Protein AF-B9TBU1-F1 (afdb_monomer_lite)

Sequence (462 aa):
MKADWQRAREPILTRKSPAPRVLFILSHSPGQVMVGGKGSSAEAMLHYVGAQNAVQGFDGFKPLTPEAVIAAQPDVVLFTDQGLSIVGGIDGVLKLPGVAQTPAGQKRRVASLEAMFMLGFGDEYMSAAAGAISLTSRFTTGLLNRPVWFLWLVLLLCFWVAAWAGAVPVTADDWRVLWRHEEPLTSGAYVLWNLRLPRILFAALVGAVLGLSGALTQGLFRNPLADPGLLGVTSGAACAAALTIVVLAGSGIDIPIAWRFWVLPLTAFAGAVGVCLLLDTVARWLTADSIAGLLLTGIALNALAAAIIGLCTYLATDEQLRSLTFWTLGSLAGGSWPLVGTLSVLLLAAIWYVRRLVSAMNALALGEAAAAHVGINVRHLRRRVIILVALLSGFAVAWCGVIGFIGLVAPHIVRLVVGPDQRRMAPLAMLVGAIILLVADTTARTVAIPAEIPVGIFTALL

Organism: Ricinus communis (NCBI:txid3988)

InterPro domains:
  IPR000522 ABC transporter, permease protein, BtuC-like [PF01032] (155-462)
  IPR000522 ABC transporter, permease protein, BtuC-like [PTHR30472] (146-462)
  IPR002491 ABC transporter periplasmic binding domain [PF01497] (15-114)
  IPR002491 ABC transporter periplasmic binding domain [PS50983] (1-143)
  IPR037294 ABC transporter, BtuC-like [G3DSA:1.10.3470.10] (146-462)
  IPR037294 ABC transporter, BtuC-like [SSF81345] (146-462)

Foldseek 3Di:
DVVVLVVLQVVQVPDPDQAFAEWEFEDPDQAWTKTAEPQALVCQVCVSSRHHHLDYDDHGIDTDDLVVLLVSQGCAYEYAPVRCVNLPHLVSQLPHRNRCNHNCNVVSRYYYDHPVVSCCGGPVSVVVVVVVVVVCVVQPPDCLVPPLVVLVVLLVVLLVLQLQFFDDGADPVLVVCVVVVPPPHDPNVCCSAWFRNLLLLLLLLLLLLQLLLLLLQCLLLVHLQGGLCLLVLQLQLLLQLLCCLQVVVPPPDDDPPVCPVPRSLVSSLCRSLVSNVVLLVQLCVPPNPDSVSSSVSSVVSSVVSVVSSVVSCVRHDPVSVVVSVLQQLWASRQRGPVSSVVSVVLVVVLVVVVVVLLVLSVQCSVPPVSSVVVVDPSSVSSVVSSNSSSNRNSSSCSRTNDADDSSNPLLSVQCVNNNSRSVRSNSSSSSSSSSLSSVLQSCQRRVDPPDGHRSNVSSVVD

Radius of gyration: 29.84 Å; chains: 1; bounding box: 91×54×57 Å

Structure (mmCIF, N/CA/C/O backbone):
data_AF-B9TBU1-F1
#
_entry.id   AF-B9TBU1-F1
#
loop_
_atom_site.group_PDB
_atom_site.id
_atom_site.type_symbol
_atom_site.label_atom_id
_atom_site.label_alt_id
_atom_site.label_comp_id
_atom_site.label_asym_id
_atom_site.label_entity_id
_atom_site.label_seq_id
_atom_site.pdbx_PDB_ins_code
_atom_site.Cartn_x
_atom_site.Cartn_y
_atom_site.Cartn_z
_atom_site.occupancy
_atom_site.B_iso_or_equiv
_atom_site.auth_seq_id
_atom_site.auth_comp_id
_atom_site.auth_asym_id
_atom_site.auth_atom_id
_atom_site.pdbx_PDB_model_num
ATOM 1 N N . MET A 1 1 ? -35.604 -13.169 19.237 1.00 41.34 1 MET A N 1
ATOM 2 C CA . MET A 1 1 ? -36.027 -13.012 17.824 1.00 41.34 1 MET A CA 1
ATOM 3 C C . MET A 1 1 ? -37.315 -13.766 17.487 1.00 41.34 1 MET A C 1
ATOM 5 O O . MET A 1 1 ? -38.323 -13.106 17.314 1.00 41.34 1 MET A O 1
ATOM 9 N N . LYS A 1 2 ? -37.360 -15.111 17.426 1.00 39.22 2 LYS A N 1
ATOM 10 C CA . LYS A 1 2 ? -38.595 -15.855 17.053 1.00 39.22 2 LYS A CA 1
ATOM 11 C C . LYS A 1 2 ? -39.780 -15.592 18.005 1.00 39.22 2 LYS A C 1
ATOM 13 O O . LYS A 1 2 ? -40.907 -15.437 17.553 1.00 39.22 2 LYS A O 1
ATOM 18 N N . ALA A 1 3 ? -39.498 -15.473 19.304 1.00 43.00 3 ALA A N 1
ATOM 19 C CA . ALA A 1 3 ? -40.486 -15.119 20.326 1.00 43.00 3 ALA A CA 1
ATOM 20 C C . ALA A 1 3 ? -40.949 -13.650 20.245 1.00 43.00 3 ALA A C 1
ATOM 22 O O . ALA A 1 3 ? -42.115 -13.371 20.504 1.00 43.00 3 ALA A O 1
ATOM 23 N N . ASP A 1 4 ? -40.066 -12.727 19.849 1.00 45.44 4 ASP A N 1
ATOM 24 C CA . ASP A 1 4 ? -40.405 -11.305 19.676 1.00 45.44 4 ASP A CA 1
ATOM 25 C C . ASP A 1 4 ? -41.257 -11.097 18.418 1.00 45.44 4 ASP A C 1
ATOM 27 O O . ASP A 1 4 ? -42.243 -10.368 18.451 1.00 45.44 4 ASP A O 1
ATOM 31 N N . TRP A 1 5 ? -40.952 -11.833 17.341 1.00 47.69 5 TRP A N 1
ATOM 32 C CA . TRP A 1 5 ? -41.774 -11.896 16.130 1.00 47.69 5 TRP A CA 1
ATOM 33 C C . TRP A 1 5 ? -43.178 -12.442 16.401 1.00 47.69 5 TRP A C 1
ATOM 35 O O . TRP A 1 5 ? -44.145 -11.922 15.854 1.00 47.69 5 TRP A O 1
ATOM 45 N N . GLN A 1 6 ? -43.316 -13.475 17.239 1.00 50.44 6 GLN A N 1
ATOM 46 C CA . GLN A 1 6 ? -44.640 -13.994 17.593 1.00 50.44 6 GLN A CA 1
ATOM 47 C C . GLN A 1 6 ? -45.427 -13.021 18.478 1.00 50.44 6 GLN A C 1
ATOM 49 O O . GLN A 1 6 ? -46.590 -12.764 18.176 1.00 50.44 6 GLN A O 1
ATOM 54 N N . ARG A 1 7 ? -44.779 -12.390 19.468 1.00 56.34 7 ARG A N 1
ATOM 55 C CA . ARG A 1 7 ? -45.396 -11.342 20.300 1.00 56.34 7 ARG A CA 1
ATOM 56 C C . ARG A 1 7 ? -45.851 -10.120 19.495 1.00 56.34 7 ARG A C 1
ATOM 58 O O . ARG A 1 7 ? -46.915 -9.582 19.767 1.00 56.34 7 ARG A O 1
ATOM 65 N N . ALA A 1 8 ? -45.083 -9.696 18.491 1.00 52.97 8 ALA A N 1
ATOM 66 C CA . ALA A 1 8 ? -45.456 -8.572 17.626 1.00 52.97 8 ALA A CA 1
ATOM 67 C C . ALA A 1 8 ? -46.623 -8.900 16.672 1.00 52.97 8 ALA A C 1
ATOM 69 O O . ALA A 1 8 ? -47.348 -8.005 16.242 1.00 52.97 8 ALA A O 1
ATOM 70 N N . ARG A 1 9 ? -46.813 -10.181 16.333 1.00 49.66 9 ARG A N 1
ATOM 71 C CA . ARG A 1 9 ? -47.778 -10.645 15.324 1.00 49.66 9 ARG A CA 1
ATOM 72 C C . ARG A 1 9 ? -49.148 -11.011 15.912 1.00 49.66 9 ARG A C 1
ATOM 74 O O . ARG A 1 9 ? -50.154 -10.936 15.210 1.00 49.66 9 ARG A O 1
ATOM 81 N N . GLU A 1 10 ? -49.207 -11.366 17.191 1.00 55.53 10 GLU A N 1
ATOM 82 C CA . GLU A 1 10 ? -50.432 -11.748 17.915 1.00 55.53 10 GLU A CA 1
ATOM 83 C C . GLU A 1 10 ? -51.551 -10.678 17.897 1.00 55.53 10 GLU A C 1
ATOM 85 O O . GLU A 1 10 ? -52.692 -11.018 17.570 1.00 55.53 10 GLU A O 1
ATOM 90 N N . PRO A 1 11 ? -51.269 -9.379 18.137 1.00 57.28 11 PRO A N 1
ATOM 91 C CA . PRO A 1 11 ? -52.286 -8.319 18.086 1.00 57.28 11 PRO A CA 1
ATOM 92 C C . PRO A 1 11 ? -52.840 -8.081 16.674 1.00 57.28 11 PRO A C 1
ATOM 94 O O . PRO A 1 11 ? -53.954 -7.591 16.497 1.00 57.28 11 PRO A O 1
ATOM 97 N N . ILE A 1 12 ? -52.045 -8.416 15.657 1.00 54.47 12 ILE A N 1
ATOM 98 C CA . ILE A 1 12 ? -52.362 -8.200 14.244 1.00 54.47 12 ILE A CA 1
ATOM 99 C C . ILE A 1 12 ? -53.280 -9.316 13.737 1.00 54.47 12 ILE A C 1
ATOM 101 O O . ILE A 1 12 ? -54.276 -9.044 13.070 1.00 54.47 12 ILE A O 1
ATOM 105 N N . LEU A 1 13 ? -52.982 -10.569 14.095 1.00 54.59 13 LEU A N 1
ATOM 106 C CA . LEU A 1 13 ? -53.763 -11.742 13.685 1.00 54.59 13 LEU A CA 1
ATOM 107 C C . LEU A 1 13 ? -55.113 -11.865 14.408 1.00 54.59 13 LEU A C 1
ATOM 109 O O . LEU A 1 13 ? -56.023 -12.511 13.901 1.00 54.59 13 LEU A O 1
ATOM 113 N N . THR A 1 14 ? -55.256 -11.247 15.581 1.00 57.19 14 THR A N 1
ATOM 114 C CA . THR A 1 14 ? -56.487 -11.274 16.394 1.00 57.19 14 THR A CA 1
ATOM 115 C C . THR A 1 14 ? -57.483 -10.163 16.034 1.00 57.19 14 THR A C 1
ATOM 117 O O . THR A 1 14 ? -58.562 -10.065 16.626 1.00 57.19 14 THR A O 1
ATOM 120 N N . ARG A 1 15 ? -57.160 -9.326 15.040 1.00 58.75 15 ARG A N 1
ATOM 121 C CA . ARG A 1 15 ? -57.995 -8.203 14.600 1.00 58.75 15 ARG A CA 1
ATOM 122 C C . ARG A 1 15 ? -59.264 -8.698 13.887 1.00 58.75 15 ARG A C 1
ATOM 124 O O . ARG A 1 15 ? -59.190 -9.346 12.852 1.00 58.75 15 ARG A O 1
ATOM 131 N N . LYS A 1 16 ? -60.445 -8.335 14.410 1.00 52.75 16 LYS A N 1
ATOM 132 C CA . LYS A 1 16 ? -61.767 -8.651 13.812 1.00 52.75 16 LYS A CA 1
ATOM 133 C C . LYS A 1 16 ? -62.208 -7.698 12.684 1.00 52.75 16 LYS A C 1
ATOM 135 O O . LYS A 1 16 ? -63.194 -7.973 12.009 1.00 52.75 16 LYS A O 1
ATOM 140 N N . SER A 1 17 ? -61.533 -6.562 12.504 1.00 58.19 17 SER A N 1
ATOM 141 C CA . SER A 1 17 ? -61.874 -5.535 11.502 1.00 58.19 17 SER A CA 1
ATOM 142 C C . SER A 1 17 ? -61.144 -5.763 10.169 1.00 58.19 17 SER A C 1
ATOM 144 O O . SER A 1 17 ? -60.031 -6.289 10.201 1.00 58.19 17 SER A O 1
ATOM 146 N N . PRO A 1 18 ? -61.701 -5.318 9.022 1.00 65.38 18 PRO A N 1
ATOM 147 C CA . PRO A 1 18 ? -61.026 -5.411 7.726 1.00 65.38 18 PRO A CA 1
ATOM 148 C C . PRO A 1 18 ? -59.646 -4.734 7.749 1.00 65.38 18 PRO A C 1
ATOM 150 O O . PRO A 1 18 ? -59.425 -3.760 8.480 1.00 65.38 18 PRO A O 1
ATOM 153 N N . ALA A 1 19 ? -58.712 -5.284 6.968 1.00 74.25 19 ALA A N 1
ATOM 154 C CA . ALA A 1 19 ? -57.336 -4.805 6.883 1.00 74.25 19 ALA A CA 1
ATOM 155 C C . ALA A 1 19 ? -57.299 -3.338 6.413 1.00 74.25 19 ALA A C 1
ATOM 157 O O . ALA A 1 19 ? -57.938 -3.015 5.411 1.00 74.25 19 ALA A O 1
ATOM 158 N N . PRO A 1 20 ? -56.579 -2.441 7.112 1.00 80.94 20 PRO A N 1
ATOM 159 C CA . PRO A 1 20 ? -56.538 -1.032 6.742 1.00 80.94 20 PRO A CA 1
ATOM 160 C C . PRO A 1 20 ? -55.815 -0.854 5.405 1.00 80.94 20 PRO A C 1
ATOM 162 O O . PRO A 1 20 ? -54.766 -1.465 5.181 1.00 80.94 20 PRO A O 1
ATOM 165 N N . ARG A 1 21 ? -56.349 0.022 4.549 1.00 87.31 21 ARG A N 1
ATOM 166 C CA . ARG A 1 21 ? -55.679 0.456 3.319 1.00 87.31 21 ARG A CA 1
ATOM 167 C C . ARG A 1 21 ? -54.659 1.533 3.665 1.00 87.31 21 ARG A C 1
ATOM 169 O O . ARG A 1 21 ? -55.026 2.612 4.131 1.00 87.31 21 ARG A O 1
ATOM 176 N N . VAL A 1 22 ? -53.383 1.252 3.452 1.00 88.94 22 VAL A N 1
ATOM 177 C CA . VAL A 1 22 ? -52.281 2.145 3.816 1.00 88.94 22 VAL A CA 1
ATOM 178 C C . VAL A 1 22 ? -51.601 2.665 2.559 1.00 88.94 22 VAL A C 1
ATOM 180 O O . VAL A 1 22 ? -51.196 1.883 1.701 1.00 88.94 22 VAL A O 1
ATOM 183 N N . LEU A 1 23 ? -51.465 3.987 2.462 1.00 89.19 23 LEU A N 1
ATOM 184 C CA . LEU A 1 23 ? -50.668 4.643 1.429 1.00 89.19 23 LEU A CA 1
ATOM 185 C C . LEU A 1 23 ? -49.304 5.001 2.014 1.00 89.19 23 LEU A C 1
ATOM 187 O O . LEU A 1 23 ? -49.211 5.893 2.857 1.00 89.19 23 LEU A O 1
ATOM 191 N N . PHE A 1 24 ? -48.256 4.306 1.580 1.00 90.12 24 PHE A N 1
ATOM 192 C CA . PHE A 1 24 ? -46.890 4.652 1.957 1.00 90.12 24 PHE A CA 1
ATOM 193 C C . PHE A 1 24 ? -46.339 5.725 1.019 1.00 90.12 24 PHE A C 1
ATOM 195 O O . PHE A 1 24 ? -46.292 5.498 -0.191 1.00 90.12 24 PHE A O 1
ATOM 202 N N . ILE A 1 25 ? -45.899 6.856 1.573 1.00 87.31 25 ILE A N 1
ATOM 203 C CA . ILE A 1 25 ? -45.307 7.961 0.819 1.00 87.31 25 ILE A CA 1
ATOM 204 C C . ILE A 1 25 ? -43.830 8.109 1.191 1.00 87.31 25 ILE A C 1
ATOM 206 O O . ILE A 1 25 ? -43.472 8.341 2.346 1.00 87.31 25 ILE A O 1
ATOM 210 N N . LEU A 1 26 ? -42.976 8.033 0.175 1.00 83.25 26 LEU A N 1
ATOM 211 C CA . LEU A 1 26 ? -41.565 8.375 0.253 1.00 83.25 26 LEU A CA 1
ATOM 212 C C . LEU A 1 26 ? -41.387 9.794 -0.303 1.00 83.25 26 LEU A C 1
ATOM 214 O O . LEU A 1 26 ? -41.616 10.035 -1.483 1.00 83.25 26 LEU A O 1
ATOM 218 N N . SER A 1 27 ? -41.007 10.754 0.536 1.00 71.69 27 SER A N 1
ATOM 219 C CA . SER A 1 27 ? -40.783 12.135 0.092 1.00 71.69 27 SER A CA 1
ATOM 220 C C . SER A 1 27 ? -39.304 12.487 0.185 1.00 71.69 27 SER A C 1
ATOM 222 O O . SER A 1 27 ? -38.742 12.514 1.278 1.00 71.69 27 SER A O 1
ATOM 224 N N . HIS A 1 28 ? -38.691 12.772 -0.965 1.00 65.38 28 HIS A N 1
ATOM 225 C CA . HIS A 1 28 ? -37.329 13.311 -1.066 1.00 65.38 28 HIS A CA 1
ATOM 226 C C . HIS A 1 28 ? -37.306 14.779 -1.523 1.00 65.38 28 HIS A C 1
ATOM 228 O O . HIS A 1 28 ? -36.249 15.405 -1.529 1.00 65.38 28 HIS A O 1
ATOM 234 N N . SER A 1 29 ? -38.449 15.348 -1.924 1.00 58.16 29 SER A N 1
ATOM 235 C CA . SER A 1 29 ? -38.573 16.739 -2.378 1.00 58.16 29 SER A CA 1
ATOM 236 C C . SER A 1 29 ? -40.003 17.261 -2.169 1.00 58.16 29 SER A C 1
ATOM 238 O O . SER A 1 29 ? -40.954 16.495 -2.352 1.00 58.16 29 SER A O 1
ATOM 240 N N . PRO A 1 30 ? -40.197 18.544 -1.802 1.00 58.88 30 PRO A N 1
ATOM 241 C CA . PRO A 1 30 ? -41.529 19.113 -1.617 1.00 58.88 30 PRO A CA 1
ATOM 242 C C . PRO A 1 30 ? -42.349 19.050 -2.914 1.00 58.88 30 PRO A C 1
ATOM 244 O O . PRO A 1 30 ? -41.938 19.589 -3.937 1.00 58.88 30 PRO A O 1
ATOM 247 N N . GLY A 1 31 ? -43.518 18.404 -2.870 1.00 61.66 31 GLY A N 1
ATOM 248 C CA . GLY A 1 31 ? -44.495 18.412 -3.967 1.00 61.66 31 GLY A CA 1
ATOM 249 C C . GLY A 1 31 ? -44.536 17.169 -4.861 1.00 61.66 31 GLY A C 1
ATOM 250 O O . GLY A 1 31 ? -45.466 17.056 -5.656 1.00 61.66 31 GLY A O 1
ATOM 251 N N . GLN A 1 32 ? -43.615 16.209 -4.712 1.00 68.69 32 GLN A N 1
ATOM 252 C CA . GLN A 1 32 ? -43.657 14.945 -5.458 1.00 68.69 32 GLN A CA 1
ATOM 253 C C . GLN A 1 32 ? -43.978 13.770 -4.525 1.00 68.69 32 GLN A C 1
ATOM 255 O O . GLN A 1 32 ? -43.199 13.427 -3.638 1.00 68.69 32 GLN A O 1
ATOM 260 N N . VAL A 1 33 ? -45.144 13.150 -4.725 1.00 79.12 33 VAL A N 1
ATOM 261 C CA . VAL A 1 33 ? -45.609 12.006 -3.929 1.00 79.12 33 VAL A CA 1
ATOM 262 C C . VAL A 1 33 ? -45.115 10.718 -4.585 1.00 79.12 33 VAL A C 1
ATOM 264 O O . VAL A 1 33 ? -45.702 10.262 -5.564 1.00 79.12 33 VAL A O 1
ATOM 267 N N . MET A 1 34 ? -44.029 10.136 -4.067 1.00 86.69 34 MET A N 1
ATOM 268 C CA . MET A 1 34 ? -43.589 8.795 -4.469 1.00 86.69 34 MET A CA 1
ATOM 269 C C . MET A 1 34 ? -44.224 7.752 -3.562 1.00 86.69 34 MET A C 1
ATOM 271 O O . MET A 1 34 ? -44.244 7.916 -2.345 1.00 86.69 34 MET A O 1
ATOM 275 N N . VAL A 1 35 ? -44.696 6.655 -4.138 1.00 88.50 35 VAL A N 1
ATOM 276 C CA . VAL A 1 35 ? -45.351 5.574 -3.399 1.00 88.50 35 VAL A CA 1
ATOM 277 C C . VAL A 1 35 ? -44.735 4.224 -3.721 1.00 88.50 35 VAL A C 1
ATOM 279 O O . VAL A 1 35 ? -44.248 4.006 -4.830 1.00 88.50 35 VAL A O 1
ATOM 282 N N . GLY A 1 36 ? -44.735 3.323 -2.741 1.00 85.12 36 GLY A N 1
ATOM 283 C CA . GLY A 1 36 ? -44.247 1.956 -2.918 1.00 85.12 36 GLY A CA 1
ATOM 284 C C . GLY A 1 36 ? -45.329 1.056 -3.509 1.00 85.12 36 GLY A C 1
ATOM 285 O O . GLY A 1 36 ? -46.403 0.930 -2.927 1.00 85.12 36 GLY A O 1
ATOM 286 N N . GLY A 1 37 ? -45.046 0.443 -4.654 1.00 83.75 37 GLY A N 1
ATOM 287 C CA . GLY A 1 37 ? -45.882 -0.552 -5.320 1.00 83.75 37 GLY A CA 1
ATOM 288 C C . GLY A 1 37 ? -45.348 -1.969 -5.130 1.00 83.75 37 GLY A C 1
ATOM 289 O O . GLY A 1 37 ? -44.657 -2.260 -4.148 1.00 83.75 37 GLY A O 1
ATOM 290 N N . LYS A 1 38 ? -45.655 -2.842 -6.089 1.00 82.75 38 LYS A N 1
ATOM 291 C CA . LYS A 1 38 ? -45.340 -4.264 -6.036 1.00 82.75 38 LYS A CA 1
ATOM 292 C C . LYS A 1 38 ? -43.835 -4.522 -5.894 1.00 82.75 38 LYS A C 1
ATOM 294 O O . LYS A 1 38 ? -43.032 -3.875 -6.564 1.00 82.75 38 LYS A O 1
ATOM 299 N N . GLY A 1 39 ? -43.443 -5.437 -5.012 1.00 76.50 39 GLY A N 1
ATOM 300 C CA . GLY A 1 39 ? -42.041 -5.820 -4.794 1.00 76.50 39 GLY A CA 1
ATOM 301 C C . GLY A 1 39 ? -41.198 -4.773 -4.055 1.00 76.50 39 GLY A C 1
ATOM 302 O O . GLY A 1 39 ? -40.008 -4.984 -3.837 1.00 76.50 39 GLY A O 1
ATOM 303 N N . SER A 1 40 ? -41.791 -3.651 -3.634 1.00 84.75 40 SER A N 1
ATOM 304 C CA . SER A 1 40 ? -41.097 -2.664 -2.805 1.00 84.75 40 SER A CA 1
ATOM 305 C C . SER A 1 40 ? -40.980 -3.129 -1.349 1.00 84.75 40 SER A C 1
ATOM 307 O O . SER A 1 40 ? -41.826 -3.864 -0.831 1.00 84.75 40 SER A O 1
ATOM 309 N N . SER A 1 41 ? -39.965 -2.629 -0.641 1.00 83.75 41 SER A N 1
ATOM 310 C CA . SER A 1 41 ? -39.820 -2.836 0.808 1.00 83.75 41 SER A CA 1
ATOM 311 C C . SER A 1 41 ? -41.033 -2.328 1.599 1.00 83.75 41 SER A C 1
ATOM 313 O O . SER A 1 41 ? -41.426 -2.935 2.596 1.00 83.75 41 SER A O 1
ATOM 315 N N . ALA A 1 42 ? -41.675 -1.259 1.114 1.00 83.69 42 ALA A N 1
ATOM 316 C CA . ALA A 1 42 ? -42.909 -0.720 1.672 1.00 83.69 42 ALA A CA 1
ATOM 317 C C . ALA A 1 42 ? -44.080 -1.710 1.558 1.00 83.69 42 ALA A C 1
ATOM 319 O O . ALA A 1 42 ? -44.761 -1.954 2.551 1.00 83.69 42 ALA A O 1
ATOM 320 N N . GLU A 1 43 ? -44.302 -2.317 0.390 1.00 86.06 43 GLU A N 1
ATOM 321 C CA . GLU A 1 43 ? -45.375 -3.303 0.211 1.00 86.06 43 GLU A CA 1
ATOM 322 C C . GLU A 1 43 ? -45.133 -4.562 1.048 1.00 86.06 43 GLU A C 1
ATOM 324 O O . GLU A 1 43 ? -46.048 -5.029 1.728 1.00 86.06 43 GLU A O 1
ATOM 329 N N . ALA A 1 44 ? -43.897 -5.072 1.059 1.00 82.31 44 ALA A N 1
ATOM 330 C CA . ALA A 1 44 ? -43.537 -6.229 1.870 1.00 82.31 44 ALA A CA 1
ATOM 331 C C . ALA A 1 44 ? -43.842 -5.971 3.353 1.00 82.31 44 ALA A C 1
ATOM 333 O O . ALA A 1 44 ? -44.498 -6.780 4.008 1.00 82.31 44 ALA A O 1
ATOM 334 N N . MET A 1 45 ? -43.432 -4.814 3.876 1.00 83.62 45 MET A N 1
ATOM 335 C CA . MET A 1 45 ? -43.718 -4.413 5.251 1.00 83.62 45 MET A CA 1
ATOM 336 C C . MET A 1 45 ? -45.227 -4.335 5.530 1.00 83.62 45 MET A C 1
ATOM 338 O O . MET A 1 45 ? -45.680 -4.906 6.523 1.00 83.62 45 MET A O 1
ATOM 342 N N . LEU A 1 46 ? -46.010 -3.682 4.658 1.00 82.56 46 LEU A N 1
ATOM 343 C CA . LEU A 1 46 ? -47.470 -3.588 4.803 1.00 82.56 46 LEU A CA 1
ATOM 344 C C . LEU A 1 46 ? -48.124 -4.975 4.830 1.00 82.56 46 LEU A C 1
ATOM 346 O O . LEU A 1 46 ? -48.947 -5.249 5.704 1.00 82.56 46 LEU A O 1
ATOM 350 N N . HIS A 1 47 ? -47.691 -5.872 3.945 1.00 82.12 47 HIS A N 1
ATOM 351 C CA . HIS A 1 47 ? -48.145 -7.257 3.911 1.00 82.12 47 HIS A CA 1
ATOM 352 C C . HIS A 1 47 ? -47.826 -8.002 5.220 1.00 82.12 47 HIS A C 1
ATOM 354 O O . HIS A 1 47 ? -48.694 -8.676 5.778 1.00 82.12 47 HIS A O 1
ATOM 360 N N . TYR A 1 48 ? -46.616 -7.842 5.769 1.00 74.50 48 TYR A N 1
ATOM 361 C CA . TYR A 1 48 ? -46.216 -8.495 7.023 1.00 74.50 48 TYR A CA 1
ATOM 362 C C . TYR A 1 48 ? -47.021 -8.033 8.242 1.00 74.50 48 TYR A C 1
ATOM 364 O O . TYR A 1 48 ? -47.262 -8.836 9.147 1.00 74.50 48 TYR A O 1
ATOM 372 N N . VAL A 1 49 ? -47.465 -6.774 8.262 1.00 72.75 49 VAL A N 1
ATOM 373 C CA . VAL A 1 49 ? -48.322 -6.237 9.333 1.00 72.75 49 VAL A CA 1
ATOM 374 C C . VAL A 1 49 ? -49.820 -6.405 9.052 1.00 72.75 49 VAL A C 1
ATOM 376 O O . VAL A 1 49 ? -50.647 -5.855 9.778 1.00 72.75 49 VAL A O 1
ATOM 379 N N . GLY A 1 50 ? -50.190 -7.166 8.015 1.00 72.94 50 GLY A N 1
ATOM 380 C CA . GLY A 1 50 ? -51.585 -7.436 7.658 1.00 72.94 50 GLY A CA 1
ATOM 381 C C . GLY A 1 50 ? -52.351 -6.211 7.148 1.00 72.94 50 GLY A C 1
ATOM 382 O O . GLY A 1 50 ? -53.579 -6.184 7.223 1.00 72.94 50 GLY A O 1
ATOM 383 N N . ALA A 1 51 ? -51.646 -5.186 6.664 1.00 81.38 51 ALA A N 1
ATOM 384 C CA . ALA A 1 51 ? -52.222 -4.022 6.004 1.00 81.38 51 ALA A CA 1
ATOM 385 C C . ALA A 1 51 ? -52.287 -4.236 4.484 1.00 81.38 51 ALA A C 1
ATOM 387 O O . ALA A 1 51 ? -51.477 -4.956 3.902 1.00 81.38 51 ALA A O 1
ATOM 388 N N . GLN A 1 52 ? -53.250 -3.591 3.827 1.00 86.31 52 GLN A N 1
ATOM 389 C CA . GLN A 1 52 ? -53.355 -3.605 2.369 1.00 86.31 52 GLN A CA 1
ATOM 390 C C . GLN A 1 52 ? -52.699 -2.355 1.798 1.00 86.31 52 GLN A C 1
ATOM 392 O O . GLN A 1 52 ? -52.955 -1.250 2.273 1.00 86.31 52 GLN A O 1
ATOM 397 N N . ASN A 1 53 ? -51.889 -2.510 0.755 1.00 89.38 53 ASN A N 1
ATOM 398 C CA . ASN A 1 53 ? -51.383 -1.358 0.024 1.00 89.38 53 ASN A CA 1
ATOM 399 C C . ASN A 1 53 ? -52.549 -0.654 -0.691 1.00 89.38 53 ASN A C 1
ATOM 401 O O . ASN A 1 53 ? -53.306 -1.292 -1.426 1.00 89.38 53 ASN A O 1
ATOM 405 N N . ALA A 1 54 ? -52.713 0.649 -0.453 1.00 88.31 54 ALA A N 1
ATOM 406 C CA . ALA A 1 54 ? -53.778 1.447 -1.058 1.00 88.31 54 ALA A CA 1
ATOM 407 C C . ALA A 1 54 ? -53.599 1.619 -2.578 1.00 88.31 54 ALA A C 1
ATOM 409 O O . ALA A 1 54 ? -54.551 1.991 -3.266 1.00 88.31 54 ALA A O 1
ATOM 410 N N . VAL A 1 55 ? -52.398 1.340 -3.096 1.00 86.94 55 VAL A N 1
ATOM 411 C CA . VAL A 1 55 ? -52.029 1.475 -4.508 1.00 86.94 55 VAL A CA 1
ATOM 412 C C . VAL A 1 55 ? -51.517 0.143 -5.056 1.00 86.94 55 VAL A C 1
ATOM 414 O O . VAL A 1 55 ? -50.794 -0.587 -4.384 1.00 86.94 55 VAL A O 1
ATOM 417 N N . GLN A 1 56 ? -51.932 -0.197 -6.276 1.00 82.00 56 GLN A N 1
ATOM 418 C CA . GLN A 1 56 ? -51.594 -1.450 -6.959 1.00 82.00 56 GLN A CA 1
ATOM 419 C C . GLN A 1 56 ? -51.363 -1.182 -8.454 1.00 82.00 56 GLN A C 1
ATOM 421 O O . GLN A 1 56 ? -51.766 -0.139 -8.966 1.00 82.00 56 GLN A O 1
ATOM 426 N N . GLY A 1 57 ? -50.735 -2.126 -9.162 1.00 80.00 57 GLY A N 1
ATOM 427 C CA . GLY A 1 57 ? -50.591 -2.073 -10.626 1.00 80.00 57 GLY A CA 1
ATOM 428 C C . GLY A 1 57 ? -49.261 -1.523 -11.152 1.00 80.00 57 GLY A C 1
ATOM 429 O O . GLY A 1 57 ? -49.138 -1.279 -12.349 1.00 80.00 57 GLY A O 1
ATOM 430 N N . PHE A 1 58 ? -48.255 -1.342 -10.294 1.00 83.94 58 PHE A N 1
ATOM 431 C CA . PHE A 1 58 ? -46.895 -0.995 -10.708 1.00 83.94 58 PHE A CA 1
ATOM 432 C C . PHE A 1 58 ? -45.855 -1.597 -9.764 1.00 83.94 58 PHE A C 1
ATOM 434 O O . PHE A 1 58 ? -46.140 -1.771 -8.582 1.00 83.94 58 PHE A O 1
ATOM 441 N N . ASP A 1 59 ? -44.657 -1.861 -10.283 1.00 83.75 59 ASP A N 1
ATOM 442 C CA . ASP A 1 59 ? -43.523 -2.357 -9.501 1.00 83.75 59 ASP A CA 1
ATOM 443 C C . ASP A 1 59 ? -42.669 -1.206 -8.940 1.00 83.75 59 ASP A C 1
ATOM 445 O O . ASP A 1 59 ? -42.532 -0.151 -9.576 1.00 83.75 59 ASP A O 1
ATOM 449 N N . GLY A 1 60 ? -42.072 -1.424 -7.766 1.00 83.81 60 GLY A N 1
ATOM 450 C CA . GLY A 1 60 ? -41.116 -0.509 -7.136 1.00 83.81 60 GLY A CA 1
ATOM 451 C C . GLY A 1 60 ? -41.720 0.820 -6.667 1.00 83.81 60 GLY A C 1
ATOM 452 O O . GLY A 1 60 ? -42.917 0.921 -6.404 1.00 83.81 60 GLY A O 1
ATOM 453 N N . PHE A 1 61 ? -40.883 1.852 -6.521 1.00 86.00 61 PHE A N 1
ATOM 454 C CA . PHE A 1 61 ? -41.329 3.196 -6.140 1.00 86.00 61 PHE A CA 1
ATOM 455 C C . PHE A 1 61 ? -41.639 4.044 -7.371 1.00 86.00 61 PHE A C 1
ATOM 457 O O . PHE A 1 61 ? -40.778 4.218 -8.233 1.00 86.00 61 PHE A O 1
ATOM 464 N N . LYS A 1 62 ? -42.844 4.620 -7.438 1.00 86.44 62 LYS A N 1
ATOM 465 C CA . LYS A 1 62 ? -43.256 5.493 -8.549 1.00 86.44 62 LYS A CA 1
ATOM 466 C C . LYS A 1 62 ? -43.958 6.761 -8.068 1.00 86.44 62 LYS A C 1
ATOM 468 O O . LYS A 1 62 ? -44.597 6.731 -7.015 1.00 86.44 62 LYS A O 1
ATOM 473 N N . PRO A 1 63 ? -43.861 7.866 -8.827 1.00 87.38 63 PRO A N 1
ATOM 474 C CA . PRO A 1 63 ? -44.636 9.062 -8.542 1.00 87.38 63 PRO A CA 1
ATOM 475 C C . PRO A 1 63 ? -46.117 8.809 -8.835 1.00 87.38 63 PRO A C 1
ATOM 477 O O . PRO A 1 63 ? -46.460 8.184 -9.839 1.00 87.38 63 PRO A O 1
ATOM 480 N N . LEU A 1 64 ? -46.991 9.324 -7.974 1.00 85.31 64 LEU A N 1
ATOM 481 C CA . LEU A 1 64 ? -48.439 9.320 -8.167 1.00 85.31 64 LEU A CA 1
ATOM 482 C C . LEU A 1 64 ? -48.946 10.724 -8.490 1.00 85.31 64 LEU A C 1
ATOM 484 O O . LEU A 1 64 ? -48.483 11.709 -7.911 1.00 85.31 64 LEU A O 1
ATOM 488 N N . THR A 1 65 ? -49.928 10.814 -9.391 1.00 88.06 65 THR A N 1
ATOM 489 C CA . THR A 1 65 ? -50.642 12.073 -9.632 1.00 88.06 65 THR A CA 1
ATOM 490 C C . THR A 1 65 ? -51.608 12.368 -8.480 1.00 88.06 65 THR A C 1
ATOM 492 O O . THR A 1 65 ? -52.072 11.435 -7.814 1.00 88.06 65 THR A O 1
ATOM 495 N N . PRO A 1 66 ? -51.966 13.643 -8.244 1.00 84.75 66 PRO A N 1
ATOM 496 C CA . PRO A 1 66 ? -52.926 14.003 -7.205 1.00 84.75 66 PRO A CA 1
ATOM 497 C C . PRO A 1 66 ? -54.282 13.301 -7.369 1.00 84.75 66 PRO A C 1
ATOM 499 O O . PRO A 1 66 ? -54.854 12.873 -6.368 1.00 84.75 66 PRO A O 1
ATOM 502 N N . GLU A 1 67 ? -54.788 13.108 -8.599 1.00 84.81 67 GLU A N 1
ATOM 503 C CA . GLU A 1 67 ? -56.055 12.385 -8.801 1.00 84.81 67 GLU A CA 1
ATOM 504 C C . GLU A 1 67 ? -55.948 10.919 -8.378 1.00 84.81 67 GLU A C 1
ATOM 506 O O . GLU A 1 67 ? -56.865 10.371 -7.765 1.00 84.81 67 GLU A O 1
ATOM 511 N N . ALA A 1 68 ? -54.814 10.283 -8.664 1.00 86.31 68 ALA A N 1
ATOM 512 C CA . ALA A 1 68 ? -54.601 8.885 -8.337 1.00 86.31 68 ALA A CA 1
ATOM 513 C C . ALA A 1 68 ? -54.344 8.669 -6.828 1.00 86.31 68 ALA A C 1
ATOM 515 O O . ALA A 1 68 ? -54.744 7.638 -6.286 1.00 86.31 68 ALA A O 1
ATOM 516 N N . VAL A 1 69 ? -53.796 9.664 -6.114 1.00 86.88 69 VAL A N 1
ATOM 517 C CA . VAL A 1 69 ? -53.760 9.685 -4.635 1.00 86.88 69 VAL A CA 1
ATOM 518 C C . VAL A 1 69 ? -55.176 9.711 -4.046 1.00 86.88 69 VAL A C 1
ATOM 520 O O . VAL A 1 69 ? -55.462 8.973 -3.103 1.00 86.88 69 VAL A O 1
ATOM 523 N N . ILE A 1 70 ? -56.079 10.517 -4.614 1.00 89.25 70 ILE A N 1
ATOM 524 C CA . ILE A 1 70 ? -57.482 10.593 -4.174 1.00 89.25 70 ILE A CA 1
ATOM 525 C C . ILE A 1 70 ? -58.202 9.267 -4.448 1.00 89.25 70 ILE A C 1
ATOM 527 O O . ILE A 1 70 ? -58.876 8.729 -3.566 1.00 89.25 70 ILE A O 1
ATOM 531 N N . ALA A 1 71 ? -58.019 8.712 -5.650 1.00 90.06 71 ALA A N 1
ATOM 532 C CA . ALA A 1 71 ? -58.633 7.455 -6.070 1.00 90.06 71 ALA A CA 1
ATOM 533 C C . ALA A 1 71 ? -58.170 6.245 -5.237 1.00 90.06 71 ALA A C 1
ATOM 535 O O . ALA A 1 71 ? -58.935 5.298 -5.063 1.00 90.06 71 ALA A O 1
ATOM 536 N N . ALA A 1 72 ? -56.955 6.282 -4.675 1.00 86.75 72 ALA A N 1
ATOM 537 C CA . ALA A 1 72 ? -56.428 5.215 -3.822 1.00 86.75 72 ALA A CA 1
ATOM 538 C C . ALA A 1 72 ? -57.231 5.013 -2.519 1.00 86.75 72 ALA A C 1
ATOM 540 O O . ALA A 1 72 ? -57.178 3.926 -1.932 1.00 86.75 72 ALA A O 1
ATOM 541 N N . GLN A 1 73 ? -57.971 6.041 -2.072 1.00 90.25 73 GLN A N 1
ATOM 542 C CA . GLN A 1 73 ? -58.804 6.046 -0.861 1.00 90.25 73 GLN A CA 1
ATOM 543 C C . GLN A 1 73 ? -58.143 5.351 0.354 1.00 90.25 73 GLN A C 1
ATOM 545 O O . GLN A 1 73 ? -58.667 4.354 0.858 1.00 90.25 73 GLN A O 1
ATOM 550 N N . PRO A 1 74 ? -56.972 5.822 0.829 1.00 89.88 74 PRO A N 1
ATOM 551 C CA . PRO A 1 74 ? -56.321 5.235 1.996 1.00 89.88 74 PRO A CA 1
ATOM 552 C C . PRO A 1 74 ? -57.054 5.545 3.306 1.00 89.88 74 PRO A C 1
ATOM 554 O O . PRO A 1 74 ? -57.589 6.640 3.496 1.00 89.88 74 PRO A O 1
ATOM 557 N N . ASP A 1 75 ? -56.991 4.598 4.242 1.00 83.44 75 ASP A N 1
ATOM 558 C CA . ASP A 1 75 ? -57.436 4.745 5.632 1.00 83.44 75 ASP A CA 1
ATOM 559 C C . ASP A 1 75 ? -56.364 5.381 6.526 1.00 83.44 75 ASP A C 1
ATOM 561 O O . ASP A 1 75 ? -56.696 6.018 7.532 1.00 83.44 75 ASP A O 1
ATOM 565 N N . VAL A 1 76 ? -55.087 5.179 6.173 1.00 85.69 76 VAL A N 1
ATOM 566 C CA . VAL A 1 76 ? -53.898 5.702 6.864 1.00 85.69 76 VAL A CA 1
ATOM 567 C C . VAL A 1 76 ? -52.835 6.089 5.833 1.00 85.69 76 VAL A C 1
ATOM 569 O O . VAL A 1 76 ? -52.604 5.353 4.873 1.00 85.69 76 VAL A O 1
ATOM 572 N N . VAL A 1 77 ? -52.157 7.216 6.054 1.00 87.62 77 VAL A N 1
ATOM 573 C CA . VAL A 1 77 ? -50.951 7.591 5.301 1.00 87.62 77 VAL A CA 1
ATOM 574 C C . VAL A 1 77 ? -49.717 7.329 6.159 1.00 87.62 77 VAL A C 1
ATOM 576 O O . VAL A 1 77 ? -49.662 7.757 7.312 1.00 87.62 77 VAL A O 1
ATOM 579 N N . LEU A 1 78 ? -48.739 6.619 5.602 1.00 88.19 78 LEU A N 1
ATOM 580 C CA . LEU A 1 78 ? -47.521 6.207 6.292 1.00 88.19 78 LEU A CA 1
ATOM 581 C C . LEU A 1 78 ? -46.299 6.888 5.669 1.00 88.19 78 LEU A C 1
ATOM 583 O O . LEU A 1 78 ? -46.121 6.838 4.454 1.00 88.19 78 LEU A O 1
ATOM 587 N N . PHE A 1 79 ? -45.462 7.496 6.504 1.00 87.19 79 PHE A N 1
ATOM 588 C CA . PHE A 1 79 ? -44.226 8.179 6.111 1.00 87.19 79 PHE A CA 1
ATOM 589 C C . PHE A 1 79 ? -43.011 7.596 6.827 1.00 87.19 79 PHE A C 1
ATOM 591 O O . PHE A 1 79 ? -43.135 6.964 7.873 1.00 87.19 79 PHE A O 1
ATOM 598 N N . THR A 1 80 ? -41.817 7.883 6.311 1.00 86.94 80 THR A N 1
ATOM 599 C CA . THR A 1 80 ? -40.609 7.811 7.139 1.00 86.94 80 THR A CA 1
ATOM 600 C C . THR A 1 80 ? -40.517 9.039 8.050 1.00 86.94 80 THR A C 1
ATOM 602 O O . THR A 1 80 ? -40.980 10.114 7.672 1.00 86.94 80 THR A O 1
ATOM 605 N N . ASP A 1 81 ? -39.887 8.929 9.221 1.00 84.38 81 ASP A N 1
ATOM 606 C CA . ASP A 1 81 ? -39.698 10.065 10.143 1.00 84.38 81 ASP A CA 1
ATOM 607 C C . ASP A 1 81 ? -38.972 11.239 9.464 1.00 84.38 81 ASP A C 1
ATOM 609 O O . ASP A 1 81 ? -39.337 12.402 9.636 1.00 84.38 81 ASP A O 1
ATOM 613 N N . GLN A 1 82 ? -37.985 10.925 8.617 1.00 82.31 82 GLN A N 1
ATOM 614 C CA . GLN A 1 82 ? -37.287 11.910 7.787 1.00 82.31 82 GLN A CA 1
ATOM 615 C C . GLN A 1 82 ? -38.202 12.517 6.716 1.00 82.31 82 GLN A C 1
ATOM 617 O O . GLN A 1 82 ? -38.204 13.727 6.521 1.00 82.31 82 GLN A O 1
ATOM 622 N N . GLY A 1 83 ? -39.013 11.708 6.031 1.00 81.69 83 GLY A N 1
ATOM 623 C CA . GLY A 1 83 ? -39.959 12.210 5.034 1.00 81.69 83 GLY A CA 1
ATOM 624 C C . GLY A 1 83 ? -41.019 13.122 5.654 1.00 81.69 83 GLY A C 1
ATOM 625 O O . GLY A 1 83 ? -41.365 14.147 5.069 1.00 81.69 83 GLY A O 1
ATOM 626 N N . LEU A 1 84 ? -41.491 12.783 6.857 1.00 83.25 84 LEU A N 1
ATOM 627 C CA . LEU A 1 84 ? -42.468 13.566 7.608 1.00 83.25 84 LEU A CA 1
ATOM 628 C C . LEU A 1 84 ? -41.892 14.916 8.063 1.00 83.25 84 LEU A C 1
ATOM 630 O O . LEU A 1 84 ? -42.591 15.928 7.997 1.00 83.25 84 LEU A O 1
ATOM 634 N N . SER A 1 85 ? -40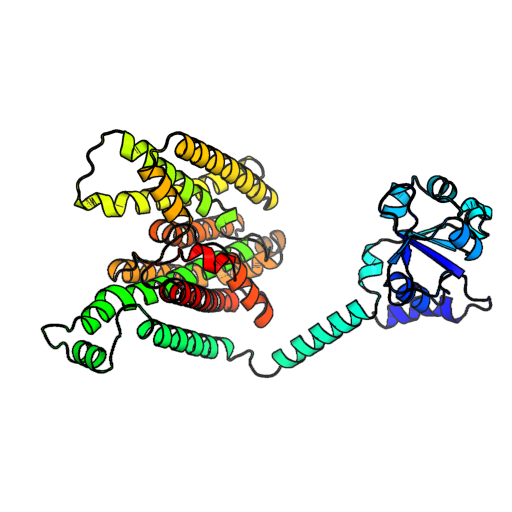.625 14.963 8.489 1.00 83.38 85 SER A N 1
ATOM 635 C CA . SER A 1 85 ? -39.972 16.225 8.860 1.00 83.38 85 SER A CA 1
ATOM 636 C C . SER A 1 85 ? -39.739 17.133 7.648 1.00 83.38 85 SER A C 1
ATOM 638 O O . SER A 1 85 ? -40.009 18.330 7.735 1.00 83.38 85 SER A O 1
ATOM 640 N N . ILE A 1 86 ? -39.350 16.567 6.498 1.00 79.81 86 ILE A N 1
ATOM 641 C CA . ILE A 1 86 ? -39.134 17.300 5.237 1.00 79.81 86 ILE A CA 1
ATOM 642 C C . ILE A 1 86 ? -40.402 18.018 4.767 1.00 79.81 86 ILE A C 1
ATOM 644 O O . ILE A 1 86 ? -40.331 19.146 4.283 1.00 79.81 86 ILE A O 1
ATOM 648 N N . VAL A 1 87 ? -41.570 17.388 4.907 1.00 81.44 87 VAL A N 1
ATOM 649 C CA . VAL A 1 87 ? -42.833 17.993 4.457 1.00 81.44 87 VAL A CA 1
ATOM 650 C C . VAL A 1 87 ? -43.429 18.976 5.466 1.00 81.44 87 VAL A C 1
ATOM 652 O O . VAL A 1 87 ? -44.391 19.655 5.126 1.00 81.44 87 VAL A O 1
ATOM 655 N N . GLY A 1 88 ? -42.856 19.110 6.668 1.00 82.69 88 GLY A N 1
ATOM 656 C CA . GLY A 1 88 ? -43.350 20.015 7.712 1.00 82.69 88 GLY A CA 1
ATOM 657 C C . GLY A 1 88 ? -44.363 19.375 8.666 1.00 82.69 88 GLY A C 1
ATOM 658 O O . GLY A 1 88 ? -45.298 20.036 9.116 1.00 82.69 88 GLY A O 1
ATOM 659 N N . GLY A 1 89 ? -44.205 18.083 8.966 1.00 84.50 89 GLY A N 1
ATOM 660 C CA . GLY A 1 89 ? -45.060 17.349 9.899 1.00 84.50 89 GLY A CA 1
ATOM 661 C C . GLY A 1 89 ? -46.438 17.006 9.329 1.00 84.50 89 GLY A C 1
ATOM 662 O O . GLY A 1 89 ? -46.662 17.030 8.120 1.00 84.50 89 GLY A O 1
ATOM 663 N N . ILE A 1 90 ? -47.388 16.683 10.211 1.00 83.12 90 ILE A N 1
ATOM 664 C CA . ILE A 1 90 ? -48.747 16.257 9.824 1.00 83.12 90 ILE A CA 1
ATOM 665 C C . ILE A 1 90 ? -49.470 17.354 9.024 1.00 83.12 90 ILE A C 1
ATOM 667 O O . ILE A 1 90 ? -50.125 17.056 8.027 1.00 83.12 90 ILE A O 1
ATOM 671 N N . ASP A 1 91 ? -49.316 18.624 9.405 1.00 85.12 91 ASP A N 1
ATOM 672 C CA . ASP A 1 91 ? -49.913 19.750 8.671 1.00 85.12 91 ASP A CA 1
ATOM 673 C C . ASP A 1 91 ? -49.281 19.945 7.290 1.00 85.12 91 ASP A C 1
ATOM 675 O O . ASP A 1 91 ? -49.950 20.366 6.347 1.00 85.12 91 ASP A O 1
ATOM 679 N N . GLY A 1 92 ? -48.005 19.592 7.160 1.00 84.19 92 GLY A N 1
ATOM 680 C CA . GLY A 1 92 ? -47.299 19.481 5.895 1.00 84.19 92 GLY A CA 1
ATOM 681 C C . GLY A 1 92 ? -47.856 18.398 4.976 1.00 84.19 92 GLY A C 1
ATOM 682 O O . GLY A 1 92 ? -48.121 18.645 3.801 1.00 84.19 92 GLY A O 1
ATOM 683 N N . VAL A 1 93 ? -48.118 17.211 5.531 1.00 83.94 93 VAL A N 1
ATOM 684 C CA . VAL A 1 93 ? -48.714 16.078 4.804 1.00 83.94 93 VAL A CA 1
ATOM 685 C C . VAL A 1 93 ? -50.090 16.428 4.240 1.00 83.94 93 VAL A C 1
ATOM 687 O O . VAL A 1 93 ? -50.395 16.076 3.105 1.00 83.94 93 VAL A O 1
ATOM 690 N N . LEU A 1 94 ? -50.912 17.164 4.990 1.00 85.75 94 LEU A N 1
ATOM 691 C CA . LEU A 1 94 ? -52.237 17.593 4.526 1.00 85.75 94 LEU A CA 1
ATOM 692 C C . LEU A 1 94 ? -52.174 18.637 3.403 1.00 85.75 94 LEU A C 1
ATOM 694 O O . LEU A 1 94 ? -53.142 18.792 2.667 1.00 85.75 94 LEU A O 1
ATOM 698 N N . LYS A 1 95 ? -51.046 19.336 3.240 1.00 87.12 95 LYS A N 1
ATOM 699 C CA . LYS A 1 95 ? -50.823 20.264 2.121 1.00 87.12 95 LYS A CA 1
ATOM 700 C C . LYS A 1 95 ? -50.349 19.556 0.853 1.00 87.12 95 LYS A C 1
ATOM 702 O O . LYS A 1 95 ? -50.280 20.197 -0.195 1.00 87.12 95 LYS A O 1
ATOM 707 N N . LEU A 1 96 ? -50.026 18.261 0.921 1.00 85.19 96 LEU A N 1
ATOM 708 C CA . LEU A 1 96 ? -49.651 17.503 -0.266 1.00 85.19 96 LEU A CA 1
ATOM 709 C C . LEU A 1 96 ? -50.855 17.365 -1.213 1.00 85.19 96 LEU A C 1
ATOM 711 O O . LEU A 1 96 ? -51.962 17.052 -0.757 1.00 85.19 96 LEU A O 1
ATOM 715 N N . PRO A 1 97 ? -50.653 17.559 -2.528 1.00 84.00 97 PRO A N 1
ATOM 716 C CA . PRO A 1 97 ? -51.724 17.462 -3.512 1.00 84.00 97 PRO A CA 1
ATOM 717 C C . PRO A 1 97 ? -52.490 16.134 -3.420 1.00 84.00 97 PRO A C 1
ATOM 719 O O . PRO A 1 97 ? -51.898 15.058 -3.472 1.00 84.00 97 PRO A O 1
ATOM 722 N N . GLY A 1 98 ? -53.814 16.208 -3.278 1.00 84.75 98 GLY A N 1
ATOM 723 C CA . GLY A 1 98 ? -54.706 15.045 -3.229 1.00 84.75 98 GLY A CA 1
ATOM 724 C C . GLY A 1 98 ? -54.831 14.360 -1.862 1.00 84.75 98 GLY A C 1
ATOM 725 O O . GLY A 1 98 ? -55.810 13.655 -1.632 1.00 84.75 98 GLY A O 1
ATOM 726 N N . VAL A 1 99 ? -53.904 14.581 -0.921 1.00 86.75 99 VAL A N 1
ATOM 727 C CA . VAL A 1 99 ? -53.902 13.875 0.376 1.00 86.75 99 VAL A CA 1
ATOM 728 C C . VAL A 1 99 ? -55.038 14.346 1.287 1.00 86.75 99 VAL A C 1
ATOM 730 O O . VAL A 1 99 ? -55.705 13.509 1.899 1.00 86.75 99 VAL A O 1
ATOM 733 N N . ALA A 1 100 ? -55.322 15.652 1.349 1.00 87.75 100 ALA A N 1
ATOM 734 C CA . ALA A 1 100 ? -56.392 16.212 2.190 1.00 87.75 100 ALA A CA 1
ATOM 735 C C . ALA A 1 100 ? -57.792 15.683 1.832 1.00 87.75 100 ALA A C 1
ATOM 737 O O . ALA A 1 100 ? -58.672 15.609 2.687 1.00 87.75 100 ALA A O 1
ATOM 738 N N . GLN A 1 101 ? -57.992 15.312 0.566 1.00 91.69 101 GLN A N 1
ATOM 739 C CA . GLN A 1 101 ? -59.260 14.823 0.031 1.00 91.69 101 GLN A CA 1
ATOM 740 C C . GLN A 1 101 ? -59.472 13.321 0.292 1.00 91.69 101 GLN A C 1
ATOM 742 O O . GLN A 1 101 ? -60.574 12.818 0.079 1.00 91.69 101 GLN A O 1
ATOM 747 N N . THR A 1 102 ? -58.454 12.603 0.782 1.00 90.94 102 THR A N 1
ATOM 748 C CA . THR A 1 102 ? -58.563 11.180 1.141 1.00 90.94 102 THR A CA 1
ATOM 749 C C . THR A 1 102 ? -59.229 10.969 2.509 1.00 90.94 102 THR A C 1
ATOM 751 O O . THR A 1 102 ? -59.165 11.853 3.371 1.00 90.94 102 THR A O 1
ATOM 754 N N . PRO A 1 103 ? -59.797 9.775 2.786 1.00 85.75 103 PRO A N 1
ATOM 755 C CA . PRO A 1 103 ? -60.321 9.440 4.113 1.00 85.75 103 PRO A CA 1
ATOM 756 C C . PRO A 1 103 ? -59.273 9.571 5.232 1.00 85.75 103 PRO A C 1
ATOM 758 O O . PRO A 1 103 ? -59.599 10.010 6.339 1.00 85.75 103 PRO A O 1
ATOM 761 N N . ALA A 1 104 ? -58.013 9.223 4.947 1.00 84.88 104 ALA A N 1
ATOM 762 C CA . ALA A 1 104 ? -56.894 9.390 5.869 1.00 84.88 104 ALA A CA 1
ATOM 763 C C . ALA A 1 104 ? -56.579 10.867 6.153 1.00 84.88 104 ALA A C 1
ATOM 765 O O . ALA A 1 104 ? -56.376 11.231 7.313 1.00 84.88 104 ALA A O 1
ATOM 766 N N . GLY A 1 105 ? -56.589 11.724 5.126 1.00 83.38 105 GLY A N 1
ATOM 767 C CA . GLY A 1 105 ? -56.369 13.166 5.265 1.00 83.38 105 GLY A CA 1
ATOM 768 C C . GLY A 1 105 ? -57.462 13.851 6.085 1.00 83.38 105 GLY A C 1
ATOM 769 O O . GLY A 1 105 ? -57.164 14.541 7.059 1.00 83.38 105 GLY A O 1
ATOM 770 N N . GLN A 1 106 ? -58.732 13.575 5.776 1.00 84.88 106 GLN A N 1
ATOM 771 C CA . GLN A 1 106 ? -59.885 14.139 6.494 1.00 84.88 106 GLN A CA 1
ATOM 772 C C . GLN A 1 106 ? -59.900 13.767 7.983 1.00 84.88 106 GLN A C 1
ATOM 774 O O . GLN A 1 106 ? -60.288 14.570 8.829 1.00 84.88 106 GLN A O 1
ATOM 779 N N . LYS A 1 107 ? -59.454 12.551 8.320 1.00 79.62 107 LYS A N 1
ATOM 780 C CA . LYS A 1 107 ? -59.395 12.045 9.702 1.00 79.62 107 LYS A CA 1
ATOM 781 C C . LYS A 1 107 ? -58.035 12.271 10.374 1.00 79.62 107 LYS A C 1
ATOM 783 O O . LYS A 1 107 ? -57.838 11.776 11.482 1.00 79.62 107 LYS A O 1
ATOM 788 N N . ARG A 1 108 ? -57.101 12.968 9.709 1.00 83.00 108 ARG A N 1
ATOM 789 C CA . ARG A 1 108 ? -55.708 13.198 10.149 1.00 83.00 108 ARG A CA 1
ATOM 790 C C . ARG A 1 108 ? -54.991 11.915 10.601 1.00 83.00 108 ARG A C 1
ATOM 792 O O . ARG A 1 108 ? -54.245 11.910 11.576 1.00 83.00 108 ARG A O 1
ATOM 799 N N . ARG A 1 109 ? -55.214 10.809 9.888 1.00 81.69 109 ARG A N 1
ATOM 800 C CA . ARG A 1 109 ? -54.611 9.495 10.167 1.00 81.69 109 ARG A CA 1
ATOM 801 C C . ARG A 1 109 ? -53.270 9.362 9.454 1.00 81.69 109 ARG A C 1
ATOM 803 O O . ARG A 1 109 ? -53.162 8.686 8.431 1.00 81.69 109 ARG A O 1
ATOM 810 N N . VAL A 1 110 ? -52.264 10.033 10.005 1.00 81.62 110 VAL A N 1
ATOM 811 C CA . VAL A 1 110 ? -50.878 10.000 9.524 1.00 81.62 110 VAL A CA 1
ATOM 812 C C . VAL A 1 110 ? -50.008 9.311 10.568 1.00 81.62 110 VAL A C 1
ATOM 814 O O . VAL A 1 110 ? -50.079 9.647 11.748 1.00 81.62 110 VAL A O 1
ATOM 817 N N . ALA A 1 111 ? -49.199 8.351 10.133 1.00 81.25 111 ALA A N 1
ATOM 818 C CA . ALA A 1 111 ? -48.234 7.651 10.971 1.00 81.25 111 ALA A CA 1
ATOM 819 C C . ALA A 1 111 ? -46.831 7.764 10.368 1.00 81.25 111 ALA A C 1
ATOM 821 O O . ALA A 1 111 ? -46.680 7.908 9.151 1.00 81.25 111 ALA A O 1
ATOM 822 N N . SER A 1 112 ? -45.810 7.676 11.216 1.00 83.19 112 SER A N 1
ATOM 823 C CA . SER A 1 112 ? -44.416 7.639 10.787 1.00 83.19 112 SER A CA 1
ATOM 824 C C . SER A 1 112 ? -43.683 6.423 11.336 1.00 83.19 112 SER A C 1
ATOM 826 O O . SER A 1 112 ? -44.118 5.791 12.301 1.00 83.19 112 SER A O 1
ATOM 828 N N . LEU A 1 113 ? -42.593 6.074 10.663 1.00 81.88 113 LEU A N 1
ATOM 829 C CA . L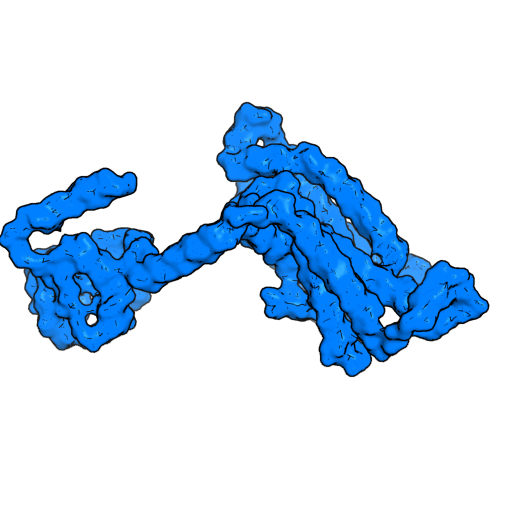EU A 1 113 ? -41.667 5.026 11.063 1.00 81.88 113 LEU A CA 1
ATOM 830 C C . LEU A 1 113 ? -40.234 5.425 10.734 1.00 81.88 113 LEU A C 1
ATOM 832 O O . LEU A 1 113 ? -39.975 6.193 9.804 1.00 81.88 113 LEU A O 1
ATOM 836 N N . GLU A 1 114 ? -39.282 4.834 11.436 1.00 78.50 114 GLU A N 1
ATOM 837 C CA . GLU A 1 114 ? -37.874 5.060 11.149 1.00 78.50 114 GLU A CA 1
ATOM 838 C C . GLU A 1 114 ? -37.476 4.357 9.842 1.00 78.50 114 GLU A C 1
ATOM 840 O O . GLU A 1 114 ? -37.718 3.161 9.659 1.00 78.50 114 GLU A O 1
ATOM 845 N N . ALA A 1 115 ? -36.838 5.087 8.920 1.00 74.25 115 ALA A N 1
ATOM 846 C CA . ALA A 1 115 ? -36.502 4.578 7.585 1.00 74.25 115 ALA A CA 1
ATOM 847 C C . ALA A 1 115 ? -35.631 3.307 7.622 1.00 74.25 115 ALA A C 1
ATOM 849 O O . ALA A 1 115 ? -35.747 2.451 6.745 1.00 74.25 115 ALA A O 1
ATOM 850 N N . MET A 1 116 ? -34.794 3.149 8.656 1.00 69.38 116 MET A N 1
ATOM 851 C CA . MET A 1 116 ? -33.951 1.962 8.818 1.00 69.38 116 MET A CA 1
ATOM 852 C C . MET A 1 116 ? -34.754 0.673 9.005 1.00 69.38 116 MET A C 1
ATOM 854 O O . MET A 1 116 ? -34.270 -0.392 8.625 1.00 69.38 116 MET A O 1
ATOM 858 N N . PHE A 1 117 ? -35.992 0.742 9.507 1.00 69.50 117 PHE A N 1
ATOM 859 C CA . PHE A 1 117 ? -36.835 -0.446 9.628 1.00 69.50 117 PHE A CA 1
ATOM 860 C C . PHE A 1 117 ? -37.241 -1.020 8.271 1.00 69.50 117 PHE A C 1
ATOM 862 O O . PHE A 1 117 ? -37.495 -2.216 8.191 1.00 69.50 117 PHE A O 1
ATOM 869 N N . MET A 1 118 ? -37.232 -0.226 7.196 1.00 70.56 118 MET A N 1
ATOM 870 C CA . MET A 1 118 ? -37.558 -0.710 5.850 1.00 70.56 118 MET A CA 1
ATOM 871 C C . MET A 1 118 ? -36.444 -1.549 5.217 1.00 70.56 118 MET A C 1
ATOM 873 O O . MET A 1 118 ? -36.732 -2.359 4.341 1.00 70.56 118 MET A O 1
ATOM 877 N N . LEU A 1 119 ? -35.190 -1.392 5.662 1.00 64.31 119 LEU A N 1
ATOM 878 C CA . LEU A 1 119 ? -34.033 -2.094 5.088 1.00 64.31 119 LEU A CA 1
ATOM 879 C C . LEU A 1 119 ? -34.118 -3.619 5.250 1.00 64.31 119 LEU A C 1
ATOM 881 O O . LEU A 1 119 ? -33.492 -4.340 4.486 1.00 64.31 119 LEU A O 1
ATOM 885 N N . GLY A 1 120 ? -34.887 -4.110 6.226 1.00 64.44 120 GLY A N 1
ATOM 886 C CA . GLY A 1 120 ? -35.080 -5.543 6.467 1.00 64.44 120 GLY A CA 1
ATOM 887 C C . GLY A 1 120 ? -36.233 -6.186 5.688 1.00 64.44 120 GLY A C 1
ATOM 888 O O . GLY A 1 120 ? -36.447 -7.389 5.835 1.00 64.44 120 GLY A O 1
ATOM 889 N N . PHE A 1 121 ? -36.993 -5.420 4.898 1.00 66.19 121 PHE A N 1
ATOM 890 C CA . PHE A 1 121 ? -38.182 -5.901 4.192 1.00 66.19 121 PHE A CA 1
ATOM 891 C C . PHE A 1 121 ? -37.990 -5.839 2.674 1.00 66.19 121 PHE A C 1
ATOM 893 O O . PHE A 1 121 ? -37.545 -4.829 2.140 1.00 66.19 121 PHE A O 1
ATOM 900 N N . GLY A 1 122 ? -38.367 -6.910 1.973 1.00 65.44 122 GLY A N 1
ATOM 901 C CA . GLY A 1 122 ? -38.338 -6.992 0.511 1.00 65.44 122 GLY A CA 1
ATOM 902 C C . GLY A 1 122 ? -37.701 -8.284 0.006 1.00 65.44 122 GLY A C 1
ATOM 903 O O . GLY A 1 122 ? -36.766 -8.810 0.618 1.00 65.44 122 GLY A O 1
ATOM 904 N N . ASP A 1 123 ? -38.208 -8.781 -1.121 1.00 61.41 123 ASP A N 1
ATOM 905 C CA . ASP A 1 123 ? -37.710 -10.007 -1.749 1.00 61.41 123 ASP A CA 1
ATOM 906 C C . ASP A 1 123 ? -36.251 -9.859 -2.174 1.00 61.41 123 ASP A C 1
ATOM 908 O O . ASP A 1 123 ? -35.486 -10.794 -1.991 1.00 61.41 123 ASP A O 1
ATOM 912 N N . GLU A 1 124 ? -35.833 -8.672 -2.624 1.00 59.47 124 GLU A N 1
ATOM 913 C CA . GLU A 1 124 ? -34.447 -8.383 -3.013 1.00 59.47 124 GLU A CA 1
ATOM 914 C C . GLU A 1 124 ? -33.470 -8.450 -1.833 1.00 59.47 124 GLU A C 1
ATOM 916 O O . GLU A 1 124 ? -32.378 -8.999 -1.969 1.00 59.47 124 GLU A O 1
ATOM 921 N N . TYR A 1 125 ? -33.854 -7.947 -0.652 1.00 59.31 125 TYR A N 1
ATOM 922 C CA . TYR A 1 125 ? -33.014 -8.035 0.546 1.00 59.31 125 TYR A CA 1
ATOM 923 C C . TYR A 1 125 ? -32.972 -9.467 1.077 1.00 59.31 125 TYR A C 1
ATOM 925 O O . TYR A 1 125 ? -31.908 -9.952 1.448 1.00 59.31 125 TYR A O 1
ATOM 933 N N . MET A 1 126 ? -34.102 -10.182 1.058 1.00 57.06 126 MET A N 1
ATOM 934 C CA . MET A 1 126 ? -34.158 -11.591 1.451 1.00 57.06 126 MET A CA 1
ATOM 935 C C . MET A 1 126 ? -33.440 -12.504 0.456 1.00 57.06 126 MET A C 1
ATOM 937 O O . MET A 1 126 ? -32.806 -13.461 0.886 1.00 57.06 126 MET A O 1
ATOM 941 N N . SER A 1 127 ? -33.466 -12.210 -0.845 1.00 58.66 127 SER A N 1
ATOM 942 C CA . SER A 1 127 ? -32.727 -12.947 -1.872 1.00 58.66 127 SER A CA 1
ATOM 943 C C . SER A 1 127 ? -31.246 -12.594 -1.867 1.00 58.66 127 SER A C 1
ATOM 945 O O . SER A 1 127 ? -30.422 -13.479 -2.066 1.00 58.66 127 SER A O 1
ATOM 947 N N . ALA A 1 128 ? -30.877 -11.340 -1.593 1.00 54.09 128 ALA A N 1
ATOM 948 C CA . ALA A 1 128 ? -29.489 -10.934 -1.397 1.00 54.09 128 ALA A CA 1
ATOM 949 C C . ALA A 1 128 ? -28.922 -11.513 -0.096 1.00 54.09 128 ALA A C 1
ATOM 951 O O . ALA A 1 128 ? -27.797 -12.000 -0.092 1.00 54.09 128 ALA A O 1
ATOM 952 N N . ALA A 1 129 ? -29.706 -11.548 0.986 1.00 50.88 129 ALA A N 1
ATOM 953 C CA . ALA A 1 129 ? -29.340 -12.195 2.239 1.00 50.88 129 ALA A CA 1
ATOM 954 C C . ALA A 1 129 ? -29.283 -13.717 2.077 1.00 50.88 129 ALA A C 1
ATOM 956 O O . ALA A 1 129 ? -28.303 -14.320 2.486 1.00 50.88 129 ALA A O 1
ATOM 957 N N . ALA A 1 130 ? -30.259 -14.356 1.428 1.00 50.34 130 ALA A N 1
ATOM 958 C CA . ALA A 1 130 ? -30.228 -15.788 1.126 1.00 50.34 130 ALA A CA 1
ATOM 959 C C . ALA A 1 130 ? -29.088 -16.141 0.160 1.00 50.34 130 ALA A C 1
ATOM 961 O O . ALA A 1 130 ? -28.424 -17.157 0.341 1.00 50.34 130 ALA A O 1
ATOM 962 N N . GLY A 1 131 ? -28.800 -15.276 -0.812 1.00 51.16 131 GLY A N 1
ATOM 963 C CA . GLY A 1 131 ? -27.642 -15.346 -1.696 1.00 51.16 131 GLY A CA 1
ATOM 964 C C . GLY A 1 131 ? -26.340 -15.253 -0.909 1.00 51.16 131 GLY A C 1
ATOM 965 O O . GLY A 1 131 ? -25.515 -16.156 -1.002 1.00 51.16 131 GLY A O 1
ATOM 966 N N . ALA A 1 132 ? -26.193 -14.249 -0.046 1.00 43.28 132 ALA A N 1
ATOM 967 C CA . ALA A 1 132 ? -25.049 -14.069 0.842 1.00 43.28 132 ALA A CA 1
ATOM 968 C C . ALA A 1 132 ? -24.901 -15.219 1.852 1.00 43.28 132 ALA A C 1
ATOM 970 O O . ALA A 1 132 ? -23.780 -15.641 2.115 1.00 43.28 132 ALA A O 1
ATOM 971 N N . ILE A 1 133 ? -26.000 -15.779 2.367 1.00 45.38 133 ILE A N 1
ATOM 972 C CA . ILE A 1 133 ? -26.043 -16.944 3.270 1.00 45.38 133 ILE A CA 1
ATOM 973 C C . ILE A 1 133 ? -25.700 -18.238 2.511 1.00 45.38 133 ILE A C 1
ATOM 975 O O . ILE A 1 133 ? -24.993 -19.104 3.026 1.00 45.38 133 ILE A O 1
ATOM 979 N N . SER A 1 134 ? -26.128 -18.379 1.255 1.00 39.28 134 SER A N 1
ATOM 980 C CA . SER A 1 134 ? -25.769 -19.515 0.395 1.00 39.28 134 SER A CA 1
ATOM 981 C C . SER A 1 134 ? -24.305 -19.452 -0.069 1.00 39.28 134 SER A C 1
ATOM 983 O O . SER A 1 134 ? -23.629 -20.478 -0.134 1.00 39.28 134 SER A O 1
ATOM 985 N N . LEU A 1 135 ? -23.780 -18.245 -0.299 1.00 42.41 135 LEU A N 1
ATOM 986 C CA . LEU A 1 135 ? -22.372 -17.982 -0.597 1.00 42.41 135 LEU A CA 1
ATOM 987 C C . LEU A 1 135 ? -21.498 -18.197 0.645 1.00 42.41 135 LEU A C 1
ATOM 989 O O . LEU A 1 135 ? -20.466 -18.856 0.558 1.00 42.41 135 LEU A O 1
ATOM 993 N N . THR A 1 136 ? -21.925 -17.738 1.823 1.00 39.81 136 THR A N 1
ATOM 994 C CA . THR A 1 136 ? -21.183 -17.964 3.076 1.00 39.81 136 THR A CA 1
ATOM 995 C C . THR A 1 136 ? -21.253 -19.416 3.542 1.00 39.81 136 THR A C 1
ATOM 997 O O . THR A 1 136 ? -20.247 -19.924 4.030 1.00 39.81 136 THR A O 1
ATOM 1000 N N . SER A 1 137 ? -22.356 -20.144 3.335 1.00 35.41 137 SER A N 1
ATOM 1001 C CA . SER A 1 137 ? -22.444 -21.575 3.693 1.00 35.41 137 SER A CA 1
ATOM 1002 C C . SER A 1 137 ? -21.632 -22.495 2.774 1.00 35.41 137 SER A C 1
ATOM 1004 O O . SER A 1 137 ? -21.088 -23.490 3.254 1.00 35.41 137 SER A O 1
ATOM 1006 N N . ARG A 1 138 ? -21.452 -22.149 1.488 1.00 39.62 138 ARG A N 1
ATOM 1007 C CA . ARG A 1 138 ? -20.575 -22.907 0.572 1.00 39.62 138 ARG A CA 1
ATOM 1008 C C . ARG A 1 138 ? -19.080 -22.698 0.832 1.00 39.62 138 ARG A C 1
ATOM 1010 O O . ARG A 1 138 ? -18.295 -23.586 0.516 1.00 39.62 138 ARG A O 1
ATOM 1017 N N . PHE A 1 139 ? -18.677 -21.580 1.437 1.00 41.72 139 PHE A N 1
ATOM 1018 C CA . PHE A 1 139 ? -17.266 -21.302 1.746 1.00 41.72 139 PHE A CA 1
ATOM 1019 C C . PHE A 1 139 ? -16.831 -21.675 3.175 1.00 41.72 139 PHE A C 1
ATOM 1021 O O . PHE A 1 139 ? -15.633 -21.730 3.452 1.00 41.72 139 PHE A O 1
ATOM 1028 N N . THR A 1 140 ? -17.759 -21.971 4.091 1.00 41.12 140 THR A N 1
ATOM 1029 C CA . THR A 1 140 ? -17.441 -22.111 5.529 1.00 41.12 140 THR A CA 1
ATOM 1030 C C . THR A 1 140 ? -17.177 -23.534 6.020 1.00 41.12 140 THR A C 1
ATOM 1032 O O . THR A 1 140 ? -16.668 -23.696 7.128 1.00 41.12 140 THR A O 1
ATOM 1035 N N . THR A 1 141 ? -17.417 -24.578 5.225 1.00 37.31 141 THR A N 1
ATOM 1036 C CA . THR A 1 141 ? -17.239 -25.970 5.679 1.00 37.31 141 THR A CA 1
ATOM 1037 C C . THR A 1 141 ? -16.202 -26.723 4.839 1.00 37.31 141 THR A C 1
ATOM 1039 O O . THR A 1 141 ? -16.522 -27.453 3.913 1.00 37.31 141 THR A O 1
ATOM 1042 N N . GLY A 1 142 ? -14.915 -26.546 5.177 1.00 39.00 142 GLY A N 1
ATOM 1043 C CA . GLY A 1 142 ? -13.848 -27.485 4.779 1.00 39.00 142 GLY A CA 1
ATOM 1044 C C . GLY A 1 142 ? -12.487 -26.888 4.399 1.00 39.00 142 GLY A C 1
ATOM 1045 O O . GLY A 1 142 ? -11.475 -27.578 4.518 1.00 39.00 142 GLY A O 1
ATOM 1046 N N . LEU A 1 143 ? -12.413 -25.613 3.992 1.00 42.84 143 LEU A N 1
ATOM 1047 C CA . LEU A 1 143 ? -11.161 -24.994 3.507 1.00 42.84 143 LEU A CA 1
ATOM 1048 C C . LEU A 1 143 ? -10.478 -24.017 4.479 1.00 42.84 143 LEU A C 1
ATOM 1050 O O . LEU A 1 143 ? -9.360 -23.583 4.209 1.00 42.84 143 LEU A O 1
ATOM 1054 N N . LEU A 1 144 ? -11.079 -23.704 5.630 1.00 48.09 144 LEU A N 1
ATOM 1055 C CA . LEU A 1 144 ? -10.623 -22.608 6.502 1.00 48.09 144 LEU A CA 1
ATOM 1056 C C . LEU A 1 144 ? -9.268 -22.829 7.214 1.00 48.09 144 LEU A C 1
ATOM 1058 O O . LEU A 1 144 ? -8.690 -21.866 7.712 1.00 48.09 144 LEU A O 1
ATOM 1062 N N . ASN A 1 145 ? -8.712 -24.048 7.208 1.00 51.28 145 ASN A N 1
ATOM 1063 C CA . ASN A 1 145 ? -7.331 -24.316 7.654 1.00 51.28 145 ASN A CA 1
ATOM 1064 C C . ASN A 1 145 ? -6.311 -24.413 6.497 1.00 51.28 145 ASN A C 1
ATOM 1066 O O . ASN A 1 145 ? -5.122 -24.591 6.747 1.00 51.28 145 ASN A O 1
ATOM 1070 N N . ARG A 1 146 ? -6.748 -24.273 5.234 1.00 57.91 146 ARG A N 1
ATOM 1071 C CA . ARG A 1 146 ? -5.916 -24.351 4.016 1.00 57.91 146 ARG A CA 1
ATOM 1072 C C . ARG A 1 146 ? -5.720 -23.045 3.207 1.00 57.91 146 ARG A C 1
ATOM 1074 O O . ARG A 1 146 ? -5.087 -23.143 2.154 1.00 57.91 146 ARG A O 1
ATOM 1081 N N . PRO A 1 147 ? -6.161 -21.830 3.616 1.00 68.50 147 PRO A N 1
ATOM 1082 C CA . PRO A 1 147 ? -6.061 -20.664 2.730 1.00 68.50 147 PRO A CA 1
ATOM 1083 C C . PRO A 1 147 ? -4.606 -20.250 2.474 1.00 68.50 147 PRO A C 1
ATOM 1085 O O . PRO A 1 147 ? -4.276 -19.792 1.387 1.00 68.50 147 PRO A O 1
ATOM 1088 N N . VAL A 1 148 ? -3.710 -20.467 3.444 1.00 79.44 148 VAL A N 1
ATOM 1089 C CA . VAL A 1 148 ? -2.306 -20.044 3.337 1.00 79.44 148 VAL A CA 1
ATOM 1090 C C . VAL A 1 148 ? -1.586 -20.793 2.215 1.00 79.44 148 VAL A C 1
ATOM 1092 O O . VAL A 1 148 ? -0.932 -20.166 1.389 1.00 79.44 148 VAL A O 1
ATOM 1095 N N . TRP A 1 149 ? -1.712 -22.124 2.156 1.00 84.06 149 TRP A N 1
ATOM 1096 C CA . TRP A 1 149 ? -0.993 -22.921 1.156 1.00 84.06 149 TRP A CA 1
ATOM 1097 C C . TRP A 1 149 ? -1.539 -22.698 -0.255 1.00 84.06 149 TRP A C 1
ATOM 1099 O O . TRP A 1 149 ? -0.763 -22.594 -1.198 1.00 84.06 149 TRP A O 1
ATOM 1109 N N . PHE A 1 150 ? -2.858 -22.524 -0.389 1.00 88.81 150 PHE A N 1
ATOM 1110 C CA . PHE A 1 150 ? -3.470 -22.141 -1.659 1.00 88.81 150 PHE A CA 1
ATOM 1111 C C . PHE A 1 150 ? -2.952 -20.785 -2.159 1.00 88.81 150 PHE A C 1
ATOM 1113 O O . PHE A 1 150 ? -2.538 -20.684 -3.309 1.00 88.81 150 PHE A O 1
ATOM 1120 N N . LEU A 1 151 ? -2.893 -19.760 -1.300 1.00 91.38 151 LEU A N 1
ATOM 1121 C CA . LEU A 1 151 ? -2.348 -18.454 -1.686 1.00 91.38 151 LEU A CA 1
ATOM 1122 C C . LEU A 1 151 ? -0.864 -18.525 -2.064 1.00 91.38 151 LEU A C 1
ATOM 1124 O O . LEU A 1 151 ? -0.453 -17.859 -3.008 1.00 91.38 151 LEU A O 1
ATOM 1128 N N . TRP A 1 152 ? -0.067 -19.354 -1.385 1.00 92.12 152 TRP A N 1
ATOM 1129 C CA . TRP A 1 152 ? 1.316 -19.604 -1.800 1.00 92.12 152 TRP A CA 1
ATOM 1130 C C . TRP A 1 152 ? 1.399 -20.251 -3.182 1.00 92.12 152 TRP A C 1
ATOM 1132 O O . TRP A 1 152 ? 2.212 -19.820 -3.992 1.00 92.12 152 TRP A O 1
ATOM 1142 N N . LEU A 1 153 ? 0.552 -21.241 -3.480 1.00 93.25 153 LEU A N 1
ATOM 1143 C CA . LEU A 1 153 ? 0.499 -21.863 -4.806 1.00 93.25 153 LEU A CA 1
ATOM 1144 C C . LEU A 1 153 ? 0.101 -20.854 -5.889 1.00 93.25 153 LEU A C 1
ATOM 1146 O O . LEU A 1 153 ? 0.728 -20.821 -6.944 1.00 93.25 153 LEU A O 1
ATOM 1150 N N . VAL A 1 154 ? -0.887 -19.997 -5.616 1.00 95.00 154 VAL A N 1
ATOM 1151 C CA . VAL A 1 154 ? -1.286 -18.917 -6.533 1.00 95.00 154 VAL A CA 1
ATOM 1152 C C . VAL A 1 154 ? -0.137 -17.932 -6.740 1.00 95.00 154 VAL A C 1
ATOM 1154 O O . VAL A 1 154 ? 0.172 -17.600 -7.879 1.00 95.00 154 VAL A O 1
ATOM 1157 N N . LEU A 1 155 ? 0.546 -17.508 -5.674 1.00 95.44 155 LEU A N 1
ATOM 1158 C CA . LEU A 1 155 ? 1.691 -16.604 -5.780 1.00 95.44 155 LEU A CA 1
ATOM 1159 C C . LEU A 1 155 ? 2.837 -17.226 -6.593 1.00 95.44 155 LEU A C 1
ATOM 1161 O O . LEU A 1 155 ? 3.415 -16.544 -7.434 1.00 95.44 155 LEU A O 1
ATOM 1165 N N . LEU A 1 156 ? 3.139 -18.512 -6.388 1.00 95.50 156 LEU A N 1
ATOM 1166 C CA . LEU A 1 156 ? 4.144 -19.241 -7.169 1.00 95.50 156 LEU A CA 1
ATOM 1167 C C . LEU A 1 156 ? 3.747 -19.361 -8.644 1.00 95.50 156 LEU A C 1
ATOM 1169 O O . LEU A 1 156 ? 4.597 -19.201 -9.516 1.00 95.50 156 LEU A O 1
ATOM 1173 N N . LEU A 1 157 ? 2.465 -19.592 -8.934 1.00 95.94 157 LEU A N 1
ATOM 1174 C CA . LEU A 1 157 ? 1.954 -19.607 -10.301 1.00 95.94 157 LEU A CA 1
ATOM 1175 C C . LEU A 1 157 ? 2.076 -18.225 -10.956 1.00 95.94 157 LEU A C 1
ATOM 1177 O O . LEU A 1 157 ? 2.587 -18.127 -12.069 1.00 95.94 157 LEU A O 1
ATOM 1181 N N . CYS A 1 158 ? 1.672 -17.154 -10.266 1.00 96.12 158 CYS A N 1
ATOM 1182 C CA . CYS A 1 158 ? 1.834 -15.779 -10.745 1.00 96.12 158 CYS A CA 1
ATOM 1183 C C . CYS A 1 158 ? 3.308 -15.439 -10.983 1.00 96.12 158 CYS A C 1
ATOM 1185 O O . CYS A 1 158 ? 3.635 -14.848 -12.007 1.00 96.12 158 CYS A O 1
ATOM 1187 N N . PHE A 1 159 ? 4.198 -15.847 -10.075 1.00 95.81 159 PHE A N 1
ATOM 1188 C CA . PHE A 1 159 ? 5.643 -15.682 -10.224 1.00 95.81 159 PHE A CA 1
ATOM 1189 C C . PHE A 1 159 ? 6.158 -16.394 -11.471 1.00 95.81 159 PHE A C 1
ATOM 1191 O O . PHE A 1 159 ? 6.895 -15.806 -12.260 1.00 95.81 159 PHE A O 1
ATOM 1198 N N . TRP A 1 160 ? 5.744 -17.648 -11.666 1.00 94.25 160 TRP A N 1
ATOM 1199 C CA . TRP A 1 160 ? 6.127 -18.430 -12.830 1.00 94.25 160 TRP A CA 1
ATOM 1200 C C . TRP A 1 160 ? 5.667 -17.736 -14.113 1.00 94.25 160 TRP A C 1
ATOM 1202 O O . TRP A 1 160 ? 6.507 -17.392 -14.937 1.00 94.25 160 TRP A O 1
ATOM 1212 N N . VAL A 1 161 ? 4.378 -17.403 -14.241 1.00 94.44 161 VAL A N 1
ATOM 1213 C CA . VAL A 1 161 ? 3.835 -16.666 -15.399 1.00 94.44 161 VAL A CA 1
ATOM 1214 C C . VAL A 1 161 ? 4.587 -15.349 -15.629 1.00 94.44 161 VAL A C 1
ATOM 1216 O O . VAL A 1 161 ? 4.957 -15.028 -16.761 1.00 94.44 161 VAL A O 1
ATOM 1219 N N . ALA A 1 162 ? 4.883 -14.607 -14.561 1.00 93.88 162 ALA A N 1
ATOM 1220 C CA . ALA A 1 162 ? 5.621 -13.358 -14.646 1.00 93.88 162 ALA A CA 1
ATOM 1221 C C . ALA A 1 162 ? 7.090 -13.549 -15.078 1.00 93.88 162 ALA A C 1
ATOM 1223 O O . ALA A 1 162 ? 7.679 -12.654 -15.681 1.00 93.88 162 ALA A O 1
ATOM 1224 N N . ALA A 1 163 ? 7.722 -14.692 -14.834 1.00 93.38 163 ALA A N 1
ATOM 1225 C CA . ALA A 1 163 ? 9.086 -14.916 -15.310 1.00 93.38 163 ALA A CA 1
ATOM 1226 C C . ALA A 1 163 ? 9.138 -15.100 -16.843 1.00 93.38 163 ALA A C 1
ATOM 1228 O O . ALA A 1 163 ? 10.069 -14.624 -17.502 1.00 93.38 163 ALA A O 1
ATOM 1229 N N . TRP A 1 164 ? 8.101 -15.718 -17.420 1.00 91.75 164 TRP A N 1
ATOM 1230 C CA . TRP A 1 164 ? 8.002 -15.979 -18.861 1.00 91.75 164 TRP A CA 1
ATOM 1231 C C . TRP A 1 164 ? 7.461 -14.789 -19.663 1.00 91.75 164 TRP A C 1
ATOM 1233 O O . TRP A 1 164 ? 7.882 -14.569 -20.797 1.00 91.75 164 TRP A O 1
ATOM 1243 N N . ALA A 1 165 ? 6.568 -13.988 -19.084 1.00 88.75 165 ALA A N 1
ATOM 1244 C CA . ALA A 1 165 ? 5.954 -12.862 -19.779 1.00 88.75 165 ALA A CA 1
ATOM 1245 C C . ALA A 1 165 ? 6.886 -11.630 -19.885 1.00 88.75 165 ALA A C 1
ATOM 1247 O O . ALA A 1 165 ? 7.515 -11.223 -18.909 1.00 88.75 165 ALA A O 1
ATOM 1248 N N . GLY A 1 166 ? 6.945 -10.991 -21.058 1.00 86.94 166 GLY A N 1
ATOM 1249 C CA . GLY A 1 166 ? 7.646 -9.717 -21.272 1.00 86.94 166 GLY A CA 1
ATOM 1250 C C . GLY A 1 166 ? 8.129 -9.524 -22.712 1.00 86.94 166 GLY A C 1
ATOM 1251 O O . GLY A 1 166 ? 8.022 -10.435 -23.526 1.00 86.94 166 GLY A O 1
ATOM 1252 N N . ALA A 1 167 ? 8.684 -8.346 -23.013 1.00 83.25 167 ALA A N 1
ATOM 1253 C CA . ALA A 1 167 ? 9.058 -7.950 -24.378 1.00 83.25 167 ALA A CA 1
ATOM 1254 C C . ALA A 1 167 ? 10.145 -8.832 -25.027 1.00 83.25 167 ALA A C 1
ATOM 1256 O O . ALA A 1 167 ? 10.082 -9.122 -26.216 1.00 83.25 167 ALA A O 1
ATOM 1257 N N . VAL A 1 168 ? 11.138 -9.274 -24.247 1.00 87.12 168 VAL A N 1
ATOM 1258 C CA . VAL A 1 168 ? 12.199 -10.185 -24.719 1.00 87.12 168 VAL A CA 1
ATOM 1259 C C . VAL A 1 168 ? 11.761 -11.642 -24.507 1.00 87.12 168 VAL A C 1
ATOM 1261 O O . VAL A 1 168 ? 11.496 -12.022 -23.368 1.00 87.12 168 VAL A O 1
ATOM 1264 N N . PRO A 1 169 ? 11.665 -12.500 -25.528 1.00 87.06 169 PRO A N 1
ATOM 1265 C CA . PRO A 1 169 ? 11.314 -13.898 -25.294 1.00 87.06 169 PRO A CA 1
ATOM 1266 C C . PRO A 1 169 ? 12.399 -14.573 -24.441 1.00 87.06 169 PRO A C 1
ATOM 1268 O O . PRO A 1 169 ? 13.584 -14.471 -24.745 1.00 87.06 169 PRO A O 1
ATOM 1271 N N . VAL A 1 170 ? 11.986 -15.235 -23.358 1.00 89.31 170 VAL A N 1
ATOM 1272 C CA . VAL A 1 170 ? 12.865 -16.052 -22.509 1.00 89.31 170 VAL A CA 1
ATOM 1273 C C . VAL A 1 170 ? 12.575 -17.514 -22.814 1.00 89.31 170 VAL A C 1
ATOM 1275 O O . VAL A 1 170 ? 11.423 -17.946 -22.791 1.00 89.31 170 VAL A O 1
ATOM 1278 N N . THR A 1 171 ? 13.623 -18.267 -23.120 1.00 90.06 171 THR A N 1
ATOM 1279 C CA . THR A 1 171 ? 13.575 -19.678 -23.510 1.00 90.06 171 THR A CA 1
ATOM 1280 C C . THR A 1 171 ? 14.030 -20.591 -22.372 1.00 90.06 171 THR A C 1
ATOM 1282 O O . THR A 1 171 ? 14.606 -20.153 -21.377 1.00 90.06 171 THR A O 1
ATOM 1285 N N . ALA A 1 172 ? 13.800 -21.899 -22.511 1.00 89.75 172 ALA A N 1
ATOM 1286 C CA . ALA A 1 172 ? 14.296 -22.885 -21.550 1.00 89.75 172 ALA A CA 1
ATOM 1287 C C . ALA A 1 172 ? 15.837 -22.982 -21.518 1.00 89.75 172 ALA A C 1
ATOM 1289 O O . ALA A 1 172 ? 16.392 -23.453 -20.526 1.00 89.75 172 ALA A O 1
ATOM 1290 N N . ASP A 1 173 ? 16.529 -22.564 -22.584 1.00 87.88 173 ASP A N 1
ATOM 1291 C CA . ASP A 1 173 ? 17.994 -22.470 -22.608 1.00 87.88 173 ASP A CA 1
ATOM 1292 C C . ASP A 1 173 ? 18.499 -21.361 -21.678 1.00 87.88 173 ASP A C 1
ATOM 1294 O O . ASP A 1 173 ? 19.436 -21.593 -20.921 1.00 87.88 173 ASP A O 1
ATOM 1298 N N . ASP A 1 174 ? 17.821 -20.210 -21.625 1.00 89.75 174 ASP A N 1
ATOM 1299 C CA . ASP A 1 174 ? 18.202 -19.095 -20.744 1.00 89.75 174 ASP A CA 1
ATOM 1300 C C . ASP A 1 174 ? 18.181 -19.495 -19.258 1.00 89.75 174 ASP A C 1
ATOM 1302 O O . ASP A 1 174 ? 19.071 -19.138 -18.486 1.00 89.75 174 ASP A O 1
ATOM 1306 N N . TRP A 1 175 ? 17.198 -20.308 -18.858 1.00 89.75 175 TRP A N 1
ATOM 1307 C CA . TRP A 1 175 ? 17.137 -20.885 -17.512 1.00 89.75 175 TRP A CA 1
ATOM 1308 C C . TRP A 1 175 ? 18.276 -21.871 -17.239 1.00 89.75 175 TRP A C 1
ATOM 1310 O O . TRP A 1 175 ? 18.798 -21.913 -16.124 1.00 89.75 175 TRP A O 1
ATOM 1320 N N . ARG A 1 176 ? 18.669 -22.669 -18.241 1.00 89.69 176 ARG A N 1
ATOM 1321 C CA . ARG A 1 176 ? 19.777 -23.628 -18.119 1.00 89.69 176 ARG A CA 1
ATOM 1322 C C . ARG A 1 176 ? 21.116 -22.916 -17.959 1.00 89.69 176 ARG A C 1
ATOM 1324 O O . ARG A 1 176 ? 21.886 -23.317 -17.089 1.00 89.69 176 ARG A O 1
ATOM 1331 N N . VAL A 1 177 ? 21.346 -21.858 -18.736 1.00 88.31 177 VAL A N 1
ATOM 1332 C CA . VAL A 1 177 ? 22.546 -21.010 -18.656 1.00 88.31 177 VAL A CA 1
ATOM 1333 C C . VAL A 1 177 ? 22.684 -20.410 -17.253 1.00 88.31 177 VAL A C 1
ATOM 1335 O O . VAL A 1 177 ? 23.738 -20.547 -16.633 1.00 88.31 177 VAL A O 1
ATOM 1338 N N . LEU A 1 178 ? 21.600 -19.851 -16.695 1.00 88.75 178 LEU A N 1
ATOM 1339 C CA . LEU A 1 178 ? 21.600 -19.328 -15.321 1.00 88.75 178 LEU A CA 1
ATOM 1340 C C . LEU A 1 178 ? 21.850 -20.414 -14.271 1.00 88.75 178 LEU A C 1
ATOM 1342 O O . LEU A 1 178 ? 22.632 -20.211 -13.348 1.00 88.75 178 LEU A O 1
ATOM 1346 N N . TRP A 1 179 ? 21.206 -21.577 -14.400 1.00 90.00 179 TRP A N 1
ATOM 1347 C CA . TRP A 1 179 ? 21.373 -22.673 -13.442 1.00 90.00 179 TRP A CA 1
ATOM 1348 C C . TRP A 1 179 ? 22.810 -23.205 -13.412 1.00 90.00 179 TRP A C 1
ATOM 1350 O O . TRP A 1 179 ? 23.360 -23.485 -12.345 1.00 90.00 179 TRP A O 1
ATOM 1360 N N . ARG A 1 180 ? 23.438 -23.334 -14.583 1.00 90.06 180 ARG A N 1
ATOM 1361 C CA . ARG A 1 180 ? 24.805 -23.850 -14.724 1.00 90.06 180 ARG A CA 1
ATOM 1362 C C . ARG A 1 180 ? 25.892 -22.800 -14.519 1.00 90.06 180 ARG A C 1
ATOM 1364 O O . ARG A 1 180 ? 27.058 -23.176 -14.494 1.00 90.06 180 ARG A O 1
ATOM 1371 N N . HIS A 1 181 ? 25.515 -21.534 -14.324 1.00 85.12 181 HIS A N 1
ATOM 1372 C CA . HIS A 1 181 ? 26.446 -20.410 -14.213 1.00 85.12 181 HIS A CA 1
ATOM 1373 C C . HIS A 1 181 ? 27.410 -20.362 -15.419 1.00 85.12 181 HIS A C 1
ATOM 1375 O O . HIS A 1 181 ? 28.610 -20.147 -15.263 1.00 85.12 181 HIS A O 1
ATOM 1381 N N . GLU A 1 182 ? 26.880 -20.639 -16.618 1.00 84.19 182 GLU A N 1
ATOM 1382 C CA . GLU A 1 182 ? 27.642 -20.608 -17.871 1.00 84.19 182 GLU A CA 1
ATOM 1383 C C . GLU A 1 182 ? 27.868 -19.151 -18.310 1.00 84.19 182 GLU A C 1
ATOM 1385 O O . GLU A 1 182 ? 26.937 -18.345 -18.316 1.00 84.19 182 GLU A O 1
ATOM 1390 N N . GLU A 1 183 ? 29.103 -18.822 -18.699 1.00 83.81 183 GLU A N 1
ATOM 1391 C CA . GLU A 1 183 ? 29.494 -17.502 -19.206 1.00 83.81 183 GLU A CA 1
ATOM 1392 C C . GLU A 1 183 ? 30.021 -17.624 -20.650 1.00 83.81 183 GLU A C 1
ATOM 1394 O O . GLU A 1 183 ? 30.787 -18.554 -20.932 1.00 83.81 183 GLU A O 1
ATOM 1399 N N . PRO A 1 184 ? 29.673 -16.699 -21.570 1.00 82.75 184 PRO A N 1
ATOM 1400 C CA . PRO A 1 184 ? 28.866 -15.491 -21.359 1.00 82.75 184 PRO A CA 1
ATOM 1401 C C . PRO A 1 184 ? 27.350 -15.756 -21.303 1.00 82.75 184 PRO A C 1
ATOM 1403 O O . PRO A 1 184 ? 26.830 -16.597 -22.037 1.00 82.75 184 PRO A O 1
ATOM 1406 N N . LEU A 1 185 ? 26.623 -14.980 -20.488 1.00 86.88 185 LEU A N 1
ATOM 1407 C CA . LEU A 1 185 ? 25.154 -15.019 -20.448 1.00 86.88 185 LEU A CA 1
ATOM 1408 C C . LEU A 1 185 ? 24.525 -14.689 -21.815 1.00 86.88 185 LEU A C 1
ATOM 1410 O O . LEU A 1 185 ? 24.883 -13.707 -22.470 1.00 86.88 185 LEU A O 1
ATOM 1414 N N . THR A 1 186 ? 23.504 -15.453 -22.206 1.00 89.31 186 THR A N 1
ATOM 1415 C CA . THR A 1 186 ? 22.619 -15.098 -23.326 1.00 89.31 186 THR A CA 1
ATOM 1416 C C . THR A 1 186 ? 21.821 -13.829 -23.001 1.00 89.31 186 THR A C 1
ATOM 1418 O O . THR A 1 186 ? 21.575 -13.501 -21.837 1.00 89.31 186 THR A O 1
ATOM 1421 N N . SER A 1 187 ? 21.347 -13.106 -24.022 1.00 87.94 187 SER A N 1
ATOM 1422 C CA . SER A 1 187 ? 20.530 -11.899 -23.811 1.00 87.94 187 SER A CA 1
ATOM 1423 C C . SER A 1 187 ? 19.258 -12.185 -22.999 1.00 87.94 187 SER A C 1
ATOM 1425 O O . SER A 1 187 ? 18.883 -11.382 -22.144 1.00 87.94 187 SER A O 1
ATOM 1427 N N . GLY A 1 188 ? 18.620 -13.341 -23.217 1.00 90.44 188 GLY A N 1
ATOM 1428 C CA . GLY A 1 188 ? 17.460 -13.785 -22.442 1.00 90.44 188 GLY A CA 1
ATOM 1429 C C . GLY A 1 188 ? 17.807 -14.064 -20.977 1.00 90.44 188 GLY A C 1
ATOM 1430 O O . GLY A 1 188 ? 17.109 -13.573 -20.088 1.00 90.44 188 GLY A O 1
ATOM 1431 N N . ALA A 1 189 ? 18.920 -14.758 -20.708 1.00 90.62 189 ALA A N 1
ATOM 1432 C CA . ALA A 1 189 ? 19.412 -15.016 -19.352 1.00 90.62 189 ALA A CA 1
ATOM 1433 C C . ALA A 1 189 ? 19.762 -13.718 -18.606 1.00 90.62 189 ALA A C 1
ATOM 1435 O O . ALA A 1 189 ? 19.384 -13.553 -17.443 1.00 90.62 189 ALA A O 1
ATOM 1436 N N . TYR A 1 190 ? 20.404 -12.758 -19.282 1.00 91.44 190 TYR A N 1
ATOM 1437 C CA . TYR A 1 190 ? 20.714 -11.450 -18.704 1.00 91.44 190 TYR A CA 1
ATOM 1438 C C . TYR A 1 190 ? 19.445 -10.683 -18.313 1.00 91.44 190 TYR A C 1
ATOM 1440 O O . TYR A 1 190 ? 19.340 -10.199 -17.184 1.00 91.44 190 TYR A O 1
ATOM 1448 N N . VAL A 1 191 ? 18.465 -10.593 -19.221 1.00 92.38 191 VAL A N 1
ATOM 1449 C CA . VAL A 1 191 ? 17.180 -9.921 -18.962 1.00 92.38 191 VAL A CA 1
ATOM 1450 C C . VAL A 1 191 ? 16.422 -10.616 -17.832 1.00 92.38 191 VAL A C 1
ATOM 1452 O O . VAL A 1 191 ? 15.854 -9.948 -16.966 1.00 92.38 191 VAL A O 1
ATOM 1455 N N . LEU A 1 192 ? 16.421 -11.949 -17.812 1.00 93.50 192 LEU A N 1
ATOM 1456 C CA . LEU A 1 192 ? 15.762 -12.727 -16.772 1.00 93.50 192 LEU A CA 1
ATOM 1457 C C . LEU A 1 192 ? 16.363 -12.426 -15.390 1.00 93.50 192 LEU A C 1
ATOM 1459 O O . LEU A 1 192 ? 15.621 -12.073 -14.472 1.00 93.50 192 LEU A O 1
ATOM 1463 N N . TRP A 1 193 ? 17.689 -12.506 -15.249 1.00 94.31 193 TRP A N 1
ATOM 1464 C CA . TRP A 1 193 ? 18.364 -12.358 -13.959 1.00 94.31 193 TRP A CA 1
ATOM 1465 C C . TRP A 1 193 ? 18.481 -10.914 -13.468 1.00 94.31 193 TRP A C 1
ATOM 1467 O O . TRP A 1 193 ? 18.278 -10.659 -12.283 1.00 94.31 193 TRP A O 1
ATOM 1477 N N . ASN A 1 194 ? 18.807 -9.965 -14.346 1.00 91.81 194 ASN A N 1
ATOM 1478 C CA . ASN A 1 194 ? 19.115 -8.592 -13.934 1.00 91.81 194 ASN A CA 1
ATOM 1479 C C . ASN A 1 194 ? 17.908 -7.653 -13.976 1.00 91.81 194 ASN A C 1
ATOM 1481 O O . ASN A 1 194 ? 17.926 -6.634 -13.291 1.00 91.81 194 ASN A O 1
ATOM 1485 N N . LEU A 1 195 ? 16.864 -7.982 -14.748 1.00 92.25 195 LEU A N 1
ATOM 1486 C CA . LEU A 1 195 ? 15.706 -7.100 -14.935 1.00 92.25 195 LEU A CA 1
ATOM 1487 C C . LEU A 1 195 ? 14.404 -7.740 -14.435 1.00 92.25 195 LEU A C 1
ATOM 1489 O O . LEU A 1 195 ? 13.689 -7.144 -13.632 1.00 92.25 195 LEU A O 1
ATOM 1493 N N . ARG A 1 196 ? 14.079 -8.967 -14.866 1.00 93.94 196 ARG A N 1
ATOM 1494 C CA . ARG A 1 196 ? 12.767 -9.578 -14.573 1.00 93.94 196 ARG A CA 1
ATOM 1495 C C . ARG A 1 196 ? 12.639 -10.104 -13.158 1.00 93.94 196 ARG A C 1
ATOM 1497 O O . ARG A 1 196 ? 11.720 -9.694 -12.458 1.00 93.94 196 ARG A O 1
ATOM 1504 N N . LEU A 1 197 ? 13.513 -11.021 -12.744 1.00 95.81 197 LEU A N 1
ATOM 1505 C CA . LEU A 1 197 ? 13.422 -11.638 -11.418 1.00 95.81 197 LEU A CA 1
ATOM 1506 C C . LEU A 1 197 ? 13.480 -10.596 -10.286 1.00 95.81 197 LEU A C 1
ATOM 1508 O O . LEU A 1 197 ? 12.631 -10.673 -9.393 1.00 95.81 197 LEU A O 1
ATOM 1512 N N . PRO A 1 198 ? 14.363 -9.575 -10.334 1.00 96.88 198 PRO A N 1
ATOM 1513 C CA . PRO A 1 198 ? 14.366 -8.507 -9.342 1.00 96.88 198 PRO A CA 1
ATOM 1514 C C . PRO A 1 198 ? 13.052 -7.732 -9.297 1.00 96.88 198 PRO A C 1
ATOM 1516 O O . PRO A 1 198 ? 12.513 -7.529 -8.213 1.00 96.88 198 PRO A O 1
ATOM 1519 N N . ARG A 1 199 ? 12.499 -7.344 -10.454 1.00 96.19 199 ARG A N 1
ATOM 1520 C CA . ARG A 1 199 ? 11.223 -6.620 -10.534 1.00 96.19 199 ARG A CA 1
ATOM 1521 C C . ARG A 1 199 ? 10.050 -7.447 -10.018 1.00 96.19 199 ARG A C 1
ATOM 1523 O O . ARG A 1 199 ? 9.249 -6.928 -9.253 1.00 96.19 199 ARG A O 1
ATOM 1530 N N . ILE A 1 200 ? 9.975 -8.729 -10.374 1.00 97.44 200 ILE A N 1
ATOM 1531 C CA . ILE A 1 200 ? 8.916 -9.648 -9.924 1.00 97.44 200 ILE A CA 1
ATOM 1532 C C . ILE A 1 200 ? 8.946 -9.798 -8.399 1.00 97.44 200 ILE A C 1
ATOM 1534 O O . ILE A 1 200 ? 7.916 -9.668 -7.736 1.00 97.44 200 ILE A O 1
ATOM 1538 N N . LEU A 1 201 ? 10.129 -10.051 -7.830 1.00 97.94 201 LEU A N 1
ATOM 1539 C CA . LEU A 1 201 ? 10.292 -10.170 -6.380 1.00 97.94 201 LEU A CA 1
ATOM 1540 C C . LEU A 1 201 ? 10.011 -8.844 -5.679 1.00 97.94 201 LEU A C 1
ATOM 1542 O O . LEU A 1 201 ? 9.339 -8.826 -4.650 1.00 97.94 201 LEU A O 1
ATOM 1546 N N . PHE A 1 202 ? 10.478 -7.735 -6.247 1.00 97.81 202 PHE A N 1
ATOM 1547 C CA . PHE A 1 202 ? 10.215 -6.406 -5.719 1.00 97.81 202 PHE A CA 1
ATOM 1548 C C . PHE A 1 202 ? 8.713 -6.088 -5.721 1.00 97.81 202 PHE A C 1
ATOM 1550 O O . PHE A 1 202 ? 8.193 -5.680 -4.688 1.00 97.81 202 PHE A O 1
ATOM 1557 N N . ALA A 1 203 ? 7.991 -6.376 -6.809 1.00 97.56 203 ALA A N 1
ATOM 1558 C CA . ALA A 1 203 ? 6.538 -6.225 -6.903 1.00 97.56 203 ALA A CA 1
ATOM 1559 C C . ALA A 1 203 ? 5.804 -7.045 -5.831 1.00 97.56 203 ALA A C 1
ATOM 1561 O O . ALA A 1 203 ? 4.951 -6.520 -5.116 1.00 97.56 203 ALA A O 1
ATOM 1562 N N . ALA A 1 204 ? 6.174 -8.317 -5.657 1.00 98.19 204 ALA A N 1
ATOM 1563 C CA . ALA A 1 204 ? 5.583 -9.168 -4.629 1.00 98.19 204 ALA A CA 1
ATOM 1564 C C . ALA A 1 204 ? 5.850 -8.628 -3.210 1.00 98.19 204 ALA A C 1
ATOM 1566 O O . ALA A 1 204 ? 4.942 -8.579 -2.379 1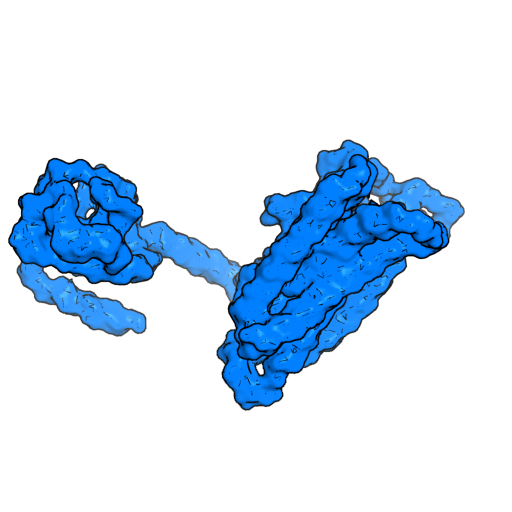.00 98.19 204 ALA A O 1
ATOM 1567 N N . LEU A 1 205 ? 7.077 -8.179 -2.928 1.00 98.25 205 LEU A N 1
ATOM 1568 C CA . LEU A 1 205 ? 7.453 -7.622 -1.627 1.00 98.25 205 LEU A CA 1
ATOM 1569 C C . LEU A 1 205 ? 6.756 -6.289 -1.338 1.00 98.25 205 LEU A C 1
ATOM 1571 O O . LEU A 1 205 ? 6.245 -6.105 -0.236 1.00 98.25 205 LEU A O 1
ATOM 1575 N N . VAL A 1 206 ? 6.690 -5.381 -2.314 1.00 98.12 206 VAL A N 1
ATOM 1576 C CA . VAL A 1 206 ? 5.954 -4.114 -2.195 1.00 98.12 206 VAL A CA 1
ATOM 1577 C C . VAL A 1 206 ? 4.476 -4.397 -1.935 1.00 98.12 206 VAL A C 1
ATOM 1579 O O . VAL A 1 206 ? 3.899 -3.831 -1.009 1.00 98.12 206 VAL A O 1
ATOM 1582 N N . GLY A 1 207 ? 3.874 -5.331 -2.675 1.00 97.94 207 GLY A N 1
ATOM 1583 C CA . GLY A 1 207 ? 2.481 -5.724 -2.480 1.00 97.94 207 GLY A CA 1
ATOM 1584 C C . GLY A 1 207 ? 2.240 -6.303 -1.086 1.00 97.94 207 GLY A C 1
ATOM 1585 O O . GLY A 1 207 ? 1.266 -5.945 -0.424 1.00 97.94 207 GLY A O 1
ATOM 1586 N N . ALA A 1 208 ? 3.164 -7.130 -0.589 1.00 98.25 208 ALA A N 1
ATOM 1587 C CA . ALA A 1 208 ? 3.106 -7.670 0.765 1.00 98.25 208 ALA A CA 1
ATOM 1588 C C . ALA A 1 208 ? 3.205 -6.584 1.842 1.00 98.25 208 ALA A C 1
ATOM 1590 O O . ALA A 1 208 ? 2.447 -6.595 2.812 1.00 98.25 208 ALA A O 1
ATOM 1591 N N . VAL A 1 209 ? 4.117 -5.631 1.663 1.00 97.81 209 VAL A N 1
ATOM 1592 C CA . VAL A 1 209 ? 4.329 -4.492 2.560 1.00 97.81 209 VAL A CA 1
ATOM 1593 C C . VAL A 1 209 ? 3.099 -3.586 2.599 1.00 97.81 209 VAL A C 1
ATOM 1595 O O . VAL A 1 209 ? 2.639 -3.239 3.686 1.00 97.81 209 VAL A O 1
ATOM 1598 N N . LEU A 1 210 ? 2.516 -3.256 1.443 1.00 97.38 210 LEU A N 1
ATOM 1599 C CA . LEU A 1 210 ? 1.286 -2.464 1.360 1.00 97.38 210 LEU A CA 1
ATOM 1600 C C . LEU A 1 210 ? 0.088 -3.210 1.962 1.00 97.38 210 LEU A C 1
ATOM 1602 O O . LEU A 1 210 ? -0.678 -2.611 2.716 1.00 97.38 210 LEU A O 1
ATOM 1606 N N . GLY A 1 211 ? -0.037 -4.517 1.713 1.00 97.56 211 GLY A N 1
ATOM 1607 C CA . GLY A 1 211 ? -1.069 -5.361 2.321 1.00 97.56 211 GLY A CA 1
ATOM 1608 C C . GLY A 1 211 ? -0.954 -5.439 3.848 1.00 97.56 211 GLY A C 1
ATOM 1609 O O . GLY A 1 211 ? -1.959 -5.324 4.554 1.00 97.56 211 GLY A O 1
ATOM 1610 N N . LEU A 1 212 ? 0.270 -5.560 4.382 1.00 97.56 212 LEU A N 1
ATOM 1611 C CA . LEU A 1 212 ? 0.533 -5.514 5.824 1.00 97.56 212 LEU A CA 1
ATOM 1612 C C . LEU A 1 212 ? 0.195 -4.143 6.413 1.00 97.56 212 LEU A C 1
ATOM 1614 O O . LEU A 1 212 ? -0.520 -4.071 7.412 1.00 97.56 212 LEU A O 1
ATOM 1618 N N . SER A 1 213 ? 0.675 -3.065 5.793 1.00 97.19 213 SER A N 1
ATOM 1619 C CA . SER A 1 213 ? 0.368 -1.692 6.202 1.00 97.19 213 SER A CA 1
ATOM 1620 C C . SER A 1 213 ? -1.135 -1.444 6.219 1.00 97.19 213 SER A C 1
ATOM 1622 O O . SER A 1 213 ? -1.653 -0.901 7.188 1.00 97.19 213 SER A O 1
ATOM 1624 N N . GLY A 1 214 ? -1.855 -1.914 5.202 1.00 96.38 214 GLY A N 1
ATOM 1625 C CA . GLY A 1 214 ? -3.310 -1.886 5.138 1.00 96.38 214 GLY A CA 1
ATOM 1626 C C . GLY A 1 214 ? -3.982 -2.600 6.307 1.00 96.38 214 GLY A C 1
ATOM 1627 O O . GLY A 1 214 ? -4.792 -2.014 7.025 1.00 96.38 214 GLY A O 1
ATOM 1628 N N . ALA A 1 215 ? -3.591 -3.851 6.567 1.00 96.12 215 ALA A N 1
ATOM 1629 C CA . ALA A 1 215 ? -4.121 -4.631 7.683 1.00 96.12 215 ALA A CA 1
ATOM 1630 C C . ALA A 1 215 ? -3.879 -3.948 9.040 1.00 96.12 215 ALA A C 1
ATOM 1632 O O . ALA A 1 215 ? -4.738 -3.990 9.925 1.00 96.12 215 ALA A O 1
ATOM 1633 N N . LEU A 1 216 ? -2.708 -3.332 9.217 1.00 95.94 216 LEU A N 1
ATOM 1634 C CA . LEU A 1 216 ? -2.348 -2.595 10.425 1.00 95.94 216 LEU A CA 1
ATOM 1635 C C . LEU A 1 216 ? -3.168 -1.311 10.571 1.00 95.94 216 LEU A C 1
ATOM 1637 O O . LEU A 1 216 ? -3.708 -1.048 11.645 1.00 95.94 216 LEU A O 1
ATOM 1641 N N . THR A 1 217 ? -3.313 -0.547 9.491 1.00 94.50 217 THR A N 1
ATOM 1642 C CA . THR A 1 217 ? -4.104 0.684 9.464 1.00 94.50 217 THR A CA 1
ATOM 1643 C C . THR A 1 217 ? -5.575 0.402 9.763 1.00 94.50 217 THR A C 1
ATOM 1645 O O . THR A 1 217 ? -6.141 1.002 10.675 1.00 94.50 217 THR A O 1
ATOM 1648 N N . GLN A 1 218 ? -6.188 -0.582 9.102 1.00 94.19 218 GLN A N 1
ATOM 1649 C CA . GLN A 1 218 ? -7.577 -0.964 9.378 1.00 94.19 218 GLN A CA 1
ATOM 1650 C C . GLN A 1 218 ? -7.786 -1.444 10.817 1.00 94.19 218 GLN A C 1
ATOM 1652 O O . GLN A 1 218 ? -8.812 -1.141 11.427 1.00 94.19 218 GLN A O 1
ATOM 1657 N N . GLY A 1 219 ? -6.823 -2.188 11.373 1.00 92.44 219 GLY A N 1
ATOM 1658 C CA . GLY A 1 219 ? -6.857 -2.611 12.773 1.00 92.44 219 GLY A CA 1
ATOM 1659 C C . GLY A 1 219 ? -6.731 -1.435 13.746 1.00 92.44 219 GLY A C 1
ATOM 1660 O O . GLY A 1 219 ? -7.436 -1.391 14.751 1.00 92.44 219 GLY A O 1
ATOM 1661 N N . LEU A 1 220 ? -5.887 -0.451 13.425 1.00 91.81 220 LEU A N 1
ATOM 1662 C CA . LEU A 1 220 ? -5.681 0.743 14.242 1.00 91.81 220 LEU A CA 1
ATOM 1663 C C . LEU A 1 220 ? -6.927 1.632 14.302 1.00 91.81 220 LEU A C 1
ATOM 1665 O O . LEU A 1 220 ? -7.345 2.048 15.381 1.00 91.81 220 LEU A O 1
ATOM 1669 N N . PHE A 1 221 ? -7.515 1.913 13.139 1.00 89.88 221 PHE A N 1
ATOM 1670 C CA . PHE A 1 221 ? -8.704 2.755 13.019 1.00 89.88 221 PHE A CA 1
ATOM 1671 C C . PHE A 1 221 ? -9.999 2.016 13.351 1.00 89.88 221 PHE A C 1
ATOM 1673 O O . PHE A 1 221 ? -11.044 2.653 13.459 1.00 89.88 221 PHE A O 1
ATOM 1680 N N . ARG A 1 222 ? -9.945 0.684 13.498 1.00 89.44 222 ARG A N 1
ATOM 1681 C CA . ARG A 1 222 ? -11.127 -0.181 13.644 1.00 89.44 222 ARG A CA 1
ATOM 1682 C C . ARG A 1 222 ? -12.141 0.061 12.521 1.00 89.44 222 ARG A C 1
ATOM 1684 O O . ARG A 1 222 ? -13.347 -0.014 12.728 1.00 89.44 222 ARG A O 1
ATOM 1691 N N . ASN A 1 223 ? -11.629 0.363 11.329 1.00 89.12 223 ASN A N 1
ATOM 1692 C CA . ASN A 1 223 ? -12.413 0.725 10.161 1.00 89.12 223 ASN A CA 1
ATOM 1693 C C . ASN A 1 223 ? -11.872 -0.046 8.945 1.00 89.12 223 ASN A C 1
ATOM 1695 O O . ASN A 1 223 ? -10.713 0.159 8.576 1.00 89.12 223 ASN A O 1
ATOM 1699 N N . PRO A 1 224 ? -12.673 -0.927 8.316 1.00 87.19 224 PRO A N 1
ATOM 1700 C CA . PRO A 1 224 ? -12.244 -1.683 7.141 1.00 87.19 224 PRO A CA 1
ATOM 1701 C C . PRO A 1 224 ? -11.985 -0.803 5.911 1.00 87.19 224 PRO A C 1
ATOM 1703 O O . PRO A 1 224 ? -11.373 -1.282 4.967 1.00 87.19 224 PRO A O 1
ATOM 1706 N N . LEU A 1 225 ? -12.422 0.460 5.918 1.00 86.38 225 LEU A N 1
ATOM 1707 C CA . LEU A 1 225 ? -12.166 1.423 4.846 1.00 86.38 225 LEU A CA 1
ATOM 1708 C C . LEU A 1 225 ? -10.886 2.243 5.060 1.00 86.38 225 LEU A C 1
ATOM 1710 O O . LEU A 1 225 ? -10.584 3.128 4.264 1.00 86.38 225 LEU A O 1
ATOM 1714 N N . ALA A 1 226 ? -10.146 2.001 6.146 1.00 89.00 226 ALA A N 1
ATOM 1715 C CA . ALA A 1 226 ? -8.946 2.773 6.427 1.00 89.00 226 ALA A CA 1
ATOM 1716 C C . ALA A 1 226 ? -7.761 2.314 5.563 1.00 89.00 226 ALA A C 1
ATOM 1718 O O . ALA A 1 226 ? -7.392 1.140 5.570 1.00 89.00 226 ALA A O 1
ATOM 1719 N N . ASP A 1 227 ? -7.139 3.268 4.876 1.00 90.88 227 ASP A N 1
ATOM 1720 C CA . ASP A 1 227 ? -5.961 3.077 4.027 1.00 90.88 227 ASP A CA 1
ATOM 1721 C C . ASP A 1 227 ? -4.725 3.762 4.649 1.00 90.88 227 ASP A C 1
ATOM 1723 O O . ASP A 1 227 ? -4.882 4.806 5.293 1.00 90.88 227 ASP A O 1
ATOM 1727 N N . PRO A 1 228 ? -3.491 3.229 4.493 1.00 88.38 228 PRO A N 1
ATOM 1728 C CA . PRO A 1 228 ? -2.270 3.873 4.991 1.00 88.38 228 PRO A CA 1
ATOM 1729 C C . PRO A 1 228 ? -2.092 5.339 4.564 1.00 88.38 228 PRO A C 1
ATOM 1731 O O . PRO A 1 228 ? -1.478 6.115 5.296 1.00 88.38 228 PRO A O 1
ATOM 1734 N N . GLY A 1 229 ? -2.657 5.748 3.426 1.00 87.19 229 GLY A N 1
ATOM 1735 C CA . GLY A 1 229 ? -2.698 7.134 2.963 1.00 87.19 229 GLY A CA 1
ATOM 1736 C C . GLY A 1 229 ? -3.460 8.085 3.894 1.00 87.19 229 GLY A C 1
ATOM 1737 O O . GLY A 1 229 ? -3.152 9.275 3.921 1.00 87.19 229 GLY A O 1
ATOM 1738 N N . LEU A 1 230 ? -4.374 7.586 4.738 1.00 86.25 230 LEU A N 1
ATOM 1739 C CA . LEU A 1 230 ? -5.037 8.390 5.778 1.00 86.25 230 LEU A CA 1
ATOM 1740 C C . LEU A 1 230 ? -4.063 8.891 6.849 1.00 86.25 230 LEU A C 1
ATOM 1742 O O . LEU A 1 230 ? -4.328 9.904 7.490 1.00 86.25 230 LEU A O 1
ATOM 1746 N N . LEU A 1 231 ? -2.928 8.207 7.032 1.00 87.56 231 LEU A N 1
ATOM 1747 C CA . LEU A 1 231 ? -1.851 8.658 7.915 1.00 87.56 231 LEU A CA 1
ATOM 1748 C C . LEU A 1 231 ? -0.935 9.700 7.242 1.00 87.56 231 LEU A C 1
ATOM 1750 O O . LEU A 1 231 ? 0.070 10.107 7.821 1.00 87.56 231 LEU A O 1
ATOM 1754 N N . GLY A 1 232 ? -1.247 10.122 6.013 1.00 88.69 232 GLY A N 1
ATOM 1755 C CA . GLY A 1 232 ? -0.477 11.116 5.271 1.00 88.69 232 GLY A CA 1
ATOM 1756 C C . GLY A 1 232 ? 0.852 10.600 4.715 1.00 88.69 232 GLY A C 1
ATOM 1757 O O . GLY A 1 232 ? 1.638 11.401 4.222 1.00 88.69 232 GLY A O 1
ATOM 1758 N N . VAL A 1 233 ? 1.110 9.283 4.752 1.00 91.94 233 VAL A N 1
ATOM 1759 C CA . VAL A 1 233 ? 2.340 8.678 4.198 1.00 91.94 233 VAL A CA 1
ATOM 1760 C C . VAL A 1 233 ? 2.493 9.041 2.723 1.00 91.94 233 VAL A C 1
ATOM 1762 O O . VAL A 1 233 ? 3.511 9.593 2.312 1.00 91.94 233 VAL A O 1
ATOM 1765 N N . THR A 1 234 ? 1.461 8.750 1.932 1.00 92.38 234 THR A N 1
ATOM 1766 C CA . THR A 1 234 ? 1.462 8.950 0.481 1.00 92.38 234 THR A CA 1
ATOM 1767 C C . THR A 1 234 ? 1.609 10.425 0.127 1.00 92.38 234 THR A C 1
ATOM 1769 O O . THR A 1 234 ? 2.464 10.786 -0.677 1.00 92.38 234 THR A O 1
ATOM 1772 N N . SER A 1 235 ? 0.826 11.288 0.776 1.00 92.38 235 SER A N 1
ATOM 1773 C CA . SER A 1 235 ? 0.855 12.734 0.551 1.00 92.38 235 SER A CA 1
ATOM 1774 C C . SER A 1 235 ? 2.182 13.355 0.982 1.00 92.38 235 SER A C 1
ATOM 1776 O O . SER A 1 235 ? 2.700 14.222 0.288 1.00 92.38 235 SER A O 1
ATOM 1778 N N . GLY A 1 236 ? 2.767 12.892 2.090 1.00 95.25 236 GLY A N 1
ATOM 1779 C CA . GLY A 1 236 ? 4.077 13.340 2.556 1.00 95.25 236 GLY A CA 1
ATOM 1780 C C . GLY A 1 236 ? 5.205 12.940 1.614 1.00 95.25 236 GLY A C 1
ATOM 1781 O O . GLY A 1 236 ? 6.046 13.776 1.287 1.00 95.25 236 GLY A O 1
ATOM 1782 N N . ALA A 1 237 ? 5.190 11.700 1.116 1.00 96.50 237 ALA A N 1
ATOM 1783 C CA . ALA A 1 237 ? 6.143 11.256 0.106 1.00 96.50 237 ALA A CA 1
ATOM 1784 C C . ALA A 1 237 ? 5.993 12.040 -1.200 1.00 96.50 237 ALA A C 1
ATOM 1786 O O . ALA A 1 237 ? 6.988 12.532 -1.721 1.00 96.50 237 ALA A O 1
ATOM 1787 N N . ALA A 1 238 ? 4.765 12.217 -1.694 1.00 95.25 238 ALA A N 1
ATOM 1788 C CA . ALA A 1 238 ? 4.499 12.973 -2.915 1.00 95.25 238 ALA A CA 1
ATOM 1789 C C . ALA A 1 238 ? 4.876 14.455 -2.786 1.00 95.25 238 ALA A C 1
ATOM 1791 O O . ALA A 1 238 ? 5.469 15.021 -3.700 1.00 95.25 238 ALA A O 1
ATOM 1792 N N . CYS A 1 239 ? 4.603 15.074 -1.636 1.00 96.38 239 CYS A N 1
ATOM 1793 C CA . CYS A 1 239 ? 5.005 16.447 -1.346 1.00 96.38 239 CYS A CA 1
ATOM 1794 C C . CYS A 1 239 ? 6.532 16.595 -1.338 1.00 96.38 239 CYS A C 1
ATOM 1796 O O . CYS A 1 239 ? 7.068 17.503 -1.972 1.00 96.38 239 CYS A O 1
ATOM 1798 N N . ALA A 1 240 ? 7.248 15.703 -0.649 1.00 97.00 240 ALA A N 1
ATOM 1799 C CA . ALA A 1 240 ? 8.707 15.746 -0.615 1.00 97.00 240 ALA A CA 1
ATOM 1800 C C . ALA A 1 240 ? 9.331 15.414 -1.979 1.00 97.00 240 ALA A C 1
ATOM 1802 O O . ALA A 1 240 ? 10.312 16.051 -2.367 1.00 97.00 240 ALA A O 1
ATOM 1803 N N . ALA A 1 241 ? 8.745 14.487 -2.740 1.00 95.19 241 ALA A N 1
ATOM 1804 C CA . ALA A 1 241 ? 9.148 14.199 -4.111 1.00 95.19 241 ALA A CA 1
ATOM 1805 C C . ALA A 1 241 ? 8.964 15.428 -5.015 1.00 95.19 241 ALA A C 1
ATOM 1807 O O . ALA A 1 241 ? 9.898 15.803 -5.717 1.00 95.19 241 ALA A O 1
ATOM 1808 N N . ALA A 1 242 ? 7.820 16.116 -4.936 1.00 95.00 242 ALA A N 1
ATOM 1809 C CA . ALA A 1 242 ? 7.559 17.339 -5.695 1.00 95.00 242 ALA A CA 1
ATOM 1810 C C . ALA A 1 242 ? 8.564 18.456 -5.362 1.00 95.00 242 ALA A C 1
ATOM 1812 O O . ALA A 1 242 ? 9.161 19.037 -6.267 1.00 95.00 242 ALA A O 1
ATOM 1813 N N . LEU A 1 243 ? 8.833 18.696 -4.073 1.00 95.50 243 LEU A N 1
ATOM 1814 C CA . LEU A 1 243 ? 9.856 19.654 -3.637 1.00 95.50 243 LEU A CA 1
ATOM 1815 C C . LEU A 1 243 ? 11.256 19.262 -4.129 1.00 95.50 243 LEU A C 1
ATOM 1817 O O . LEU A 1 243 ? 12.036 20.118 -4.535 1.00 95.50 243 LEU A O 1
ATOM 1821 N N . THR A 1 244 ? 11.578 17.971 -4.137 1.00 93.50 244 THR A N 1
ATOM 1822 C CA . THR A 1 244 ? 12.875 17.482 -4.624 1.00 93.50 244 THR A CA 1
ATOM 1823 C C . THR A 1 244 ? 13.018 17.689 -6.134 1.00 93.50 244 THR A C 1
ATOM 1825 O O . THR A 1 244 ? 14.039 18.188 -6.598 1.00 93.50 244 THR A O 1
ATOM 1828 N N . ILE A 1 245 ? 11.987 17.347 -6.908 1.00 90.19 245 ILE A N 1
ATOM 1829 C CA . ILE A 1 245 ? 12.005 17.437 -8.375 1.00 90.19 245 ILE A CA 1
ATOM 1830 C C . ILE A 1 245 ? 12.007 18.895 -8.847 1.00 90.19 245 ILE A C 1
ATOM 1832 O O . ILE A 1 245 ? 12.672 19.207 -9.830 1.00 90.19 245 ILE A O 1
ATOM 1836 N N . VAL A 1 246 ? 11.284 19.786 -8.163 1.00 90.38 246 VAL A N 1
ATOM 1837 C CA . VAL A 1 246 ? 11.097 21.174 -8.614 1.00 90.38 246 VAL A CA 1
ATOM 1838 C C . VAL A 1 246 ? 12.067 22.134 -7.928 1.00 90.38 246 VAL A C 1
ATOM 1840 O O . VAL A 1 246 ? 12.788 22.868 -8.600 1.00 90.38 246 VAL A O 1
ATOM 1843 N N . VAL A 1 247 ? 12.131 22.113 -6.594 1.00 87.31 247 VAL A N 1
ATOM 1844 C CA . VAL A 1 247 ? 12.899 23.097 -5.812 1.00 87.31 247 VAL A CA 1
ATOM 1845 C C . VAL A 1 247 ? 14.371 22.711 -5.711 1.00 87.31 247 VAL A C 1
ATOM 1847 O O . VAL A 1 247 ? 15.236 23.540 -5.981 1.00 87.31 247 VAL A O 1
ATOM 1850 N N . LEU A 1 248 ? 14.682 21.461 -5.347 1.00 84.62 248 LEU A N 1
ATOM 1851 C CA . LEU A 1 248 ? 16.079 21.034 -5.199 1.00 84.62 248 LEU A CA 1
ATOM 1852 C C . LEU A 1 248 ? 16.797 20.952 -6.551 1.00 84.62 248 LEU A C 1
ATOM 1854 O O . LEU A 1 248 ? 17.962 21.321 -6.636 1.00 84.62 248 LEU A O 1
ATOM 1858 N N . ALA A 1 249 ? 16.111 20.525 -7.613 1.00 77.94 249 ALA A N 1
ATOM 1859 C CA . ALA A 1 249 ? 16.695 20.544 -8.954 1.00 77.94 249 ALA A CA 1
ATOM 1860 C C . ALA A 1 249 ? 16.954 21.976 -9.464 1.00 77.94 249 ALA A C 1
ATOM 1862 O O . ALA A 1 249 ? 17.923 22.203 -10.183 1.00 77.94 249 ALA A O 1
ATOM 1863 N N . GLY A 1 250 ? 16.116 22.946 -9.075 1.00 74.94 250 GLY A N 1
ATOM 1864 C CA . GLY A 1 250 ? 16.251 24.354 -9.463 1.00 74.94 250 GLY A CA 1
ATOM 1865 C C . GLY A 1 250 ? 17.235 25.174 -8.619 1.00 74.94 250 GLY A C 1
ATOM 1866 O O . GLY A 1 250 ? 17.552 26.300 -8.990 1.00 74.94 250 GLY A O 1
ATOM 1867 N N . SER A 1 251 ? 17.734 24.646 -7.495 1.00 79.88 251 SER A N 1
ATOM 1868 C CA . SER A 1 251 ? 18.578 25.399 -6.551 1.00 79.88 251 SER A CA 1
ATOM 1869 C C . SER A 1 251 ? 20.051 25.514 -6.962 1.00 79.88 251 SER A C 1
ATOM 1871 O O . SER A 1 251 ? 20.818 26.201 -6.290 1.00 79.88 251 SER A O 1
ATOM 1873 N N . GLY A 1 252 ? 20.466 24.842 -8.043 1.00 78.31 252 GLY A N 1
ATOM 1874 C CA . GLY A 1 252 ? 21.852 24.854 -8.526 1.00 78.31 252 GLY A CA 1
ATOM 1875 C C . GLY A 1 252 ? 22.844 24.101 -7.630 1.00 78.31 252 GLY A C 1
ATOM 1876 O O . GLY A 1 252 ? 24.051 24.209 -7.836 1.00 78.31 252 GLY A O 1
ATOM 1877 N N . ILE A 1 253 ? 22.361 23.341 -6.640 1.00 84.25 253 ILE A N 1
ATOM 1878 C CA . ILE A 1 253 ? 23.202 22.486 -5.796 1.00 84.25 253 ILE A CA 1
ATOM 1879 C C . ILE A 1 253 ? 23.708 21.316 -6.643 1.00 84.25 253 ILE A C 1
ATOM 1881 O O . ILE A 1 253 ? 22.919 20.482 -7.091 1.00 84.25 253 ILE A O 1
ATOM 1885 N N . ASP A 1 254 ? 25.025 21.224 -6.838 1.00 82.19 254 ASP A N 1
ATOM 1886 C CA . ASP A 1 254 ? 25.607 20.098 -7.565 1.00 82.19 254 ASP A CA 1
ATOM 1887 C C . ASP A 1 254 ? 25.642 18.848 -6.678 1.00 82.19 254 ASP A C 1
ATOM 1889 O O . ASP A 1 254 ? 26.393 18.744 -5.705 1.00 82.19 254 ASP A O 1
ATOM 1893 N N . ILE A 1 255 ? 24.773 17.894 -7.004 1.00 83.50 255 ILE A N 1
ATOM 1894 C CA . ILE A 1 255 ? 24.694 16.603 -6.328 1.00 83.50 255 ILE A CA 1
ATOM 1895 C C . ILE A 1 255 ? 25.609 15.625 -7.072 1.00 83.50 255 ILE A C 1
ATOM 1897 O O . ILE A 1 255 ? 25.376 15.378 -8.266 1.00 83.50 255 ILE A O 1
ATOM 1901 N N . PRO A 1 256 ? 26.585 14.990 -6.390 1.00 85.94 256 PRO A N 1
ATOM 1902 C CA . PRO A 1 256 ? 27.475 14.032 -7.031 1.00 85.94 256 PRO A CA 1
ATOM 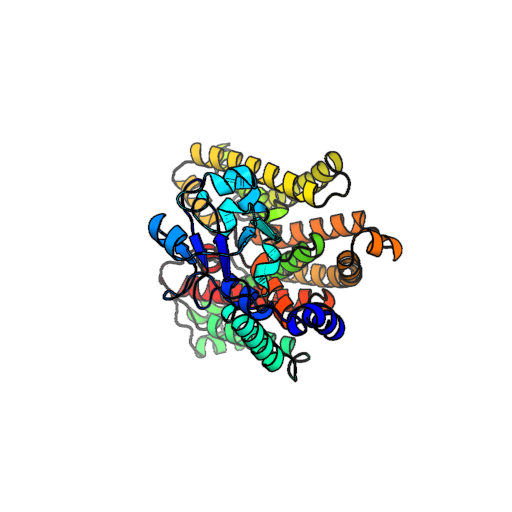1903 C C . PRO A 1 256 ? 26.693 12.895 -7.691 1.00 85.94 256 PRO A C 1
ATOM 1905 O O . PRO A 1 256 ? 25.707 12.403 -7.136 1.00 85.94 256 PRO A O 1
ATOM 1908 N N . ILE A 1 257 ? 27.159 12.432 -8.856 1.00 80.50 257 ILE A N 1
ATOM 1909 C CA . ILE A 1 257 ? 26.423 11.473 -9.699 1.00 80.50 257 ILE A CA 1
ATOM 1910 C C . ILE A 1 257 ? 26.013 10.200 -8.939 1.00 80.50 257 ILE A C 1
ATOM 1912 O O . ILE A 1 257 ? 24.908 9.698 -9.121 1.00 80.50 257 ILE A O 1
ATOM 1916 N N . ALA A 1 258 ? 26.871 9.735 -8.022 1.00 82.75 258 ALA A N 1
ATOM 1917 C CA . ALA A 1 258 ? 26.648 8.546 -7.202 1.00 82.75 258 ALA A CA 1
ATOM 1918 C C . ALA A 1 258 ? 25.445 8.676 -6.250 1.00 82.75 258 ALA A C 1
ATOM 1920 O O . ALA A 1 258 ? 24.819 7.676 -5.905 1.00 82.75 258 ALA A O 1
ATOM 1921 N N . TRP A 1 259 ? 25.101 9.900 -5.838 1.00 83.50 259 TRP A N 1
ATOM 1922 C CA . TRP A 1 259 ? 24.006 10.166 -4.906 1.00 83.50 259 TRP A CA 1
ATOM 1923 C C . TRP A 1 259 ? 22.676 10.442 -5.605 1.00 83.50 259 TRP A C 1
ATOM 1925 O O . TRP A 1 259 ? 21.631 10.233 -4.996 1.00 83.50 259 TRP A O 1
ATOM 1935 N N . ARG A 1 260 ? 22.681 10.847 -6.883 1.00 81.56 260 ARG A N 1
ATOM 1936 C CA . ARG A 1 260 ? 21.468 11.271 -7.613 1.00 81.56 260 ARG A CA 1
ATOM 1937 C C . ARG A 1 260 ? 20.353 10.221 -7.602 1.00 81.56 260 ARG A C 1
ATOM 1939 O O . ARG A 1 260 ? 19.192 10.580 -7.441 1.00 81.56 260 ARG A O 1
ATOM 1946 N N . PHE A 1 261 ? 20.704 8.936 -7.687 1.00 81.31 261 PHE A N 1
ATOM 1947 C CA . PHE A 1 261 ? 19.745 7.825 -7.618 1.00 81.31 261 PHE A CA 1
ATOM 1948 C C . PHE A 1 261 ? 19.028 7.717 -6.258 1.00 81.31 261 PHE A C 1
ATOM 1950 O O . PHE A 1 261 ? 17.876 7.300 -6.192 1.00 81.31 261 PHE A O 1
ATOM 1957 N N . TRP A 1 262 ? 19.694 8.114 -5.172 1.00 87.19 262 TRP A N 1
ATOM 1958 C CA . TRP A 1 262 ? 19.201 7.951 -3.802 1.00 87.19 262 TRP A CA 1
ATOM 1959 C C . TRP A 1 262 ? 18.452 9.171 -3.277 1.00 87.19 262 TRP A C 1
ATOM 1961 O O . TRP A 1 262 ? 17.647 9.034 -2.361 1.00 87.19 262 TRP A O 1
ATOM 1971 N N . VAL A 1 263 ? 18.690 10.357 -3.843 1.00 90.62 263 VAL A N 1
ATOM 1972 C CA . VAL A 1 263 ? 18.119 11.612 -3.334 1.00 90.62 263 VAL A CA 1
ATOM 1973 C C . VAL A 1 263 ? 16.596 11.564 -3.308 1.00 90.62 263 VAL A C 1
ATOM 1975 O O . VAL A 1 263 ? 16.015 11.766 -2.247 1.00 90.62 263 VAL A O 1
ATOM 1978 N N . LEU A 1 264 ? 15.957 11.250 -4.439 1.00 92.06 264 LEU A N 1
ATOM 1979 C CA . LEU A 1 264 ? 14.498 11.273 -4.540 1.00 92.06 264 LEU A CA 1
ATOM 1980 C C . LEU A 1 264 ? 13.817 10.235 -3.623 1.00 92.06 264 LEU A C 1
ATOM 1982 O O . LEU A 1 264 ? 12.921 10.626 -2.875 1.00 92.06 264 LEU A O 1
ATOM 1986 N N . PRO A 1 265 ? 14.234 8.951 -3.587 1.00 93.31 265 PRO A N 1
ATOM 1987 C CA . PRO A 1 265 ? 13.668 7.996 -2.637 1.00 93.31 265 PRO A CA 1
ATOM 1988 C C . PRO A 1 265 ? 13.906 8.389 -1.174 1.00 93.31 265 PRO A C 1
ATOM 1990 O O . PRO A 1 265 ? 13.003 8.262 -0.351 1.00 93.31 265 PRO A O 1
ATOM 1993 N N . LEU A 1 266 ? 15.091 8.897 -0.817 1.00 94.75 266 LEU A N 1
ATOM 1994 C CA . LEU A 1 266 ? 15.388 9.272 0.569 1.00 94.75 266 LEU A CA 1
ATOM 1995 C C . LEU A 1 266 ? 14.559 10.472 1.035 1.00 94.75 266 LEU A C 1
ATOM 1997 O O . LEU A 1 266 ? 14.034 10.447 2.150 1.00 94.75 266 LEU A O 1
ATOM 2001 N N . THR A 1 267 ? 14.399 11.500 0.198 1.00 95.19 267 THR A N 1
ATOM 2002 C CA . THR A 1 267 ? 13.565 12.660 0.538 1.00 95.19 267 THR A CA 1
ATOM 2003 C C . THR A 1 267 ? 12.087 12.290 0.570 1.00 95.19 267 THR A C 1
ATOM 2005 O O . THR A 1 267 ? 11.397 12.681 1.509 1.00 95.19 267 THR A O 1
ATOM 2008 N N . ALA A 1 268 ? 11.602 11.477 -0.374 1.00 96.06 268 ALA A N 1
ATOM 2009 C CA . ALA A 1 268 ? 10.234 10.960 -0.363 1.00 96.06 268 ALA A CA 1
ATOM 2010 C C . ALA A 1 268 ? 9.954 10.124 0.899 1.00 96.06 268 ALA A C 1
ATOM 2012 O O . ALA A 1 268 ? 8.943 10.325 1.573 1.00 96.06 268 ALA A O 1
ATOM 2013 N N . PHE A 1 269 ? 10.877 9.240 1.282 1.00 96.81 269 PHE A N 1
ATOM 2014 C CA . PHE A 1 269 ? 10.777 8.454 2.512 1.00 96.81 269 PHE A CA 1
ATOM 2015 C C . PHE A 1 269 ? 10.755 9.344 3.762 1.00 96.81 269 PHE A C 1
ATOM 2017 O O . PHE A 1 269 ? 9.900 9.176 4.635 1.00 96.81 269 PHE A O 1
ATOM 2024 N N . ALA A 1 270 ? 11.656 10.328 3.831 1.00 96.75 270 ALA A N 1
ATOM 2025 C CA . ALA A 1 270 ? 11.697 11.296 4.922 1.00 96.75 270 ALA A CA 1
ATOM 2026 C C . ALA A 1 270 ? 10.405 12.126 4.999 1.00 96.75 270 ALA A C 1
ATOM 2028 O O . ALA A 1 270 ? 9.902 12.361 6.095 1.00 96.75 270 ALA A O 1
ATOM 2029 N N . GLY A 1 271 ? 9.831 12.511 3.856 1.00 96.44 271 GLY A N 1
ATOM 2030 C CA . GLY A 1 271 ? 8.538 13.188 3.767 1.00 96.44 271 GLY A CA 1
ATOM 2031 C C . GLY A 1 271 ? 7.385 12.333 4.287 1.00 96.44 271 GLY A C 1
ATOM 2032 O O . GLY A 1 271 ? 6.601 12.797 5.113 1.00 96.44 271 GLY A O 1
ATOM 2033 N N . ALA A 1 272 ? 7.313 11.066 3.870 1.00 95.19 272 ALA A N 1
ATOM 2034 C CA . ALA A 1 272 ? 6.326 10.100 4.357 1.00 95.19 272 ALA A CA 1
ATOM 2035 C C . ALA A 1 272 ? 6.374 9.945 5.885 1.00 95.19 272 ALA A C 1
ATOM 2037 O O . ALA A 1 272 ? 5.357 10.090 6.568 1.00 95.19 272 ALA A O 1
ATOM 2038 N N . VAL A 1 273 ? 7.563 9.673 6.430 1.00 94.94 273 VAL A N 1
ATOM 2039 C CA . VAL A 1 273 ? 7.759 9.505 7.876 1.00 94.94 273 VAL A CA 1
ATOM 2040 C C . VAL A 1 273 ? 7.498 10.818 8.614 1.00 94.94 273 VAL A C 1
ATOM 2042 O O . VAL A 1 273 ? 6.804 10.821 9.630 1.00 94.94 273 VAL A O 1
ATOM 2045 N N . GLY A 1 274 ? 8.004 11.937 8.095 1.00 94.81 274 GLY A N 1
ATOM 2046 C CA . GLY A 1 274 ? 7.847 13.265 8.681 1.00 94.81 274 GLY A CA 1
ATOM 2047 C C . GLY A 1 274 ? 6.383 13.677 8.812 1.00 94.81 274 GLY A C 1
ATOM 2048 O O . GLY A 1 274 ? 5.962 14.077 9.896 1.00 94.81 274 GLY A O 1
ATOM 2049 N N . VAL A 1 275 ? 5.583 13.501 7.756 1.00 93.06 275 VAL A N 1
ATOM 2050 C CA . VAL A 1 275 ? 4.145 13.812 7.791 1.00 93.06 275 VAL A CA 1
ATOM 2051 C C . VAL A 1 275 ? 3.395 12.884 8.743 1.00 93.06 275 VAL A C 1
ATOM 2053 O O . VAL A 1 275 ? 2.569 13.366 9.513 1.00 93.06 275 VAL A O 1
ATOM 2056 N N . CYS A 1 276 ? 3.717 11.589 8.787 1.00 90.69 276 CYS A N 1
ATOM 2057 C CA . CYS A 1 276 ? 3.130 10.668 9.767 1.00 90.69 276 CYS A CA 1
ATOM 2058 C C . CYS A 1 276 ? 3.418 11.072 11.220 1.00 90.69 276 CYS A C 1
ATOM 2060 O O . CYS A 1 276 ? 2.525 11.039 12.068 1.00 90.69 276 CYS A O 1
ATOM 2062 N N . LEU A 1 277 ? 4.661 11.453 11.524 1.00 90.44 277 LEU A N 1
ATOM 2063 C CA . LEU A 1 277 ? 5.053 11.892 12.864 1.00 90.44 277 LEU A CA 1
ATOM 2064 C C . LEU A 1 277 ? 4.430 13.243 13.230 1.00 90.44 277 LEU A C 1
ATOM 2066 O O . LEU A 1 277 ? 4.030 13.444 14.382 1.00 90.44 277 LEU A O 1
ATOM 2070 N N . LEU A 1 278 ? 4.321 14.153 12.259 1.00 91.00 278 LEU A N 1
ATOM 2071 C CA . LEU A 1 278 ? 3.625 15.423 12.421 1.00 91.00 278 LEU A CA 1
ATOM 2072 C C . LEU A 1 278 ? 2.145 15.184 12.719 1.00 91.00 278 LEU A C 1
ATOM 2074 O O . LEU A 1 278 ? 1.639 15.719 13.700 1.00 91.00 278 LEU A O 1
ATOM 2078 N N . LEU A 1 279 ? 1.483 14.322 11.945 1.00 89.06 279 LEU A N 1
ATOM 2079 C CA . LEU A 1 279 ? 0.090 13.934 12.148 1.00 89.06 279 LEU A CA 1
ATOM 2080 C C . LEU A 1 279 ? -0.125 13.383 13.554 1.00 89.06 279 LEU A C 1
ATOM 2082 O O . LEU A 1 279 ? -0.973 13.882 14.286 1.00 89.06 279 LEU A O 1
ATOM 2086 N N . ASP A 1 280 ? 0.676 12.399 13.962 1.00 84.56 280 ASP A N 1
ATOM 2087 C CA . ASP A 1 280 ? 0.596 11.790 15.292 1.00 84.56 280 ASP A CA 1
ATOM 2088 C C . ASP A 1 280 ? 0.826 12.826 16.412 1.00 84.56 280 ASP A C 1
ATOM 2090 O O . ASP A 1 280 ? 0.231 12.743 17.484 1.00 84.56 280 ASP A O 1
ATOM 2094 N N . THR A 1 281 ? 1.650 13.850 16.177 1.00 86.50 281 THR A N 1
ATOM 2095 C CA . THR A 1 281 ? 1.902 14.928 17.149 1.00 86.50 281 THR A CA 1
ATOM 2096 C C . THR A 1 281 ? 0.766 15.940 17.218 1.00 86.50 281 THR A C 1
ATOM 2098 O O . THR A 1 281 ? 0.314 16.267 18.315 1.00 86.50 281 THR A O 1
ATOM 2101 N N . VAL A 1 282 ? 0.272 16.391 16.069 1.00 86.62 282 VAL A N 1
ATOM 2102 C CA . VAL A 1 282 ? -0.806 17.378 15.958 1.00 86.62 282 VAL A CA 1
ATOM 2103 C C . VAL A 1 282 ? -2.134 16.784 16.429 1.00 86.62 282 VAL A C 1
ATOM 2105 O O . VAL A 1 282 ? -2.814 17.393 17.252 1.00 86.62 282 VAL A O 1
ATOM 2108 N N . ALA A 1 283 ? -2.462 15.557 16.015 1.00 83.88 283 ALA A N 1
ATOM 2109 C CA . ALA A 1 283 ? -3.689 14.874 16.423 1.00 83.88 283 ALA A CA 1
ATOM 2110 C C . ALA A 1 283 ? -3.776 14.704 17.947 1.00 83.88 283 ALA A C 1
ATOM 2112 O O . ALA A 1 283 ? -4.850 14.860 18.531 1.00 83.88 283 ALA A O 1
ATOM 2113 N N . ARG A 1 284 ? -2.638 14.443 18.609 1.00 78.69 284 ARG A N 1
ATOM 2114 C CA . ARG A 1 284 ? -2.558 14.391 20.077 1.00 78.69 284 ARG A CA 1
ATOM 2115 C C . ARG A 1 284 ? -2.815 15.735 20.743 1.00 78.69 284 ARG A C 1
ATOM 2117 O O . ARG A 1 284 ? -3.327 15.745 21.857 1.00 78.69 284 ARG A O 1
ATOM 2124 N N . TRP A 1 285 ? -2.403 16.829 20.110 1.00 77.62 285 TRP A N 1
ATOM 2125 C CA . TRP A 1 285 ? -2.530 18.166 20.677 1.00 77.62 285 TRP A CA 1
ATOM 2126 C C . TRP A 1 285 ? -3.955 18.712 20.539 1.00 77.62 285 TRP A C 1
ATOM 2128 O O . TRP A 1 285 ? -4.491 19.234 21.510 1.00 77.62 285 TRP A O 1
ATOM 2138 N N . LEU A 1 286 ? -4.595 18.535 19.376 1.00 73.25 286 LEU A N 1
ATOM 2139 C CA . LEU A 1 286 ? -5.961 19.026 19.147 1.00 73.25 286 LEU A CA 1
ATOM 2140 C C . LEU A 1 286 ? -7.041 18.161 19.803 1.00 73.25 286 LEU A C 1
ATOM 2142 O O . LEU A 1 286 ? -8.064 18.670 20.251 1.00 73.25 286 LEU A O 1
ATOM 2146 N N . THR A 1 287 ? -6.850 16.847 19.814 1.00 67.06 287 THR A N 1
ATOM 2147 C CA . THR A 1 287 ? -7.912 15.887 20.132 1.00 67.06 287 THR A CA 1
ATOM 2148 C C . THR A 1 287 ? -7.306 14.672 20.815 1.00 67.06 287 THR A C 1
ATOM 2150 O O . THR A 1 287 ? -7.122 13.620 20.194 1.00 67.06 287 THR A O 1
ATOM 2153 N N . ALA A 1 288 ? -6.957 14.833 22.093 1.00 67.00 288 ALA A N 1
ATOM 2154 C CA . ALA A 1 288 ? -6.351 13.775 22.890 1.00 67.00 288 ALA A CA 1
ATOM 2155 C C . ALA A 1 288 ? -7.141 12.461 22.744 1.00 67.00 288 ALA A C 1
ATOM 2157 O O . ALA A 1 288 ? -8.352 12.407 22.945 1.00 67.00 288 ALA A O 1
ATOM 2158 N N . ASP A 1 289 ? -6.429 11.423 22.315 1.00 65.94 289 ASP A N 1
ATOM 2159 C CA . ASP A 1 289 ? -6.894 10.046 22.160 1.00 65.94 289 ASP A CA 1
ATOM 2160 C C . ASP A 1 289 ? -8.053 9.778 21.172 1.00 65.94 289 ASP A C 1
ATOM 2162 O O . ASP A 1 289 ? -8.365 8.613 20.933 1.00 65.94 289 ASP A O 1
ATOM 2166 N N . SER A 1 290 ? -8.580 10.781 20.460 1.00 75.69 290 SER A N 1
ATOM 2167 C CA . SER A 1 290 ? -9.669 10.596 19.486 1.00 75.69 290 SER A CA 1
ATOM 2168 C C . SER A 1 290 ? -9.197 10.106 18.111 1.00 75.69 290 SER A C 1
ATOM 2170 O O . SER A 1 290 ? -8.402 10.755 17.428 1.00 75.69 290 SER A O 1
ATOM 2172 N N . ILE A 1 291 ? -9.775 8.992 17.644 1.00 74.44 291 ILE A N 1
ATOM 2173 C CA . ILE A 1 291 ? -9.589 8.487 16.271 1.00 74.44 291 ILE A CA 1
ATOM 2174 C C . ILE A 1 291 ? -10.105 9.496 15.232 1.00 74.44 291 ILE A C 1
ATOM 2176 O O . ILE A 1 291 ? -9.458 9.711 14.208 1.00 74.44 291 ILE A O 1
ATOM 2180 N N . ALA A 1 292 ? -11.244 10.144 15.499 1.00 78.44 292 ALA A N 1
ATOM 2181 C CA . ALA A 1 292 ? -11.823 11.140 14.595 1.00 78.44 292 ALA A CA 1
ATOM 2182 C C . ALA A 1 292 ? -10.896 12.352 14.418 1.00 78.44 292 ALA A C 1
ATOM 2184 O O . ALA A 1 292 ? -10.739 12.869 13.316 1.00 78.44 292 ALA A O 1
ATOM 2185 N N . GLY A 1 293 ? -10.220 12.749 15.494 1.00 81.50 293 GLY A N 1
ATOM 2186 C CA . GLY A 1 293 ? -9.215 13.803 15.472 1.00 81.50 293 GLY A CA 1
ATOM 2187 C C . GLY A 1 293 ? -7.982 13.471 14.634 1.00 81.50 293 GLY A C 1
ATOM 2188 O O . GLY A 1 293 ? -7.459 14.314 13.902 1.00 81.50 293 GLY A O 1
ATOM 2189 N N . LEU A 1 294 ? -7.563 12.206 14.674 1.00 80.94 294 LEU A N 1
ATOM 2190 C CA . LEU A 1 294 ? -6.477 11.693 13.847 1.00 80.94 294 LEU A CA 1
ATOM 2191 C C . LEU A 1 294 ? -6.846 11.705 12.354 1.00 80.94 294 LEU A C 1
ATOM 2193 O O . LEU A 1 294 ? -6.036 12.122 11.529 1.00 80.94 294 LEU A O 1
ATOM 2197 N N . LEU A 1 295 ? -8.089 11.340 12.017 1.00 83.38 295 LEU A N 1
ATOM 2198 C CA . LEU A 1 295 ? -8.615 11.428 10.649 1.00 83.38 295 LEU A CA 1
ATOM 2199 C C . LEU A 1 295 ? -8.718 12.879 10.156 1.00 83.38 295 LEU A C 1
ATOM 2201 O O . LEU A 1 295 ? -8.258 13.176 9.056 1.00 83.38 295 LEU A O 1
ATOM 2205 N N . LEU A 1 296 ? -9.267 13.790 10.967 1.00 85.81 296 LEU A N 1
ATOM 2206 C CA . LEU A 1 296 ? -9.401 15.206 10.606 1.00 85.81 296 LEU A CA 1
ATOM 2207 C C . LEU A 1 296 ? -8.031 15.860 10.370 1.00 85.81 296 LEU A C 1
ATOM 2209 O O . LEU A 1 296 ? -7.848 16.594 9.401 1.00 85.81 296 LEU A O 1
ATOM 2213 N N . THR A 1 297 ? -7.055 15.536 11.222 1.00 87.81 297 THR A N 1
ATOM 2214 C CA . THR A 1 297 ? -5.664 15.986 11.071 1.00 87.81 297 THR A CA 1
ATOM 2215 C C . THR A 1 297 ? -5.049 15.442 9.778 1.00 87.81 297 THR A C 1
ATOM 2217 O O . THR A 1 297 ? -4.393 16.186 9.053 1.00 87.81 297 THR A O 1
ATOM 2220 N N . GLY A 1 298 ? -5.290 14.166 9.453 1.00 88.06 298 GLY A N 1
ATOM 2221 C CA . GLY A 1 298 ? -4.861 13.565 8.189 1.00 88.06 298 GLY A CA 1
ATOM 2222 C C . GLY A 1 298 ? -5.436 14.283 6.968 1.00 88.06 298 GLY A C 1
ATOM 2223 O O . GLY A 1 298 ? -4.692 14.615 6.050 1.00 88.06 298 GLY A O 1
ATOM 2224 N N . ILE A 1 299 ? -6.734 14.604 6.982 1.00 87.88 299 ILE A N 1
ATOM 2225 C CA . ILE A 1 299 ? -7.389 15.367 5.905 1.00 87.88 299 ILE A CA 1
ATOM 2226 C C . ILE A 1 299 ? -6.746 16.753 5.749 1.00 87.88 299 ILE A C 1
ATOM 2228 O O . ILE A 1 299 ? -6.418 17.149 4.630 1.00 87.88 299 ILE A O 1
ATOM 2232 N N . ALA A 1 300 ? -6.510 17.468 6.853 1.00 90.38 300 ALA A N 1
ATOM 2233 C CA . ALA A 1 300 ? -5.877 18.787 6.823 1.00 90.38 300 ALA A CA 1
ATOM 2234 C C . ALA A 1 300 ? -4.442 18.737 6.263 1.00 90.38 300 ALA A C 1
ATOM 2236 O O . ALA A 1 300 ? -4.076 19.551 5.415 1.00 90.38 300 ALA A O 1
ATOM 2237 N N . LEU A 1 301 ? -3.637 17.756 6.686 1.00 90.50 301 LEU A N 1
ATOM 2238 C CA . LEU A 1 301 ? -2.272 17.574 6.183 1.00 90.50 301 LEU A CA 1
ATOM 2239 C C . LEU A 1 301 ? -2.243 17.141 4.715 1.00 90.50 301 LEU A C 1
ATOM 2241 O O . LEU A 1 301 ? -1.376 17.589 3.969 1.00 90.50 301 LEU A O 1
ATOM 2245 N N . ASN A 1 302 ? -3.203 16.324 4.277 1.00 90.94 302 ASN A N 1
ATOM 2246 C CA . ASN A 1 302 ? -3.351 15.959 2.871 1.00 90.94 302 ASN A CA 1
ATOM 2247 C C . ASN A 1 302 ? -3.695 17.180 2.008 1.00 90.94 302 ASN A C 1
ATOM 2249 O O . ASN A 1 302 ? -3.115 17.339 0.937 1.00 90.94 302 ASN A O 1
ATOM 2253 N N . ALA A 1 303 ? -4.577 18.066 2.481 1.00 93.12 303 ALA A N 1
ATOM 2254 C CA . ALA A 1 303 ? -4.894 19.312 1.785 1.00 93.12 303 ALA A CA 1
ATOM 2255 C C . ALA A 1 303 ? -3.670 20.239 1.684 1.00 93.12 303 ALA A C 1
ATOM 2257 O O . ALA A 1 303 ? -3.398 20.786 0.616 1.00 93.12 303 ALA A O 1
ATOM 2258 N N . LEU A 1 304 ? -2.887 20.361 2.762 1.00 94.81 304 LEU A N 1
ATOM 2259 C CA . LEU A 1 304 ? -1.634 21.121 2.753 1.00 94.81 304 LEU A CA 1
ATOM 2260 C C . LEU A 1 304 ? -0.615 20.530 1.767 1.00 94.81 304 LEU A C 1
ATOM 2262 O O . LEU A 1 304 ? -0.036 21.260 0.965 1.00 94.81 304 LEU A O 1
ATOM 2266 N N . ALA A 1 305 ? -0.420 19.210 1.793 1.00 94.50 305 ALA A N 1
ATOM 2267 C CA . ALA A 1 305 ? 0.465 18.515 0.865 1.00 94.50 305 ALA A CA 1
ATOM 2268 C C . ALA A 1 305 ? 0.021 18.712 -0.593 1.00 94.50 305 ALA A C 1
ATOM 2270 O O . ALA A 1 305 ? 0.849 19.011 -1.448 1.00 94.50 305 ALA A O 1
ATOM 2271 N N . ALA A 1 306 ? -1.282 18.617 -0.872 1.00 94.50 306 ALA A N 1
ATOM 2272 C CA . ALA A 1 306 ? -1.839 18.866 -2.198 1.00 94.50 306 ALA A CA 1
ATOM 2273 C C . ALA A 1 306 ? -1.598 20.308 -2.668 1.00 94.50 306 ALA A C 1
ATOM 2275 O O . ALA A 1 306 ? -1.233 20.514 -3.823 1.00 94.50 306 ALA A O 1
ATOM 2276 N N . ALA A 1 307 ? -1.729 21.299 -1.780 1.00 97.44 307 ALA A N 1
ATOM 2277 C CA . ALA A 1 307 ? -1.419 22.692 -2.098 1.00 97.44 307 ALA A CA 1
ATOM 2278 C C . ALA A 1 307 ? 0.069 22.887 -2.444 1.00 97.44 307 ALA A C 1
ATOM 2280 O O . ALA A 1 307 ? 0.386 23.568 -3.418 1.00 97.44 307 ALA A O 1
ATOM 2281 N N . ILE A 1 308 ? 0.982 22.248 -1.702 1.00 96.31 308 ILE A N 1
ATOM 2282 C CA . ILE A 1 308 ? 2.425 22.301 -1.989 1.00 96.31 308 ILE A CA 1
ATOM 2283 C C . ILE A 1 308 ? 2.744 21.616 -3.322 1.00 96.31 308 ILE A C 1
ATOM 2285 O O . ILE A 1 308 ? 3.488 22.172 -4.128 1.00 96.31 308 ILE A O 1
ATOM 2289 N N . ILE A 1 309 ? 2.165 20.441 -3.586 1.00 95.75 309 ILE A N 1
ATOM 2290 C CA . ILE A 1 309 ? 2.322 19.739 -4.868 1.00 95.75 309 ILE A CA 1
ATOM 2291 C C . ILE A 1 309 ? 1.779 20.604 -6.013 1.00 95.75 309 ILE A C 1
ATOM 2293 O O . ILE A 1 309 ? 2.437 20.723 -7.043 1.00 95.75 309 ILE A O 1
ATOM 2297 N N . GLY A 1 310 ? 0.624 21.250 -5.830 1.00 95.12 310 GLY A N 1
ATOM 2298 C CA . GLY A 1 310 ? 0.033 22.167 -6.805 1.00 95.12 310 GLY A CA 1
ATOM 2299 C C . GLY A 1 310 ? 0.925 23.374 -7.095 1.00 95.12 310 GLY A C 1
ATOM 2300 O O . GLY A 1 310 ? 1.145 23.705 -8.257 1.00 95.12 310 GLY A O 1
ATOM 2301 N N . LEU A 1 311 ? 1.520 23.977 -6.061 1.00 96.19 311 LEU A N 1
ATOM 2302 C CA . LEU A 1 311 ? 2.494 25.057 -6.226 1.00 96.19 311 LEU A CA 1
ATOM 2303 C C . LEU A 1 311 ? 3.751 24.581 -6.968 1.00 96.19 311 LEU A C 1
ATOM 2305 O O . LEU A 1 311 ? 4.215 25.261 -7.878 1.00 96.19 311 LEU A O 1
ATOM 2309 N N . CYS A 1 312 ? 4.280 23.403 -6.624 1.00 94.50 312 CYS A N 1
ATOM 2310 C CA . CYS A 1 312 ? 5.416 22.814 -7.338 1.00 94.50 312 CYS A CA 1
ATOM 2311 C C . CYS A 1 312 ? 5.070 22.570 -8.810 1.00 94.50 312 CYS A C 1
ATOM 2313 O O . CYS A 1 312 ? 5.863 22.899 -9.678 1.00 94.50 312 CYS A O 1
ATOM 2315 N N . THR A 1 313 ? 3.874 22.050 -9.087 1.00 93.19 313 THR A N 1
ATOM 2316 C CA . THR A 1 313 ? 3.369 21.800 -10.446 1.00 93.19 313 THR A CA 1
ATOM 2317 C C . THR A 1 313 ? 3.275 23.097 -11.248 1.00 93.19 313 THR A C 1
ATOM 2319 O O . THR A 1 313 ? 3.692 23.127 -12.399 1.00 93.19 313 THR A O 1
ATOM 2322 N N . TYR A 1 314 ? 2.781 24.177 -10.635 1.00 94.62 314 TYR A N 1
ATOM 2323 C CA . TYR A 1 314 ? 2.698 25.499 -11.261 1.00 94.62 314 TYR A CA 1
ATOM 2324 C C . TYR A 1 314 ? 4.075 26.088 -11.606 1.00 94.62 314 TYR A C 1
ATOM 2326 O O . TYR A 1 314 ? 4.221 26.762 -12.619 1.00 94.62 314 TYR A O 1
ATOM 2334 N N . LEU A 1 315 ? 5.083 25.834 -10.767 1.00 93.19 315 LEU A N 1
ATOM 2335 C CA . LEU A 1 315 ? 6.449 26.332 -10.953 1.00 93.19 315 LEU A CA 1
ATOM 2336 C C . LEU A 1 315 ? 7.339 25.412 -11.809 1.00 93.19 315 LEU A C 1
ATOM 2338 O O . LEU A 1 315 ? 8.468 25.792 -12.116 1.00 93.19 315 LEU A O 1
ATOM 2342 N N . ALA A 1 316 ? 6.881 24.206 -12.148 1.00 92.19 316 ALA A N 1
ATOM 2343 C CA . ALA A 1 316 ? 7.707 23.186 -12.787 1.00 92.19 316 ALA A CA 1
ATOM 2344 C C . ALA A 1 316 ? 7.976 23.493 -14.269 1.00 92.19 316 ALA A C 1
ATOM 2346 O O . ALA A 1 316 ? 7.101 23.969 -14.989 1.00 92.19 316 ALA A O 1
ATOM 2347 N N . THR A 1 317 ? 9.164 23.127 -14.754 1.00 90.50 317 THR A N 1
ATOM 2348 C CA . THR A 1 317 ? 9.424 23.005 -16.198 1.00 90.50 317 THR A CA 1
ATOM 2349 C C . THR A 1 317 ? 8.714 21.778 -16.781 1.00 90.50 317 THR A C 1
ATOM 2351 O O . THR A 1 317 ? 8.349 20.862 -16.043 1.00 90.50 317 THR A O 1
ATOM 2354 N N . ASP A 1 318 ? 8.576 21.689 -18.108 1.00 88.38 318 ASP A N 1
ATOM 2355 C CA . ASP A 1 318 ? 7.939 20.534 -18.771 1.00 88.38 318 ASP A CA 1
ATOM 2356 C C . ASP A 1 318 ? 8.589 19.188 -18.397 1.00 88.38 318 ASP A C 1
ATOM 2358 O O . ASP A 1 318 ? 7.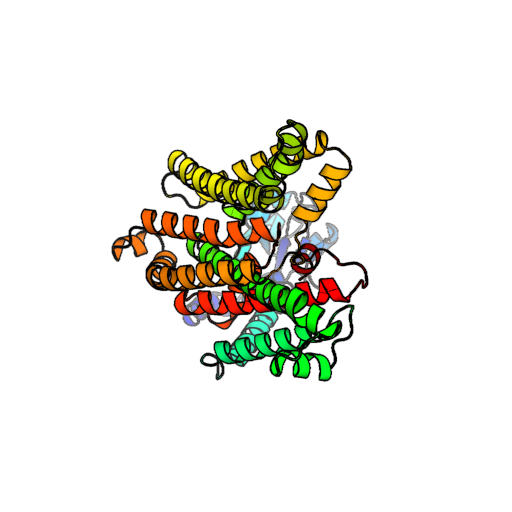912 18.173 -18.209 1.00 88.38 318 ASP A O 1
ATOM 2362 N N . GLU A 1 319 ? 9.915 19.165 -18.239 1.00 84.75 319 GLU A N 1
ATOM 2363 C CA . GLU A 1 319 ? 10.649 17.965 -17.832 1.00 84.75 319 GLU A CA 1
ATOM 2364 C C . GLU A 1 319 ? 10.357 17.575 -16.377 1.00 84.75 319 GLU A C 1
ATOM 2366 O O . GLU A 1 319 ? 10.127 16.396 -16.078 1.00 84.75 319 GLU A O 1
ATOM 2371 N N . GLN A 1 320 ? 10.328 18.559 -15.476 1.00 87.81 320 GLN A N 1
ATOM 2372 C CA . GLN A 1 320 ? 10.003 18.356 -14.067 1.00 87.81 320 GLN A CA 1
ATOM 2373 C C . GLN A 1 320 ? 8.547 17.920 -13.898 1.00 87.81 320 GLN A C 1
ATOM 2375 O O . GLN A 1 320 ? 8.275 16.979 -13.155 1.00 87.81 320 GLN A O 1
ATOM 2380 N N . LEU A 1 321 ? 7.624 18.545 -14.631 1.00 89.19 321 LEU A N 1
ATOM 2381 C CA . LEU A 1 321 ? 6.205 18.212 -14.634 1.00 89.19 321 LEU A CA 1
ATOM 2382 C C . LEU A 1 321 ? 5.976 16.770 -15.095 1.00 89.19 321 LEU A C 1
ATOM 2384 O O . LEU A 1 321 ? 5.257 16.012 -14.440 1.00 89.19 321 LEU A O 1
ATOM 2388 N N . ARG A 1 322 ? 6.630 16.359 -16.188 1.00 86.50 322 ARG A N 1
ATOM 2389 C CA . ARG A 1 322 ? 6.578 14.980 -16.688 1.00 86.50 322 ARG A CA 1
ATOM 2390 C C . ARG A 1 322 ? 7.154 13.990 -15.675 1.00 86.50 322 ARG A C 1
ATOM 2392 O O . ARG A 1 322 ? 6.549 12.948 -15.434 1.00 86.50 322 ARG A O 1
ATOM 2399 N N . SER A 1 323 ? 8.286 14.324 -15.056 1.00 87.31 323 SER A N 1
ATOM 2400 C CA . SER A 1 323 ? 8.926 13.486 -14.032 1.00 87.31 323 SER A CA 1
ATOM 2401 C C . SER A 1 323 ? 8.043 13.322 -12.794 1.00 87.31 323 SER A C 1
ATOM 2403 O O . SER A 1 323 ? 7.852 12.203 -12.320 1.00 87.31 323 SER A O 1
ATOM 2405 N N . LEU A 1 324 ? 7.446 14.416 -12.312 1.00 88.56 324 LEU A N 1
ATOM 2406 C CA . LEU A 1 324 ? 6.497 14.415 -11.200 1.00 88.56 324 LEU A CA 1
ATOM 2407 C C . LEU A 1 324 ? 5.275 13.559 -11.547 1.00 88.56 324 LEU A C 1
ATOM 2409 O O . LEU A 1 324 ? 4.906 12.691 -10.762 1.00 88.56 324 LEU A O 1
ATOM 2413 N N . THR A 1 325 ? 4.704 13.739 -12.741 1.00 89.75 325 THR A N 1
ATOM 2414 C CA . THR A 1 325 ? 3.535 12.981 -13.213 1.00 89.75 325 THR A CA 1
ATOM 2415 C C . THR A 1 325 ? 3.816 11.480 -13.286 1.00 89.75 325 THR A C 1
ATOM 2417 O O . THR A 1 325 ? 3.031 10.678 -12.791 1.00 89.75 325 THR A O 1
ATOM 2420 N N . PHE A 1 326 ? 4.945 11.057 -13.860 1.00 87.25 326 PHE A N 1
ATOM 2421 C CA . PHE A 1 326 ? 5.264 9.627 -13.921 1.00 87.25 326 PHE A CA 1
ATOM 2422 C C . PHE A 1 326 ? 5.585 9.032 -12.551 1.00 87.25 326 PHE A C 1
ATOM 2424 O O . PHE A 1 326 ? 5.212 7.890 -12.284 1.00 87.25 326 PHE A O 1
ATOM 2431 N N . TRP A 1 327 ? 6.229 9.794 -11.666 1.00 93.00 327 TRP A N 1
ATOM 2432 C CA . TRP A 1 327 ? 6.503 9.335 -10.308 1.00 93.00 327 TRP A CA 1
ATOM 2433 C C . TRP A 1 327 ? 5.210 9.155 -9.498 1.00 93.00 327 TRP A C 1
ATOM 2435 O O . TRP A 1 327 ? 5.056 8.157 -8.794 1.00 93.00 327 TRP A O 1
ATOM 2445 N N . THR A 1 328 ? 4.240 10.066 -9.631 1.00 91.12 328 THR A N 1
ATOM 2446 C CA . THR A 1 328 ? 2.946 9.956 -8.935 1.00 91.12 328 THR A CA 1
ATOM 2447 C C . THR A 1 328 ? 2.051 8.852 -9.489 1.00 91.12 328 THR A C 1
ATOM 2449 O O . THR A 1 328 ? 1.208 8.355 -8.753 1.00 91.12 328 THR A O 1
ATOM 2452 N N . LEU A 1 329 ? 2.235 8.416 -10.737 1.00 91.25 329 LEU A N 1
ATOM 2453 C CA . LEU A 1 329 ? 1.510 7.265 -11.291 1.00 91.25 329 LEU A CA 1
ATOM 2454 C C . LEU A 1 329 ? 2.055 5.907 -10.820 1.00 91.25 329 LEU A C 1
ATOM 2456 O O . LEU A 1 329 ? 1.395 4.886 -11.010 1.00 91.25 329 LEU A O 1
ATOM 2460 N N . GLY A 1 330 ? 3.243 5.894 -10.215 1.00 93.25 330 GLY A N 1
ATOM 2461 C CA . GLY A 1 330 ? 3.875 4.706 -9.659 1.00 93.25 330 GLY A CA 1
ATOM 2462 C C . GLY A 1 330 ? 4.444 3.739 -10.707 1.00 93.25 330 GLY A C 1
ATOM 2463 O O . GLY A 1 330 ? 3.840 3.443 -11.740 1.00 93.25 330 GLY A O 1
ATOM 2464 N N . SER A 1 331 ? 5.632 3.203 -10.433 1.00 91.81 331 SER A N 1
ATOM 2465 C CA . SER A 1 331 ? 6.317 2.246 -11.303 1.00 91.81 331 SER A CA 1
ATOM 2466 C C . SER A 1 331 ? 7.210 1.296 -10.513 1.00 91.81 331 SER A C 1
ATOM 2468 O O . SER A 1 331 ? 7.881 1.684 -9.560 1.00 91.81 331 SER A O 1
ATOM 2470 N N . LEU A 1 332 ? 7.254 0.039 -10.952 1.00 93.44 332 LEU A N 1
ATOM 2471 C CA . LEU A 1 332 ? 8.131 -1.004 -10.412 1.00 93.44 332 LEU A CA 1
ATOM 2472 C C . LEU A 1 332 ? 9.340 -1.275 -11.322 1.00 93.44 332 LEU A C 1
ATOM 2474 O O . LEU A 1 332 ? 10.123 -2.185 -11.053 1.00 93.44 332 LEU A O 1
ATOM 2478 N N . ALA A 1 333 ? 9.527 -0.473 -12.377 1.00 89.06 333 ALA A N 1
ATOM 2479 C CA . ALA A 1 333 ? 10.617 -0.637 -13.340 1.00 89.06 333 ALA A CA 1
ATOM 2480 C C . ALA A 1 333 ? 12.017 -0.539 -12.703 1.00 89.06 333 ALA A C 1
ATOM 2482 O O . ALA A 1 333 ? 12.956 -1.153 -13.197 1.00 89.06 333 ALA A O 1
ATOM 2483 N N . GLY A 1 334 ? 12.156 0.179 -11.581 1.00 86.81 334 GLY A N 1
ATOM 2484 C CA . GLY A 1 334 ? 13.413 0.306 -10.833 1.00 86.81 334 GLY A CA 1
ATOM 2485 C C . GLY A 1 334 ? 13.778 -0.893 -9.944 1.00 86.81 334 GLY A C 1
ATOM 2486 O O . GLY A 1 334 ? 14.765 -0.821 -9.212 1.00 86.81 334 GLY A O 1
ATOM 2487 N N . GLY A 1 335 ? 12.990 -1.976 -9.955 1.00 92.50 335 GLY A N 1
ATOM 2488 C CA . GLY A 1 335 ? 13.231 -3.158 -9.128 1.00 92.50 335 GLY A CA 1
ATOM 2489 C C . GLY A 1 335 ? 14.601 -3.790 -9.394 1.00 92.50 335 GLY A C 1
ATOM 2490 O O . GLY A 1 335 ? 14.905 -4.191 -10.513 1.00 92.50 335 GLY A O 1
ATOM 2491 N N . SER A 1 336 ? 15.424 -3.907 -8.352 1.00 94.19 336 SER A N 1
ATOM 2492 C CA . SER A 1 336 ? 16.797 -4.422 -8.426 1.00 94.19 336 SER A CA 1
ATOM 2493 C C . SER A 1 336 ? 17.114 -5.335 -7.240 1.00 94.19 336 SER A C 1
ATOM 2495 O O . SER A 1 336 ? 16.467 -5.255 -6.194 1.00 94.19 336 SER A O 1
ATOM 2497 N N . TRP A 1 337 ? 18.118 -6.209 -7.376 1.00 95.88 337 TRP A N 1
ATOM 2498 C CA . TRP A 1 337 ? 18.513 -7.138 -6.307 1.00 95.88 337 TRP A CA 1
ATOM 2499 C C . TRP A 1 337 ? 18.827 -6.450 -4.965 1.00 95.88 337 TRP A C 1
ATOM 2501 O O . TRP A 1 337 ? 18.349 -6.947 -3.942 1.00 95.88 337 TRP A O 1
ATOM 2511 N N . PRO A 1 338 ? 19.540 -5.301 -4.920 1.00 95.00 338 PRO A N 1
ATOM 2512 C CA . PRO A 1 338 ? 19.734 -4.566 -3.672 1.00 95.00 338 PRO A CA 1
ATOM 2513 C C . PRO A 1 338 ? 18.412 -4.155 -3.014 1.00 95.00 338 PRO A C 1
ATOM 2515 O O . PRO A 1 338 ? 18.237 -4.379 -1.819 1.00 95.00 338 PRO A O 1
ATOM 2518 N N . LEU A 1 339 ? 17.449 -3.638 -3.789 1.00 93.81 339 LEU A N 1
ATOM 2519 C CA . LEU A 1 339 ? 16.134 -3.246 -3.266 1.00 93.81 339 LEU A CA 1
ATOM 2520 C C . LEU A 1 339 ? 15.330 -4.444 -2.761 1.00 93.81 339 LEU A C 1
ATOM 2522 O O . LEU A 1 339 ? 14.701 -4.353 -1.707 1.00 93.81 339 LEU A O 1
ATOM 2526 N N . VAL A 1 340 ? 15.386 -5.578 -3.466 1.00 97.50 340 VAL A N 1
ATOM 2527 C CA . VAL A 1 340 ? 14.779 -6.840 -3.016 1.00 97.50 340 VAL A CA 1
ATOM 2528 C C . VAL A 1 340 ? 15.373 -7.264 -1.674 1.00 97.50 340 VAL A C 1
ATOM 2530 O O . VAL A 1 340 ? 14.623 -7.582 -0.750 1.00 97.50 340 VAL A O 1
ATOM 2533 N N . GLY A 1 341 ? 16.700 -7.220 -1.529 1.00 97.19 341 GLY A N 1
ATOM 2534 C CA . GLY A 1 341 ? 17.389 -7.535 -0.278 1.00 97.19 341 GLY A CA 1
ATOM 2535 C C . GLY A 1 341 ? 16.985 -6.602 0.865 1.00 97.19 341 GLY A C 1
ATOM 2536 O O . GLY A 1 341 ? 16.553 -7.068 1.921 1.00 97.19 341 GLY A O 1
ATOM 2537 N N . THR A 1 342 ? 17.048 -5.284 0.647 1.00 95.69 342 THR A N 1
ATOM 2538 C CA . THR A 1 342 ? 16.678 -4.273 1.650 1.00 95.69 342 THR A CA 1
ATOM 2539 C C . THR A 1 342 ? 15.221 -4.415 2.089 1.00 95.69 342 THR A C 1
ATOM 2541 O O . THR A 1 342 ? 14.940 -4.450 3.289 1.00 95.69 342 THR A O 1
ATOM 2544 N N . LEU A 1 343 ? 14.292 -4.553 1.139 1.00 96.00 343 LEU A N 1
ATOM 2545 C CA . LEU A 1 343 ? 12.868 -4.679 1.440 1.00 96.00 343 LEU A CA 1
ATOM 2546 C C . LEU A 1 343 ? 12.539 -6.008 2.128 1.00 96.00 343 LEU A C 1
ATOM 2548 O O . LEU A 1 343 ? 11.699 -6.036 3.025 1.00 96.00 343 LEU A O 1
ATOM 2552 N N . SER A 1 344 ? 13.234 -7.092 1.776 1.00 97.19 344 SER A N 1
ATOM 2553 C CA . SER A 1 344 ? 13.093 -8.388 2.452 1.00 97.19 344 SER A CA 1
ATOM 2554 C C . SER A 1 344 ? 13.502 -8.302 3.921 1.00 97.19 344 SER A C 1
ATOM 2556 O O . SER A 1 344 ? 12.761 -8.758 4.790 1.00 97.19 344 SER A O 1
ATOM 2558 N N . VAL A 1 345 ? 14.645 -7.676 4.223 1.00 97.56 345 VAL A N 1
ATOM 2559 C CA . VAL A 1 345 ? 15.107 -7.477 5.608 1.00 97.56 345 VAL A CA 1
ATOM 2560 C C . VAL A 1 345 ? 14.121 -6.606 6.389 1.00 97.56 345 VAL A C 1
ATOM 2562 O O . VAL A 1 345 ? 13.735 -6.970 7.503 1.00 97.56 345 VAL A O 1
ATOM 2565 N N . LEU A 1 346 ? 13.660 -5.502 5.791 1.00 96.44 346 LEU A N 1
ATOM 2566 C CA . LEU A 1 346 ? 12.653 -4.624 6.392 1.00 96.44 346 LEU A CA 1
ATOM 2567 C C . LEU A 1 346 ? 11.357 -5.387 6.705 1.00 96.44 346 LEU A C 1
ATOM 2569 O O . LEU A 1 346 ? 10.832 -5.294 7.816 1.00 96.44 346 LEU A O 1
ATOM 2573 N N . LEU A 1 347 ? 10.861 -6.177 5.750 1.00 96.81 347 LEU A N 1
ATOM 2574 C CA . LEU A 1 347 ? 9.634 -6.951 5.899 1.00 96.81 347 LEU A CA 1
ATOM 2575 C C . LEU A 1 347 ? 9.776 -8.052 6.956 1.00 96.81 347 LEU A C 1
ATOM 2577 O O . LEU A 1 347 ? 8.876 -8.222 7.774 1.00 96.81 347 LEU A O 1
ATOM 2581 N N . LEU A 1 348 ? 10.900 -8.770 7.001 1.00 95.94 348 LEU A N 1
ATOM 2582 C CA . LEU A 1 348 ? 11.159 -9.792 8.022 1.00 95.94 348 LEU A CA 1
ATOM 2583 C C . LEU A 1 348 ? 11.207 -9.190 9.433 1.00 95.94 348 LEU A C 1
ATOM 2585 O O . LEU A 1 348 ? 10.585 -9.730 10.355 1.00 95.94 348 LEU A O 1
ATOM 2589 N N . ALA A 1 349 ? 11.879 -8.046 9.597 1.00 96.06 349 ALA A N 1
ATOM 2590 C CA . ALA A 1 349 ? 11.900 -7.309 10.858 1.00 96.06 349 ALA A CA 1
ATOM 2591 C C . ALA A 1 349 ? 10.490 -6.845 11.263 1.00 96.06 349 ALA A C 1
ATOM 2593 O O . ALA A 1 349 ? 10.086 -6.998 12.421 1.00 96.06 349 ALA A O 1
ATOM 2594 N N . ALA A 1 350 ? 9.704 -6.352 10.302 1.00 96.31 350 ALA A N 1
ATOM 2595 C CA . ALA A 1 350 ? 8.322 -5.958 10.526 1.00 96.31 350 ALA A CA 1
ATOM 2596 C C . ALA A 1 350 ? 7.431 -7.143 10.916 1.00 96.31 350 ALA A C 1
ATOM 2598 O O . ALA A 1 350 ? 6.705 -7.038 11.900 1.00 96.31 350 ALA A O 1
ATOM 2599 N N . ILE A 1 351 ? 7.514 -8.290 10.232 1.00 93.75 351 ILE A N 1
ATOM 2600 C CA . ILE A 1 351 ? 6.772 -9.511 10.593 1.00 93.75 351 ILE A CA 1
ATOM 2601 C C . ILE A 1 351 ? 7.076 -9.903 12.042 1.00 93.75 351 ILE A C 1
ATOM 2603 O O . ILE A 1 351 ? 6.159 -10.173 12.822 1.00 93.75 351 ILE A O 1
ATOM 2607 N N . TRP A 1 352 ? 8.357 -9.928 12.419 1.00 93.69 352 TRP A N 1
ATOM 2608 C CA . TRP A 1 352 ? 8.772 -10.259 13.781 1.00 93.69 352 TRP A CA 1
ATOM 2609 C C . TRP A 1 352 ? 8.189 -9.287 14.813 1.00 93.69 352 TRP A C 1
ATOM 2611 O O . TRP A 1 352 ? 7.673 -9.719 15.848 1.00 93.69 352 TRP A O 1
ATOM 2621 N N . TYR A 1 353 ? 8.207 -7.987 14.518 1.00 94.75 353 TYR A N 1
ATOM 2622 C CA . TYR A 1 353 ? 7.668 -6.965 15.410 1.00 94.75 353 TYR A CA 1
ATOM 2623 C C . TYR A 1 353 ? 6.134 -7.022 15.505 1.00 94.75 353 TYR A C 1
ATOM 2625 O O . TYR A 1 353 ? 5.579 -7.010 16.605 1.00 94.75 353 TYR A O 1
ATOM 2633 N N . VAL A 1 354 ? 5.438 -7.181 14.374 1.00 94.00 354 VAL A N 1
ATOM 2634 C CA . VAL A 1 354 ? 3.971 -7.294 14.291 1.00 94.00 354 VAL A CA 1
ATOM 2635 C C . VAL A 1 354 ? 3.465 -8.480 15.093 1.00 94.00 354 VAL A C 1
ATOM 2637 O O . VAL A 1 354 ? 2.495 -8.328 15.833 1.00 94.00 354 VAL A O 1
ATOM 2640 N N . ARG A 1 355 ? 4.143 -9.635 15.049 1.00 91.44 355 ARG A N 1
ATOM 2641 C CA . ARG A 1 355 ? 3.771 -10.813 15.857 1.00 91.44 355 ARG A CA 1
ATOM 2642 C C . ARG A 1 355 ? 3.625 -10.495 17.349 1.00 91.44 355 ARG A C 1
ATOM 2644 O O . ARG A 1 355 ? 2.791 -11.102 18.014 1.00 91.44 355 ARG A O 1
ATOM 2651 N N . ARG A 1 356 ? 4.384 -9.522 17.867 1.00 91.38 356 ARG A N 1
ATOM 2652 C CA . ARG A 1 356 ? 4.307 -9.065 19.26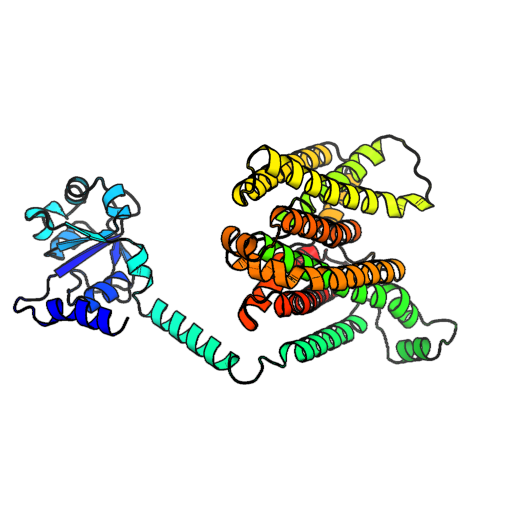6 1.00 91.38 356 ARG A CA 1
ATOM 2653 C C . ARG A 1 356 ? 3.163 -8.076 19.521 1.00 91.38 356 ARG A C 1
ATOM 2655 O O . ARG A 1 356 ? 2.708 -7.963 20.653 1.00 91.38 356 ARG A O 1
ATOM 2662 N N . LEU A 1 357 ? 2.694 -7.367 18.493 1.00 93.25 357 LEU A N 1
ATOM 2663 C CA . LEU A 1 357 ? 1.627 -6.361 18.586 1.00 93.25 357 LEU A CA 1
ATOM 2664 C C . LEU A 1 357 ? 0.230 -6.924 18.307 1.00 93.25 357 LEU A C 1
ATOM 2666 O O . LEU A 1 357 ? -0.757 -6.394 18.806 1.00 93.25 357 LEU A O 1
ATOM 2670 N N . VAL A 1 358 ? 0.139 -8.001 17.530 1.00 91.19 358 VAL A N 1
ATOM 2671 C CA . VAL A 1 358 ? -1.116 -8.573 17.021 1.00 91.19 358 VAL A CA 1
ATOM 2672 C C . VAL A 1 358 ? -2.148 -8.862 18.119 1.00 91.19 358 VAL A C 1
ATOM 2674 O O . VAL A 1 358 ? -3.319 -8.533 17.956 1.00 91.19 358 VAL A O 1
ATOM 2677 N N . SER A 1 359 ? -1.736 -9.421 19.262 1.00 89.56 359 SER A N 1
ATOM 2678 C CA . SER A 1 359 ? -2.658 -9.667 20.385 1.00 89.56 359 SER A CA 1
ATOM 2679 C C . SER A 1 359 ? -3.232 -8.368 20.952 1.00 89.56 359 SER A C 1
ATOM 2681 O O . SER A 1 359 ? -4.418 -8.301 21.263 1.00 89.56 359 SER A O 1
ATOM 2683 N N . ALA A 1 360 ? -2.405 -7.325 21.046 1.00 93.38 360 ALA A N 1
ATOM 2684 C CA . ALA A 1 360 ? -2.832 -6.021 21.530 1.00 93.38 360 ALA A CA 1
ATOM 2685 C C . ALA A 1 360 ? -3.758 -5.317 20.524 1.00 93.38 360 ALA A C 1
ATOM 2687 O O . ALA A 1 360 ? -4.707 -4.651 20.925 1.00 93.38 360 ALA A O 1
ATOM 2688 N N . MET A 1 361 ? -3.534 -5.516 19.221 1.00 92.81 361 MET A N 1
ATOM 2689 C CA . MET A 1 361 ? -4.437 -5.040 18.169 1.00 92.81 361 MET A CA 1
ATOM 2690 C C . MET A 1 361 ? -5.797 -5.749 18.195 1.00 92.81 361 MET A C 1
ATOM 2692 O O . MET A 1 361 ? -6.824 -5.091 18.056 1.00 92.81 361 MET A O 1
ATOM 2696 N N . ASN A 1 362 ? -5.829 -7.062 18.438 1.00 91.69 362 ASN A N 1
ATOM 2697 C CA . ASN A 1 362 ? -7.088 -7.795 18.607 1.00 91.69 362 ASN A CA 1
ATOM 2698 C C . ASN A 1 362 ? -7.882 -7.297 19.821 1.00 91.69 362 ASN A C 1
ATOM 2700 O O . ASN A 1 362 ? -9.096 -7.152 19.747 1.00 91.69 362 ASN A O 1
ATOM 2704 N N . ALA A 1 363 ? -7.207 -7.003 20.932 1.00 90.56 363 ALA A N 1
ATOM 2705 C CA . ALA A 1 363 ? -7.864 -6.412 22.092 1.00 90.56 363 ALA A CA 1
ATOM 2706 C C . ALA A 1 363 ? -8.347 -4.979 21.813 1.00 90.56 363 ALA A C 1
ATOM 2708 O O . ALA A 1 363 ? -9.444 -4.622 22.229 1.00 90.56 363 ALA A O 1
ATOM 2709 N N . LEU A 1 364 ? -7.586 -4.182 21.048 1.00 89.38 364 LEU A N 1
ATOM 2710 C CA . LEU A 1 364 ? -8.025 -2.859 20.590 1.00 89.38 364 LEU A CA 1
ATOM 2711 C C . LEU A 1 364 ? -9.319 -2.937 19.770 1.00 89.38 364 LEU A C 1
ATOM 2713 O O . LEU A 1 364 ? -10.162 -2.054 19.899 1.00 89.38 364 LEU A O 1
ATOM 2717 N N . ALA A 1 365 ? -9.520 -3.998 18.983 1.00 88.00 365 ALA A N 1
ATOM 2718 C CA . ALA A 1 365 ? -10.740 -4.193 18.199 1.00 88.00 365 ALA A CA 1
ATOM 2719 C C . ALA A 1 365 ? -12.018 -4.281 19.061 1.00 88.00 365 ALA A C 1
ATOM 2721 O O . ALA A 1 365 ? -13.087 -3.911 18.582 1.00 88.00 365 ALA A O 1
ATOM 2722 N N . LEU A 1 366 ? -11.911 -4.688 20.335 1.00 86.94 366 LEU A N 1
ATOM 2723 C CA . LEU A 1 366 ? -13.022 -4.704 21.303 1.00 86.94 366 LEU A CA 1
ATOM 2724 C C . LEU A 1 366 ? -13.351 -3.310 21.868 1.00 86.94 366 LEU A C 1
ATOM 2726 O O . LEU A 1 366 ? -14.344 -3.143 22.571 1.00 86.94 366 LEU A O 1
ATOM 2730 N N . GLY A 1 367 ? -12.524 -2.308 21.569 1.00 87.38 367 GLY A N 1
ATOM 2731 C CA . GLY A 1 367 ? -12.646 -0.943 22.063 1.00 87.38 367 GLY A CA 1
ATOM 2732 C C . GLY A 1 367 ? -11.468 -0.525 22.939 1.00 87.38 367 GLY A C 1
ATOM 2733 O O . GLY A 1 367 ? -10.785 -1.342 23.552 1.00 87.38 367 GLY A O 1
ATOM 2734 N N . GLU A 1 368 ? -11.238 0.785 23.012 1.00 86.62 368 GLU A N 1
ATOM 2735 C CA . GLU A 1 368 ? -10.091 1.358 23.731 1.00 86.62 368 GLU A CA 1
ATOM 2736 C C . GLU A 1 368 ? -10.184 1.114 25.238 1.00 86.62 368 GLU A C 1
ATOM 2738 O O . GLU A 1 368 ? -9.201 0.707 25.854 1.00 86.62 368 GLU A O 1
ATOM 2743 N N . ALA A 1 369 ? -11.384 1.265 25.811 1.00 86.50 369 ALA A N 1
ATOM 2744 C CA . ALA A 1 369 ? -11.634 0.960 27.214 1.00 86.50 369 ALA A CA 1
ATOM 2745 C C . ALA A 1 369 ? -11.359 -0.521 27.521 1.00 86.50 369 ALA A C 1
ATOM 2747 O O . ALA A 1 369 ? -10.636 -0.820 28.468 1.00 86.50 369 ALA A O 1
ATOM 2748 N N . ALA A 1 370 ? -11.868 -1.449 26.704 1.00 87.25 370 ALA A N 1
ATOM 2749 C CA . ALA A 1 370 ? -11.648 -2.883 26.895 1.00 87.25 370 ALA A CA 1
ATOM 2750 C C . ALA A 1 370 ? -10.157 -3.252 26.804 1.00 87.25 370 ALA A C 1
ATOM 2752 O O . ALA A 1 370 ? -9.643 -3.960 27.667 1.00 87.25 370 ALA A O 1
ATOM 2753 N N . ALA A 1 371 ? -9.436 -2.717 25.815 1.00 89.25 371 ALA A N 1
ATOM 2754 C CA . ALA A 1 371 ? -7.998 -2.936 25.678 1.00 89.25 371 ALA A CA 1
ATOM 2755 C C . ALA A 1 371 ? -7.209 -2.414 26.892 1.00 89.25 371 ALA A C 1
ATOM 2757 O O . ALA A 1 371 ? -6.317 -3.105 27.390 1.00 89.25 371 ALA A O 1
ATOM 2758 N N . ALA A 1 372 ? -7.565 -1.230 27.402 1.00 89.50 372 ALA A N 1
ATOM 2759 C CA . ALA A 1 372 ? -6.929 -0.647 28.579 1.00 89.50 372 ALA A CA 1
ATOM 2760 C C . ALA A 1 372 ? -7.124 -1.507 29.843 1.00 89.50 372 ALA A C 1
ATOM 2762 O O . ALA A 1 372 ? -6.174 -1.677 30.606 1.00 89.50 372 ALA A O 1
ATOM 2763 N N . HIS A 1 373 ? -8.300 -2.121 30.032 1.00 91.25 373 HIS A N 1
ATOM 2764 C CA . HIS A 1 373 ? -8.574 -3.002 31.180 1.00 91.25 373 HIS A CA 1
ATOM 2765 C C . HIS A 1 373 ? -7.730 -4.285 31.181 1.00 91.25 373 HIS A C 1
ATOM 2767 O O . HIS A 1 373 ? -7.402 -4.798 32.246 1.00 91.25 373 HIS A O 1
ATOM 2773 N N . VAL A 1 374 ? -7.327 -4.785 30.009 1.00 90.56 374 VAL A N 1
ATOM 2774 C CA . VAL A 1 374 ? -6.421 -5.947 29.884 1.00 90.56 374 VAL A CA 1
ATOM 2775 C C . VAL A 1 374 ? -4.940 -5.516 29.963 1.00 90.56 374 VAL A C 1
ATOM 2777 O O . VAL A 1 374 ? -4.032 -6.290 29.672 1.00 90.56 374 VAL A O 1
ATOM 2780 N N . GLY A 1 375 ? -4.667 -4.268 30.363 1.00 90.81 375 GLY A N 1
ATOM 2781 C CA . GLY A 1 375 ? -3.318 -3.742 30.590 1.00 90.81 375 GLY A CA 1
ATOM 2782 C C . GLY A 1 375 ? -2.608 -3.236 29.331 1.00 90.81 375 GLY A C 1
ATOM 2783 O O . GLY A 1 375 ? -1.398 -3.000 29.356 1.00 90.81 375 GLY A O 1
ATOM 2784 N N . ILE A 1 376 ? -3.320 -3.056 28.214 1.00 93.88 376 ILE A N 1
ATOM 2785 C CA . ILE A 1 376 ? -2.712 -2.549 26.980 1.00 93.88 376 ILE A CA 1
ATOM 2786 C C . ILE A 1 376 ? -2.636 -1.031 27.032 1.00 93.88 376 ILE A C 1
ATOM 2788 O O . ILE A 1 376 ? -3.642 -0.328 27.098 1.00 93.88 376 ILE A O 1
ATOM 2792 N N . ASN A 1 377 ? -1.423 -0.506 26.887 1.00 92.00 377 ASN A N 1
ATOM 2793 C CA . ASN A 1 377 ? -1.225 0.922 26.703 1.00 92.00 377 ASN A CA 1
ATOM 2794 C C . ASN A 1 377 ? -1.569 1.325 25.255 1.00 92.00 377 ASN A C 1
ATOM 2796 O O . ASN A 1 377 ? -0.716 1.280 24.362 1.00 92.00 377 ASN A O 1
ATOM 2800 N N . VAL A 1 378 ? -2.830 1.712 25.030 1.00 89.62 378 VAL A N 1
ATOM 2801 C CA . VAL A 1 378 ? -3.392 2.070 23.711 1.00 89.62 378 VAL A CA 1
ATOM 2802 C C . VAL A 1 378 ? -2.567 3.155 23.017 1.00 89.62 378 VAL A C 1
ATOM 2804 O O . VAL A 1 378 ? -2.278 3.045 21.826 1.00 89.62 378 VAL A O 1
ATOM 2807 N N . ARG A 1 379 ? -2.094 4.156 23.767 1.00 87.69 379 ARG A N 1
ATOM 2808 C CA . ARG A 1 379 ? -1.263 5.248 23.242 1.00 87.69 379 ARG A CA 1
ATOM 2809 C C . ARG A 1 379 ? 0.055 4.745 22.651 1.00 87.69 379 ARG A C 1
ATOM 2811 O O . ARG A 1 379 ? 0.422 5.119 21.537 1.00 87.69 379 ARG A O 1
ATOM 2818 N N . HIS A 1 380 ? 0.769 3.882 23.372 1.00 90.56 380 HIS A N 1
ATOM 2819 C CA . HIS A 1 380 ? 2.026 3.314 22.877 1.00 90.56 380 HIS A CA 1
ATOM 2820 C C . HIS A 1 380 ? 1.792 2.343 21.720 1.00 90.56 380 HIS A C 1
ATOM 2822 O O . HIS A 1 380 ? 2.582 2.328 20.777 1.00 90.56 380 HIS A O 1
ATOM 2828 N N . LEU A 1 381 ? 0.708 1.560 21.763 1.00 92.31 381 LEU A N 1
ATOM 2829 C CA . LEU A 1 381 ? 0.320 0.679 20.663 1.00 92.31 381 LEU A CA 1
ATOM 2830 C C . LEU A 1 381 ? 0.064 1.483 19.382 1.00 92.31 381 LEU A C 1
ATOM 2832 O O . LEU A 1 381 ? 0.670 1.184 18.357 1.00 92.31 381 LEU A O 1
ATOM 2836 N N . ARG A 1 382 ? -0.756 2.539 19.459 1.00 89.94 382 ARG A N 1
ATOM 2837 C CA . ARG A 1 382 ? -1.066 3.443 18.341 1.00 89.94 382 ARG A CA 1
ATOM 2838 C C . ARG A 1 382 ? 0.207 4.019 17.730 1.00 89.94 382 ARG A C 1
ATOM 2840 O O . ARG A 1 382 ? 0.433 3.840 16.538 1.00 89.94 382 ARG A O 1
ATOM 2847 N N . ARG A 1 383 ? 1.090 4.602 18.548 1.00 89.69 383 ARG A N 1
ATOM 2848 C CA . ARG A 1 383 ? 2.363 5.166 18.071 1.00 89.69 383 ARG A CA 1
ATOM 2849 C C . ARG A 1 383 ? 3.244 4.124 17.375 1.00 89.69 383 ARG A C 1
ATOM 2851 O O . ARG A 1 383 ? 3.794 4.400 16.316 1.00 89.69 383 ARG A O 1
ATOM 2858 N N . ARG A 1 384 ? 3.371 2.920 17.945 1.00 94.25 384 ARG A N 1
ATOM 2859 C CA . ARG A 1 384 ? 4.163 1.827 17.348 1.00 94.25 384 ARG A CA 1
ATOM 2860 C C . ARG A 1 384 ? 3.600 1.386 15.999 1.00 94.25 384 ARG A C 1
ATOM 2862 O O . ARG A 1 384 ? 4.375 1.174 15.074 1.00 94.25 384 ARG A O 1
ATOM 2869 N N . VAL A 1 385 ? 2.276 1.268 15.888 1.00 94.19 385 VAL A N 1
ATOM 2870 C CA . VAL A 1 385 ? 1.612 0.894 14.632 1.00 94.19 385 VAL A CA 1
ATOM 2871 C C . VAL A 1 385 ? 1.768 1.995 13.582 1.00 94.19 385 VAL A C 1
ATOM 2873 O O . VAL A 1 385 ? 2.131 1.677 12.457 1.00 94.19 385 VAL A O 1
ATOM 2876 N N . ILE A 1 386 ? 1.586 3.271 13.944 1.00 92.56 386 ILE A N 1
ATOM 2877 C CA . ILE A 1 386 ? 1.779 4.407 13.024 1.00 92.56 386 ILE A CA 1
ATOM 2878 C C . ILE A 1 386 ? 3.209 4.433 12.483 1.00 92.56 386 ILE A C 1
ATOM 2880 O O . ILE A 1 386 ? 3.394 4.511 11.274 1.00 92.56 386 ILE A O 1
ATOM 2884 N N . ILE A 1 387 ? 4.219 4.312 13.355 1.00 93.69 387 ILE A N 1
ATOM 2885 C CA . ILE A 1 387 ? 5.628 4.273 12.933 1.00 93.69 387 ILE A CA 1
ATOM 2886 C C . ILE A 1 387 ? 5.868 3.096 11.990 1.00 93.69 387 ILE A C 1
ATOM 2888 O O . ILE A 1 387 ? 6.510 3.257 10.959 1.00 93.69 387 ILE A O 1
ATOM 2892 N N . LEU A 1 388 ? 5.343 1.916 12.319 1.00 95.75 388 LEU A N 1
ATOM 2893 C CA . LEU A 1 388 ? 5.535 0.738 11.488 1.00 95.75 388 LEU A CA 1
ATOM 2894 C C . LEU A 1 388 ? 4.893 0.898 10.104 1.00 95.75 388 LEU A C 1
ATOM 2896 O O . LEU A 1 388 ? 5.537 0.586 9.109 1.00 95.75 388 LEU A O 1
ATOM 2900 N N . VAL A 1 389 ? 3.660 1.411 10.038 1.00 95.88 389 VAL A N 1
ATOM 2901 C CA . VAL A 1 389 ? 2.991 1.712 8.766 1.00 95.88 389 VAL A CA 1
ATOM 2902 C C . VAL A 1 389 ? 3.804 2.740 7.983 1.00 95.88 389 VAL A C 1
ATOM 2904 O O . VAL A 1 389 ? 4.117 2.485 6.827 1.00 95.88 389 VAL A O 1
ATOM 2907 N N . ALA A 1 390 ? 4.234 3.833 8.617 1.00 94.94 390 ALA A N 1
ATOM 2908 C CA . ALA A 1 390 ? 5.039 4.871 7.977 1.00 94.94 390 ALA A CA 1
ATOM 2909 C C . ALA A 1 390 ? 6.358 4.333 7.400 1.00 94.94 390 ALA A C 1
ATOM 2911 O O . ALA A 1 390 ? 6.720 4.686 6.284 1.00 94.94 390 ALA A O 1
ATOM 2912 N N . LEU A 1 391 ? 7.059 3.451 8.120 1.00 96.38 391 LEU A N 1
ATOM 2913 C CA . LEU A 1 391 ? 8.287 2.819 7.628 1.00 96.38 391 LEU A CA 1
ATOM 2914 C C . LEU A 1 391 ? 8.011 1.884 6.444 1.00 96.38 391 LEU A C 1
ATOM 2916 O O . LEU A 1 391 ? 8.736 1.903 5.456 1.00 96.38 391 LEU A O 1
ATOM 2920 N N . LEU A 1 392 ? 6.961 1.070 6.540 1.00 96.94 392 LEU A N 1
ATOM 2921 C CA . LEU A 1 392 ? 6.607 0.072 5.537 1.00 96.94 392 LEU A CA 1
ATOM 2922 C C . LEU A 1 392 ? 6.072 0.711 4.251 1.00 96.94 392 LEU A C 1
ATOM 2924 O O . LEU A 1 392 ? 6.688 0.587 3.192 1.00 96.94 392 LEU A O 1
ATOM 2928 N N . SER A 1 393 ? 4.938 1.414 4.326 1.00 95.69 393 SER A N 1
ATOM 2929 C CA . SER A 1 393 ? 4.360 2.057 3.143 1.00 95.69 393 SER A CA 1
ATOM 2930 C C . SER A 1 393 ? 5.186 3.251 2.679 1.00 95.69 393 SER A C 1
ATOM 2932 O O . SER A 1 393 ? 5.245 3.488 1.479 1.00 95.69 393 SER A O 1
ATOM 2934 N N . GLY A 1 394 ? 5.878 3.961 3.576 1.00 95.94 394 GLY A N 1
ATOM 2935 C CA . GLY A 1 394 ? 6.787 5.036 3.184 1.00 95.94 394 GLY A CA 1
ATOM 2936 C C . GLY A 1 394 ? 7.955 4.519 2.354 1.00 95.94 394 GLY A C 1
ATOM 2937 O O . GLY A 1 394 ? 8.278 5.127 1.339 1.00 95.94 394 GLY A O 1
ATOM 2938 N N . PHE A 1 395 ? 8.559 3.381 2.728 1.00 95.94 395 PHE A N 1
ATOM 2939 C CA . PHE A 1 395 ? 9.627 2.776 1.926 1.00 95.94 395 PHE A CA 1
ATOM 2940 C C . PHE A 1 395 ? 9.104 2.333 0.560 1.00 95.94 395 PHE A C 1
ATOM 2942 O O . PHE A 1 395 ? 9.736 2.617 -0.452 1.00 95.94 395 PHE A O 1
ATOM 2949 N N . ALA A 1 396 ? 7.939 1.677 0.517 1.00 96.00 396 ALA A N 1
ATOM 2950 C CA . ALA A 1 396 ? 7.304 1.313 -0.745 1.00 96.00 396 ALA A CA 1
ATOM 2951 C C . ALA A 1 396 ? 7.111 2.556 -1.632 1.00 96.00 396 ALA A C 1
ATOM 2953 O O . ALA A 1 396 ? 7.716 2.646 -2.698 1.00 96.00 396 ALA A O 1
ATOM 2954 N N . VAL A 1 397 ? 6.368 3.560 -1.159 1.00 95.44 397 VAL A N 1
ATOM 2955 C CA . VAL A 1 397 ? 6.032 4.751 -1.956 1.00 95.44 397 VAL A CA 1
ATOM 2956 C C . VAL A 1 397 ? 7.274 5.538 -2.387 1.00 95.44 397 VAL A C 1
ATOM 2958 O O . VAL A 1 397 ? 7.327 6.039 -3.505 1.00 95.44 397 VAL A O 1
ATOM 2961 N N . ALA A 1 398 ? 8.308 5.608 -1.549 1.00 95.31 398 ALA A N 1
ATOM 2962 C CA . ALA A 1 398 ? 9.562 6.269 -1.895 1.00 95.31 398 ALA A CA 1
ATOM 2963 C C . ALA A 1 398 ? 10.253 5.668 -3.132 1.00 95.31 398 ALA A C 1
ATOM 2965 O O . ALA A 1 398 ? 10.805 6.406 -3.947 1.00 95.31 398 ALA A O 1
ATOM 2966 N N . TRP A 1 399 ? 10.221 4.340 -3.270 1.00 94.06 399 TRP A N 1
ATOM 2967 C CA . TRP A 1 399 ? 10.937 3.619 -4.325 1.00 94.06 399 TRP A CA 1
ATOM 2968 C C . TRP A 1 399 ? 10.103 3.320 -5.565 1.00 94.06 399 TRP A C 1
ATOM 2970 O O . TRP A 1 399 ? 10.666 3.210 -6.650 1.00 94.06 399 TRP A O 1
ATOM 2980 N N . CYS A 1 400 ? 8.788 3.167 -5.418 1.00 93.44 400 CYS A N 1
ATOM 2981 C CA . CYS A 1 400 ? 7.905 2.828 -6.535 1.00 93.44 400 CYS A CA 1
ATOM 2982 C C . CYS A 1 400 ? 6.817 3.864 -6.813 1.00 93.44 400 CYS A C 1
ATOM 2984 O O . CYS A 1 400 ? 5.956 3.622 -7.653 1.00 93.44 400 CYS A O 1
ATOM 2986 N N . GLY A 1 401 ? 6.878 5.034 -6.176 1.00 93.56 401 GLY A N 1
ATOM 2987 C CA . GLY A 1 401 ? 5.875 6.080 -6.333 1.00 93.56 401 GLY A CA 1
ATOM 2988 C C . GLY A 1 401 ? 4.547 5.708 -5.678 1.00 93.56 401 GLY A C 1
ATOM 2989 O O . GLY A 1 401 ? 4.454 4.790 -4.860 1.00 93.56 401 GLY A O 1
ATOM 2990 N N . VAL A 1 402 ? 3.489 6.443 -6.008 1.00 93.00 402 VAL A N 1
ATOM 2991 C CA . VAL A 1 402 ? 2.183 6.221 -5.377 1.00 93.00 402 VAL A CA 1
ATOM 2992 C C . VAL A 1 402 ? 1.510 4.984 -5.975 1.00 93.00 402 VAL A C 1
ATOM 2994 O O . VAL A 1 402 ? 1.129 4.968 -7.140 1.00 93.00 402 VAL A O 1
ATOM 2997 N N . ILE A 1 403 ? 1.327 3.955 -5.145 1.00 92.62 403 ILE A N 1
ATOM 2998 C CA . ILE A 1 403 ? 0.547 2.756 -5.472 1.00 92.62 403 ILE A CA 1
ATOM 2999 C C . ILE A 1 403 ? -0.646 2.694 -4.516 1.00 92.62 403 ILE A C 1
ATOM 3001 O O . ILE A 1 403 ? -0.482 2.512 -3.308 1.00 92.62 403 ILE A O 1
ATOM 3005 N N . GLY A 1 404 ? -1.844 2.895 -5.065 1.00 86.19 404 GLY A N 1
ATOM 3006 C CA . GLY A 1 404 ? -3.100 2.918 -4.316 1.00 86.19 404 GLY A CA 1
ATOM 3007 C C . GLY A 1 404 ? -3.783 1.553 -4.228 1.00 86.19 404 GLY A C 1
ATOM 3008 O O . GLY A 1 404 ? -3.306 0.565 -4.781 1.00 86.19 404 GLY A O 1
ATOM 3009 N N . PHE A 1 405 ? -4.924 1.517 -3.535 1.00 86.94 405 PHE A N 1
ATOM 3010 C CA . PHE A 1 405 ? -5.874 0.395 -3.430 1.00 86.94 405 PHE A CA 1
ATOM 3011 C C . PHE A 1 405 ? -5.381 -0.895 -2.763 1.00 86.94 405 PHE A C 1
ATOM 3013 O O . PHE A 1 405 ? -6.160 -1.534 -2.060 1.00 86.94 405 PHE A O 1
ATOM 3020 N N . ILE A 1 406 ? -4.107 -1.272 -2.869 1.00 94.38 406 ILE A N 1
ATOM 3021 C CA . ILE A 1 406 ? -3.610 -2.545 -2.320 1.00 94.38 406 ILE A CA 1
ATOM 3022 C C . ILE A 1 406 ? -3.761 -2.611 -0.797 1.00 94.38 406 ILE A C 1
ATOM 3024 O O . ILE A 1 406 ? -4.197 -3.633 -0.263 1.00 94.38 406 ILE A O 1
ATOM 3028 N N . GLY A 1 407 ? -3.465 -1.510 -0.101 1.00 92.56 407 GLY A N 1
ATOM 3029 C CA . GLY A 1 407 ? -3.641 -1.399 1.350 1.00 92.56 407 GLY A CA 1
ATOM 3030 C C . GLY A 1 407 ? -5.105 -1.441 1.804 1.00 92.56 407 GLY A C 1
ATOM 3031 O O . GLY A 1 407 ? -5.383 -1.792 2.947 1.00 92.56 407 GLY A O 1
ATOM 3032 N N . LEU A 1 408 ? -6.052 -1.148 0.917 1.00 92.12 408 LEU A N 1
ATOM 3033 C CA . LEU A 1 408 ? -7.482 -1.207 1.204 1.00 92.12 408 LEU A CA 1
ATOM 3034 C C . LEU A 1 408 ? -8.055 -2.595 0.879 1.00 92.12 408 LEU A C 1
ATOM 3036 O O . LEU A 1 408 ? -8.669 -3.242 1.731 1.00 92.12 408 LEU A O 1
ATOM 3040 N N . VAL A 1 409 ? -7.816 -3.064 -0.346 1.00 93.12 409 VAL A N 1
ATOM 3041 C CA . VAL A 1 409 ? -8.450 -4.244 -0.945 1.00 93.12 409 VAL A CA 1
ATOM 3042 C C . VAL A 1 409 ? -7.914 -5.542 -0.345 1.00 93.12 409 VAL A C 1
ATOM 3044 O O . VAL A 1 409 ? -8.700 -6.392 0.075 1.00 93.12 409 VAL A O 1
ATOM 3047 N N . ALA A 1 410 ? -6.591 -5.704 -0.240 1.00 95.12 410 ALA A N 1
ATOM 3048 C CA . ALA A 1 410 ? -5.990 -6.961 0.210 1.00 95.12 410 ALA A CA 1
ATOM 3049 C C . ALA A 1 410 ? -6.450 -7.400 1.618 1.00 95.12 410 ALA A C 1
ATOM 3051 O O . ALA A 1 410 ? -6.958 -8.518 1.760 1.00 95.12 410 ALA A O 1
ATOM 3052 N N . PRO A 1 411 ? -6.341 -6.566 2.673 1.00 94.06 411 PRO A N 1
ATOM 3053 C CA . PRO A 1 411 ? -6.854 -6.930 3.994 1.00 94.06 411 PRO A CA 1
ATOM 3054 C C . PRO A 1 411 ? -8.381 -7.056 4.039 1.00 94.06 411 PRO A C 1
ATOM 3056 O O . PRO A 1 411 ? -8.885 -7.866 4.818 1.00 94.06 411 PRO A O 1
ATOM 3059 N N . HIS A 1 412 ? -9.125 -6.316 3.209 1.00 89.94 412 HIS A N 1
ATOM 3060 C CA . HIS A 1 412 ? -10.582 -6.433 3.149 1.00 89.94 412 HIS A CA 1
ATOM 3061 C C . HIS A 1 412 ? -11.022 -7.801 2.604 1.00 89.94 412 HIS A C 1
ATOM 3063 O O . HIS A 1 412 ? -11.818 -8.481 3.252 1.00 89.94 412 HIS A O 1
ATOM 3069 N N . ILE A 1 413 ? -10.432 -8.259 1.490 1.00 90.94 413 ILE A N 1
ATOM 3070 C CA . ILE A 1 413 ? -10.675 -9.599 0.924 1.00 90.94 413 ILE A CA 1
ATOM 3071 C C . ILE A 1 413 ? -10.405 -10.677 1.976 1.00 90.94 413 ILE A C 1
ATOM 3073 O O . ILE A 1 413 ? -11.228 -11.558 2.215 1.00 90.94 413 ILE A O 1
ATOM 3077 N N . VAL A 1 414 ? -9.261 -10.590 2.655 1.00 91.44 414 VAL A N 1
ATOM 3078 C CA . VAL A 1 414 ? -8.878 -11.565 3.682 1.00 91.44 414 VAL A CA 1
ATOM 3079 C C . VAL A 1 414 ? -9.857 -11.569 4.852 1.00 91.44 414 VAL A C 1
ATOM 3081 O O . VAL A 1 414 ? -10.209 -12.638 5.352 1.00 91.44 414 VAL A O 1
ATOM 3084 N N . ARG A 1 415 ? -10.322 -10.391 5.276 1.00 88.56 415 ARG A N 1
ATOM 3085 C CA . ARG A 1 415 ? -11.276 -10.247 6.379 1.00 88.56 415 ARG A CA 1
ATOM 3086 C C . ARG A 1 415 ? -12.615 -10.915 6.070 1.00 88.56 415 ARG A C 1
ATOM 3088 O O . ARG A 1 415 ? -13.188 -11.522 6.970 1.00 88.56 415 ARG A O 1
ATOM 3095 N N . LEU A 1 416 ? -13.084 -10.847 4.823 1.00 86.19 416 LEU A N 1
ATOM 3096 C CA . LEU A 1 416 ? -14.314 -11.521 4.389 1.00 86.19 416 LEU A CA 1
ATOM 3097 C C . LEU A 1 416 ? -14.191 -13.053 4.436 1.00 86.19 416 LEU A C 1
ATOM 3099 O O . LEU A 1 416 ? -15.176 -13.736 4.700 1.00 86.19 416 LEU A O 1
ATOM 3103 N N . VAL A 1 417 ? -12.988 -13.595 4.214 1.00 84.94 417 VAL A N 1
ATOM 3104 C CA . VAL A 1 417 ? -12.751 -15.048 4.145 1.00 84.94 417 VAL A CA 1
ATOM 3105 C C . VAL A 1 417 ? -12.400 -15.657 5.506 1.00 84.94 417 VAL A C 1
ATOM 3107 O O . VAL A 1 417 ? -12.880 -16.736 5.845 1.00 84.94 417 VAL A O 1
ATOM 3110 N N . VAL A 1 418 ? -11.533 -15.003 6.284 1.00 81.88 418 VAL A N 1
ATOM 3111 C CA . VAL A 1 418 ? -10.927 -15.580 7.504 1.00 81.88 418 VAL A CA 1
ATOM 3112 C C . VAL A 1 418 ? -11.367 -14.863 8.786 1.00 81.88 418 VAL A C 1
ATOM 3114 O O . VAL A 1 418 ? -11.118 -15.354 9.889 1.00 81.88 418 VAL A O 1
ATOM 3117 N N . GLY A 1 419 ? -12.077 -13.740 8.663 1.00 84.94 419 GLY A N 1
ATOM 3118 C CA . GLY A 1 419 ? -12.557 -12.942 9.786 1.00 84.94 419 GLY A CA 1
ATOM 3119 C C . GLY A 1 419 ? -11.547 -11.893 10.278 1.00 84.94 419 GLY A C 1
ATOM 3120 O O . GLY A 1 419 ? -10.503 -11.676 9.660 1.00 84.94 419 GLY A O 1
ATOM 3121 N N . PRO A 1 420 ? -11.857 -11.209 11.395 1.00 85.06 420 PRO A N 1
ATOM 3122 C CA . PRO A 1 420 ? -11.122 -10.028 11.853 1.00 85.06 420 PRO A CA 1
ATOM 3123 C C . PRO A 1 420 ? -9.886 -10.328 12.721 1.00 85.06 420 PRO A C 1
ATOM 3125 O O . PRO A 1 420 ? -9.250 -9.388 13.189 1.00 85.06 420 PRO A O 1
ATOM 3128 N N . ASP A 1 421 ? -9.544 -11.598 12.976 1.00 88.12 421 ASP A N 1
ATOM 3129 C CA . ASP A 1 421 ? -8.379 -11.947 13.803 1.00 88.12 421 ASP A CA 1
ATOM 3130 C C . ASP A 1 421 ? -7.071 -11.525 13.116 1.00 88.12 421 ASP A C 1
ATOM 3132 O O . ASP A 1 421 ? -6.632 -12.138 12.135 1.00 88.12 421 ASP A O 1
ATOM 3136 N N . GLN A 1 422 ? -6.397 -10.522 13.686 1.00 88.81 422 GLN A N 1
ATOM 3137 C CA . GLN A 1 422 ? -5.164 -9.944 13.157 1.00 88.81 422 GLN A CA 1
ATOM 3138 C C . GLN A 1 422 ? -4.030 -10.979 13.031 1.00 88.81 422 GLN A C 1
ATOM 3140 O O . GLN A 1 422 ? -3.154 -10.823 12.178 1.00 88.81 422 GLN A O 1
ATOM 3145 N N . ARG A 1 423 ? -4.055 -12.070 13.820 1.00 88.88 423 ARG A N 1
ATOM 3146 C CA . ARG A 1 423 ? -3.076 -13.177 13.742 1.00 88.88 423 ARG A CA 1
ATOM 3147 C C . ARG A 1 423 ? -3.097 -13.866 12.392 1.00 88.88 423 ARG A C 1
ATOM 3149 O O . ARG A 1 423 ? -2.049 -14.278 11.900 1.00 88.88 423 ARG A O 1
ATOM 3156 N N . ARG A 1 424 ? -4.287 -13.994 11.811 1.00 88.88 424 ARG A N 1
ATOM 3157 C CA . ARG A 1 424 ? -4.504 -14.614 10.504 1.00 88.88 424 ARG A CA 1
ATOM 3158 C C . ARG A 1 424 ? -4.554 -13.562 9.404 1.00 88.88 424 ARG A C 1
ATOM 3160 O O . ARG A 1 424 ? -3.997 -13.782 8.335 1.00 88.88 424 ARG A O 1
ATOM 3167 N N . MET A 1 425 ? -5.159 -12.410 9.686 1.00 90.00 425 MET A N 1
ATOM 3168 C CA . MET A 1 425 ? -5.360 -11.351 8.702 1.00 90.00 425 MET A CA 1
ATOM 3169 C C . MET A 1 425 ? -4.038 -10.759 8.205 1.00 90.00 425 MET A C 1
ATOM 3171 O O . MET A 1 425 ? -3.865 -10.629 7.001 1.00 90.00 425 MET A O 1
ATOM 3175 N N . ALA A 1 426 ? -3.080 -10.461 9.093 1.00 91.69 426 ALA A N 1
ATOM 3176 C CA . ALA A 1 426 ? -1.805 -9.855 8.702 1.00 91.69 426 ALA A CA 1
ATOM 3177 C C . ALA A 1 426 ? -0.991 -10.697 7.689 1.00 91.69 426 ALA A C 1
ATOM 3179 O O . ALA A 1 426 ? -0.674 -10.170 6.623 1.00 91.69 426 ALA A O 1
ATOM 3180 N N . PRO A 1 427 ? -0.676 -11.989 7.939 1.00 93.00 427 PRO A N 1
ATOM 3181 C CA . PRO A 1 427 ? 0.097 -12.787 6.982 1.00 93.00 427 PRO A CA 1
ATOM 3182 C C . PRO A 1 427 ? -0.661 -13.065 5.678 1.00 93.00 427 PRO A C 1
ATOM 3184 O O . PRO A 1 427 ? -0.051 -13.134 4.616 1.00 93.00 427 PRO A O 1
ATOM 3187 N N . LEU A 1 428 ? -1.986 -13.210 5.730 1.00 94.44 428 LEU A N 1
ATOM 3188 C CA . LEU A 1 428 ? -2.791 -13.434 4.531 1.00 94.44 428 LEU A CA 1
ATOM 3189 C C . LEU A 1 428 ? -2.921 -12.159 3.685 1.00 94.44 428 LEU A C 1
ATOM 3191 O O . LEU A 1 428 ? -2.844 -12.241 2.464 1.00 94.44 428 LEU A O 1
ATOM 3195 N N . ALA A 1 429 ? -3.056 -10.984 4.311 1.00 95.94 429 ALA A N 1
ATOM 3196 C CA . ALA A 1 429 ? -3.114 -9.700 3.609 1.00 95.94 429 ALA A CA 1
ATOM 3197 C C . ALA A 1 429 ? -1.809 -9.409 2.863 1.00 95.94 429 ALA A C 1
ATOM 3199 O O . ALA A 1 429 ? -1.844 -8.865 1.763 1.00 95.94 429 ALA A O 1
ATOM 3200 N N . MET A 1 430 ? -0.669 -9.835 3.418 1.00 96.94 430 MET A N 1
ATOM 3201 C CA . MET A 1 430 ? 0.619 -9.789 2.726 1.00 96.94 430 MET A CA 1
ATOM 3202 C C . MET A 1 430 ? 0.610 -10.625 1.442 1.00 96.94 430 MET A C 1
ATOM 3204 O O . MET A 1 430 ? 0.999 -10.136 0.387 1.00 96.94 430 MET A O 1
ATOM 3208 N N . LEU A 1 431 ? 0.146 -11.876 1.510 1.00 96.69 431 LEU A N 1
ATOM 3209 C CA . LEU A 1 431 ? 0.103 -12.757 0.338 1.00 96.69 431 LEU A CA 1
ATOM 3210 C C . LEU A 1 431 ? -0.863 -12.239 -0.727 1.00 96.69 431 LEU A C 1
ATOM 3212 O O . LEU A 1 431 ? -0.507 -12.183 -1.899 1.00 96.69 431 LEU A O 1
ATOM 3216 N N . VAL A 1 432 ? -2.064 -11.820 -0.323 1.00 96.75 432 VAL A N 1
ATOM 3217 C CA . VAL A 1 432 ? -3.053 -11.256 -1.250 1.00 96.75 432 VAL A CA 1
ATOM 3218 C C . VAL A 1 432 ? -2.527 -9.967 -1.882 1.00 96.75 432 VAL A C 1
ATOM 3220 O O . VAL A 1 432 ? -2.621 -9.813 -3.095 1.00 96.75 432 VAL A O 1
ATOM 3223 N N . GLY A 1 433 ? -1.907 -9.078 -1.102 1.00 97.38 433 GLY A N 1
ATOM 3224 C CA . GLY A 1 433 ? -1.295 -7.858 -1.627 1.00 97.38 433 GLY A CA 1
ATOM 3225 C C . GLY A 1 433 ? -0.163 -8.140 -2.618 1.00 97.38 433 GLY A C 1
ATOM 3226 O O . GLY A 1 433 ? -0.102 -7.505 -3.669 1.00 97.38 433 GLY A O 1
ATOM 3227 N N . ALA A 1 434 ? 0.690 -9.129 -2.330 1.00 98.06 434 ALA A N 1
ATOM 3228 C CA . ALA A 1 434 ? 1.751 -9.575 -3.234 1.00 98.06 434 ALA A CA 1
ATOM 3229 C C . ALA A 1 434 ? 1.197 -10.095 -4.567 1.00 98.06 434 ALA A C 1
ATOM 3231 O O . ALA A 1 434 ? 1.700 -9.724 -5.624 1.00 98.06 434 ALA A O 1
ATOM 3232 N N . ILE A 1 435 ? 0.148 -10.923 -4.519 1.00 97.38 435 ILE A N 1
ATOM 3233 C CA . ILE A 1 435 ? -0.510 -11.471 -5.712 1.00 97.38 435 ILE A CA 1
ATOM 3234 C C . ILE A 1 435 ? -1.126 -10.345 -6.544 1.00 97.38 435 ILE A C 1
ATOM 3236 O O . ILE A 1 435 ? -0.859 -10.265 -7.740 1.00 97.38 435 ILE A O 1
ATOM 3240 N N . ILE A 1 436 ? -1.911 -9.460 -5.918 1.00 96.62 436 ILE A N 1
ATOM 3241 C CA . ILE A 1 436 ? -2.587 -8.352 -6.607 1.00 96.62 436 ILE A CA 1
ATOM 3242 C C . ILE A 1 436 ? -1.562 -7.457 -7.308 1.00 96.62 436 ILE A C 1
ATOM 3244 O O . ILE A 1 436 ? -1.708 -7.193 -8.502 1.00 96.62 436 ILE A O 1
ATOM 3248 N N . LEU A 1 437 ? -0.504 -7.032 -6.604 1.00 97.31 437 LEU A N 1
ATOM 3249 C CA . LEU A 1 437 ? 0.486 -6.142 -7.210 1.00 97.31 437 LEU A CA 1
ATOM 3250 C C . LEU A 1 437 ? 1.276 -6.831 -8.320 1.00 97.31 437 LEU A C 1
ATOM 3252 O O . LEU A 1 437 ? 1.541 -6.220 -9.350 1.00 97.31 437 LEU A O 1
ATOM 3256 N N . LEU A 1 438 ? 1.641 -8.101 -8.133 1.00 96.88 438 LEU A N 1
ATOM 3257 C CA . LEU A 1 438 ? 2.386 -8.847 -9.141 1.00 96.88 438 LEU A CA 1
ATOM 3258 C C . LEU A 1 438 ? 1.565 -9.056 -10.420 1.00 96.88 438 LEU A C 1
ATOM 3260 O O . LEU A 1 438 ? 2.102 -8.938 -11.522 1.00 96.88 438 LEU A O 1
ATOM 3264 N N . VAL A 1 439 ? 0.266 -9.338 -10.293 1.00 95.69 439 VAL A N 1
ATOM 3265 C CA . VAL A 1 439 ? -0.648 -9.439 -11.440 1.00 95.69 439 VAL A CA 1
ATOM 3266 C C . VAL A 1 439 ? -0.798 -8.083 -12.131 1.00 95.69 439 VAL A C 1
ATOM 3268 O O . VAL A 1 439 ? -0.700 -8.018 -13.359 1.00 95.69 439 VAL A O 1
ATOM 3271 N N . ALA A 1 440 ? -0.965 -7.000 -11.365 1.00 94.88 440 ALA A N 1
ATOM 3272 C CA . ALA A 1 440 ? -1.046 -5.647 -11.910 1.00 94.88 440 ALA A CA 1
ATOM 3273 C C . ALA A 1 440 ? 0.234 -5.261 -12.675 1.00 94.88 440 ALA A C 1
ATOM 3275 O O . ALA A 1 440 ? 0.142 -4.841 -13.825 1.00 94.88 440 ALA A O 1
ATOM 3276 N N . ASP A 1 441 ? 1.423 -5.481 -12.101 1.00 94.94 441 ASP A N 1
ATOM 3277 C CA . ASP A 1 441 ? 2.711 -5.198 -12.759 1.00 94.94 441 ASP A CA 1
ATOM 3278 C C . ASP A 1 441 ? 2.921 -6.056 -14.013 1.00 94.94 441 ASP A C 1
ATOM 3280 O O . ASP A 1 441 ? 3.338 -5.561 -15.062 1.00 94.94 441 ASP A O 1
ATOM 3284 N N . THR A 1 442 ? 2.572 -7.343 -13.935 1.00 93.25 442 THR A N 1
ATOM 3285 C CA . THR A 1 442 ? 2.700 -8.266 -15.070 1.00 93.25 442 THR A CA 1
ATOM 3286 C C . THR A 1 442 ? 1.807 -7.852 -16.234 1.00 93.25 442 THR A C 1
ATOM 3288 O O . THR A 1 442 ? 2.221 -7.949 -17.391 1.00 93.25 442 THR A O 1
ATOM 3291 N N . THR A 1 443 ? 0.609 -7.353 -15.941 1.00 92.50 443 THR A N 1
ATOM 3292 C CA . THR A 1 443 ? -0.320 -6.827 -16.946 1.00 92.50 443 THR A CA 1
ATOM 3293 C C . THR A 1 443 ? 0.200 -5.502 -17.513 1.00 92.50 443 THR A C 1
ATOM 3295 O O . THR A 1 443 ? 0.287 -5.335 -18.729 1.00 92.50 443 THR A O 1
ATOM 3298 N N . ALA A 1 444 ? 0.660 -4.598 -16.646 1.00 90.44 444 ALA A N 1
ATOM 3299 C CA . ALA A 1 444 ? 1.155 -3.275 -17.018 1.00 90.44 444 ALA A CA 1
ATOM 3300 C C . ALA A 1 444 ? 2.327 -3.304 -18.012 1.00 90.44 444 ALA A C 1
ATOM 3302 O O . ALA A 1 444 ? 2.387 -2.488 -18.933 1.00 90.44 444 ALA A O 1
ATOM 3303 N N . ARG A 1 445 ? 3.228 -4.283 -17.874 1.00 89.00 445 ARG A N 1
ATOM 3304 C CA . ARG A 1 445 ? 4.382 -4.468 -18.774 1.00 89.00 445 ARG A CA 1
ATOM 3305 C C . ARG A 1 445 ? 4.084 -5.288 -20.041 1.00 89.00 445 ARG A C 1
ATOM 3307 O O . ARG A 1 445 ? 4.961 -5.411 -20.890 1.00 89.00 445 ARG A O 1
ATOM 3314 N N . THR A 1 446 ? 2.911 -5.924 -20.151 1.00 88.88 446 THR A N 1
ATOM 3315 C CA . THR A 1 446 ? 2.576 -6.812 -21.287 1.00 88.88 446 THR A CA 1
ATOM 3316 C C . THR A 1 446 ? 1.512 -6.252 -22.221 1.00 88.88 446 THR A C 1
ATOM 3318 O O . THR A 1 446 ? 1.547 -6.558 -23.408 1.00 88.88 446 THR A O 1
ATOM 3321 N N . VAL A 1 447 ? 0.603 -5.408 -21.728 1.00 90.50 447 VAL A N 1
ATOM 3322 C CA . VAL A 1 447 ? -0.527 -4.889 -22.521 1.00 90.50 447 VAL A CA 1
ATOM 3323 C C . VAL A 1 447 ? -0.099 -3.927 -23.635 1.00 90.50 447 VAL A C 1
ATOM 3325 O O . VAL A 1 447 ? -0.737 -3.905 -24.683 1.00 90.50 447 VAL A O 1
ATOM 3328 N N . ALA A 1 448 ? 0.966 -3.146 -23.437 1.00 84.31 448 ALA A N 1
ATOM 3329 C CA . ALA A 1 448 ? 1.345 -2.059 -24.348 1.00 84.31 448 ALA A CA 1
ATOM 3330 C C . ALA A 1 448 ? 2.797 -2.134 -24.853 1.00 84.31 448 ALA A C 1
ATOM 3332 O O . ALA A 1 448 ? 3.392 -1.102 -25.155 1.00 84.31 448 ALA A O 1
ATOM 3333 N N . ILE A 1 449 ? 3.369 -3.341 -24.964 1.00 86.56 449 ILE A N 1
ATOM 3334 C CA . ILE A 1 449 ? 4.748 -3.551 -25.449 1.00 86.56 449 ILE A CA 1
ATOM 3335 C C . ILE A 1 449 ? 4.968 -2.790 -26.776 1.00 86.56 449 ILE A C 1
ATOM 3337 O O . ILE A 1 449 ? 4.157 -2.946 -27.691 1.00 86.56 449 ILE A O 1
ATOM 3341 N N . PRO A 1 450 ? 6.055 -1.999 -26.929 1.00 80.44 450 PRO A N 1
ATOM 3342 C CA . PRO A 1 450 ? 7.230 -1.867 -26.053 1.00 80.44 450 PRO A CA 1
ATOM 3343 C C . PRO A 1 450 ? 7.110 -0.807 -24.944 1.00 80.44 450 PRO A C 1
ATOM 3345 O O . PRO A 1 450 ? 8.049 -0.647 -24.166 1.00 80.44 450 PRO A O 1
ATOM 3348 N N . ALA A 1 451 ? 6.001 -0.069 -24.874 1.00 81.25 451 ALA A N 1
ATOM 3349 C CA . ALA A 1 451 ? 5.757 0.886 -23.803 1.00 81.25 451 ALA A CA 1
ATOM 3350 C C . ALA A 1 451 ? 5.339 0.168 -22.511 1.00 81.25 451 ALA A C 1
ATOM 3352 O O . ALA A 1 451 ? 4.669 -0.867 -22.527 1.00 81.25 451 ALA A O 1
ATOM 3353 N N . GLU A 1 452 ? 5.707 0.750 -21.373 1.00 82.12 452 GLU A N 1
ATOM 3354 C CA . GLU A 1 452 ? 5.232 0.304 -20.068 1.00 82.12 452 GLU A CA 1
ATOM 3355 C C . GLU A 1 452 ? 4.228 1.309 -19.522 1.00 82.12 452 GLU A C 1
ATOM 3357 O O . GLU A 1 452 ? 4.513 2.503 -19.407 1.00 82.12 452 GLU A O 1
ATOM 3362 N N . ILE A 1 453 ? 3.043 0.819 -19.177 1.00 88.50 453 ILE A N 1
ATOM 3363 C CA . ILE A 1 453 ? 2.034 1.637 -18.513 1.00 88.50 453 ILE A CA 1
ATOM 3364 C C . ILE A 1 453 ? 2.371 1.679 -17.013 1.00 88.50 453 ILE A C 1
ATOM 3366 O O . ILE A 1 453 ? 2.728 0.646 -16.442 1.00 88.50 453 ILE A O 1
ATOM 3370 N N . PRO A 1 454 ? 2.243 2.834 -16.339 1.00 91.00 454 PRO A N 1
ATOM 3371 C CA . PRO A 1 454 ? 2.401 2.918 -14.891 1.00 91.00 454 PRO A CA 1
ATOM 3372 C C . PRO A 1 454 ? 1.474 1.957 -14.136 1.00 91.00 454 PRO A C 1
ATOM 3374 O O . PRO A 1 454 ? 0.266 1.901 -14.383 1.00 91.00 454 PRO A O 1
ATOM 3377 N N . VAL A 1 455 ? 2.035 1.208 -13.183 1.00 91.38 455 VAL A N 1
ATOM 3378 C CA . VAL A 1 455 ? 1.302 0.153 -12.464 1.00 91.38 455 VAL A CA 1
ATOM 3379 C C . VAL A 1 455 ? 0.173 0.717 -11.598 1.00 91.38 455 VAL A C 1
ATOM 3381 O O . VAL A 1 455 ? -0.843 0.045 -11.414 1.00 91.38 455 VAL A O 1
ATOM 3384 N N . GLY A 1 456 ? 0.300 1.965 -11.126 1.00 87.69 456 GLY A N 1
ATOM 3385 C CA . GLY A 1 456 ? -0.725 2.623 -10.315 1.00 87.69 456 GLY A CA 1
ATOM 3386 C C . GLY A 1 456 ? -2.076 2.727 -11.026 1.00 87.69 456 GLY A C 1
ATOM 3387 O O . GLY A 1 456 ? -3.118 2.588 -10.384 1.00 87.69 456 GLY A O 1
ATOM 3388 N N . ILE A 1 457 ? -2.068 2.865 -12.359 1.00 87.00 457 ILE A N 1
ATOM 3389 C CA . ILE A 1 457 ? -3.286 2.894 -13.182 1.00 87.00 457 ILE A CA 1
ATOM 3390 C C . ILE A 1 457 ? -4.013 1.548 -13.098 1.00 87.00 457 ILE A C 1
ATOM 3392 O O . ILE A 1 457 ? -5.211 1.510 -12.834 1.00 87.00 457 ILE A O 1
ATOM 3396 N N . PHE A 1 458 ? -3.293 0.434 -13.250 1.00 86.06 458 PHE A N 1
ATOM 3397 C CA . PHE A 1 458 ? -3.884 -0.903 -13.152 1.00 86.06 458 PHE A CA 1
ATOM 3398 C C . PHE A 1 458 ? -4.393 -1.205 -11.749 1.00 86.06 458 PHE A C 1
ATOM 3400 O O . PHE A 1 458 ? -5.479 -1.754 -11.610 1.00 86.06 458 PHE A O 1
ATOM 3407 N N . THR A 1 459 ? -3.654 -0.812 -10.709 1.00 85.38 459 THR A N 1
ATOM 3408 C CA . THR A 1 459 ? -4.117 -1.020 -9.330 1.00 85.38 459 THR A CA 1
ATOM 3409 C C . THR A 1 459 ? -5.378 -0.232 -8.988 1.00 85.38 459 THR A C 1
ATOM 3411 O O . THR A 1 459 ? -6.094 -0.648 -8.091 1.00 85.38 459 THR A O 1
ATOM 3414 N N . ALA A 1 460 ? -5.653 0.879 -9.680 1.00 83.00 460 ALA A N 1
ATOM 3415 C CA . ALA A 1 460 ? -6.876 1.659 -9.496 1.00 83.00 460 ALA A CA 1
ATOM 3416 C C . ALA A 1 460 ? -8.070 1.131 -10.315 1.00 83.00 460 ALA A C 1
ATOM 3418 O O . ALA A 1 460 ? -9.211 1.442 -9.989 1.00 83.00 460 ALA A O 1
ATOM 3419 N N . LEU A 1 461 ? -7.813 0.375 -11.389 1.00 82.75 461 LEU A N 1
ATOM 3420 C CA . LEU A 1 461 ? -8.845 -0.270 -12.212 1.00 82.75 461 LEU A CA 1
ATOM 3421 C C . LEU A 1 461 ? -9.309 -1.626 -11.649 1.00 82.75 461 LEU A C 1
ATOM 3423 O O . LEU A 1 461 ? -10.345 -2.128 -12.084 1.00 82.75 461 LEU A O 1
ATOM 3427 N N . LEU A 1 462 ? -8.531 -2.216 -10.735 1.00 75.50 462 LEU A N 1
ATOM 3428 C CA . LEU A 1 462 ? -8.873 -3.414 -9.957 1.00 75.50 462 LEU A CA 1
ATOM 3429 C C . LEU A 1 462 ? -9.793 -3.061 -8.787 1.00 75.50 462 LEU A C 1
ATOM 3431 O O . LEU A 1 462 ? -10.738 -3.849 -8.552 1.00 75.50 462 LEU A O 1
#

pLDDT: mean 84.93, std 13.29, range [35.41, 98.25]

Secondary structure (DSSP, 8-state):
-HHHHHHHHHHHHT--SPPPEEEEEE-SSTT--EEE-BTSHHHHHHHHTTPEES--SSBSEEE--HHHHHHT--SEEEEEHHHHHHTTHHHHHHTSTTTTTSHHHHTT-EEEE-GGGGGG-SHHHHHHHHHHHHHHHHHSSS-TT-HHHHHHHHHHHHHHHHHH-SSS---HHHHHHHHHT-SSPPHHHHHIIIIIHHHHHHHHHHHHHHHHHHHHHHHHHT-TT--GGGGTHHHHHHHHHHHIIIIIHHTT----HHHHHHHHHHHHHHHHHHHHHHHHHHHHHHSTT-HHHHHHHHHHHHHHHHHHHHHHHHH--HHHHHHHHHHHH---TT--HHHHHHHHHHHHHHHHHHHHHHHHHHHHHT-HHHHHHTT--HHHHHHHHHHHHHHHHHHHHHHH----SHHHHHHHHHHHHH-S-HHHHHHHHHHHHHHHHHHHHHHHTTTTTTS---HHHHHHH-